Protein AF-R1EZK7-F1 (afdb_monomer)

Nearest PDB structures (foldseek):
  7u71-assembly1_AAA  TM=2.931E-01  e=3.442E-06  Mus musculus
  5dzv-assembly1_B  TM=2.366E-01  e=9.064E-06  Mus musculus
  5cyl-assembly1_A  TM=3.349E-01  e=1.690E-02  Pseudomonas aeruginosa
  4v2a-assembly1_A  TM=2.474E-01  e=7.540E-03  Homo sapiens
  2z1p-assembly1_A  TM=1.697E-01  e=1.159E-02  Enterococcus faecalis

Solvent-accessible surface area (backbone atoms only — not comparable to full-atom values): 23784 Å² total; per-residue (Å²): 88,81,44,77,75,37,52,38,74,47,56,47,47,45,40,89,56,73,63,43,76,46,62,28,34,35,33,37,46,39,82,95,50,58,59,32,77,93,42,63,40,65,33,59,69,63,31,35,76,72,44,45,74,72,41,25,32,78,79,25,47,27,39,65,46,67,51,98,86,56,32,40,37,32,33,25,73,87,71,48,64,28,34,39,38,40,79,47,80,43,80,60,92,66,26,37,44,38,36,37,43,34,39,40,61,47,52,64,41,48,68,43,34,75,55,48,80,58,59,46,34,34,33,34,32,34,72,92,62,60,71,53,73,53,68,39,48,32,34,44,28,58,48,48,35,36,41,65,43,78,55,53,51,28,76,48,53,30,63,71,46,69,82,80,57,64,49,74,38,64,25,35,35,37,36,35,12,25,18,37,43,61,52,32,47,26,64,47,60,72,89,71,40,69,80,39,34,34,82,69,35,68,50,42,73,45,80,40,87,41,43,84,72,32,46,72,25,34,26,45,35,32,28,33,70,60,95,87,40,81,42,71,30,34,37,40,39,58,47,61,49,77,83,47,59,35,54,26,60,35,39,34,40,42,37,38,59,49,40,69,39,45,92,82,69,78,51,27,74,48,57,43,37,30,34,38,29,29,46,33,70,40,89,51,86,46,40,50,31,74,38,60,48,56,33,36,33,34,60,44,54,72,53,47,78,49,72,52,86,59,73,54,64,86,58,78,69,81,67,56,68,90,95,52,78,78,46,48,36,73,36,67,28,45,36,42,38,34,23,32,40,41,21,28,53,45,72,29,48,69,78,61,56,64,39,44,36,75,87,69,46,74,33,21,43,94,84,38,55,24,32,45,41,74,44,89,90,43,78,41,28,28,36,33,30,27,32,88,89,67,48,70,35,35,38,41,34,45,84,65,74,71,80,55,40,54,47,59,33,72,49,78,30,58,34,40,41,36,35,63,47,74,71,47,70,75,94,56,83,64,64,48,73,67,62,43,36,39,39,28,31,47,84,62,53,72,43,75,51,92

pLDDT: mean 89.73, std 9.97, range [44.0, 98.44]

Sequence (450 aa):
MISAVTGTSLTEANQGDAAVVGNMSFTVNHGADALAPDSLRFDINAIQQSLDGKYSSHGSPVTFTLDANGDLMGTSADGREVLRAELDLVDNNGNWSVTAKVTLSGELDHQGSESLDLPLAITLTDKDGDRVSTQLPLTIKDGNAPGFVAGSGVSLDEGNLDGSSPLTGTGHFTVDAGSDRVSEVSFADIAEQPALTALGQSVKYELVDGDASIPGNQILKGYVEVNGVRVEVLQVEISGKLDNAASNDFDYKVTLFEGVHQTNGSSTELPFKVNVVDSDKGAGNNDTTSGTLNISVAEGDKPTLSLTGVTLNEGRFDGAGSNQTADDQQATGTLTITADSDPVVDVRLTLSGQVLDASGKAITHNGETLTWQEVPGSKGHSFQGVTASGTLVLSVTLPNVPGSIAAHSSATLDYQVRVHTNLDHGADDKLNLTLPVQVTDSDGSVITAS

Foldseek 3Di:
DKDDWAADEAEFFAFPDFWTKDKIKIKFDQPPFFWDVVFKAFPQVVQQVVQFQVKAALPFTWGWDADPVRWIFIAGPVGDTQKIWDWDWDDDPRMIMIMIMMIGGADIQCLAPQKDWRWTKIKTATDVGDIDIDTHTYMYGYWFAKDKFFWAAAEAEQQPQQLPFWDKDKGKIKIFHTSFQWQAKEFDDQVPWDWKDFQLFTWGWDWADADPQGPHFTKIWTWDQDPNDIDTAKIKGKDWHSPGRGMTMIMIMIIGNADMDDQDDQKDWGFGKMKIAGRNDHPHPRGIDMGTHGYMYGYHDFKDKDKDFWKWFQFPPPDDDPPDQVGKTKDKIKMKIFAARFKWQDKAWPAFFWFAFPVRHFKDDVNFTWTWDADPPLRRQKIFTAGPVGDTFKMKGQPDDDNIGGHSGMDMTMIMIMGRHDMDDPDDSITHGFTWMWIATSSGDIDIGD

Secondary structure (DSSP, 8-state):
-EEEEE-EEEEPPPTTSPPEEEEEEEEE--TTS-B-GGG-EE-HHHHHHHHTTT-EETTEEEEEEE-TTS-EEEEETTS-EEEEEEEEEEEETTEEEEEEEEEE-S----TT-SEEE--EEEEEEBSS--EEEEEE-EEEEP-PPPEEEE---EEEEGGG--SSS-EEEEEEEEEE-TTS-EEEEEEPPGGGSPP-EETTEEPEEEEEE--TTSTT-EEEEEEEEETTEEEEEEEEEEEE----SSEEEEEEEEEE-S--B-SS-SEEE---EEEEEESS--SSSSSEEEEE--EEEE--PPPEEEE----PPPP-----STT--TT-EEEEEEEEEE--SS-EEEEEE---SB-B-TTSPBPEETTEEPEEEEPTTSTTSEEEEE-TT--EEEEEE-----S-B-TT-EEEEEEEEEE-S--B--SSS-------EEEEESS--EEEE-

Radius of gyration: 40.8 Å; Cα contacts (8 Å, |Δi|>4): 1224; chains: 1; bounding box: 87×38×122 Å

Mean predicted aligned error: 9.21 Å

Organism: NCBI:txid1268236

Structure (mmCIF, N/CA/C/O backbone):
data_AF-R1EZK7-F1
#
_entry.id   AF-R1EZK7-F1
#
loop_
_atom_site.group_PDB
_atom_site.id
_atom_site.type_symbol
_atom_site.label_atom_id
_atom_site.label_alt_id
_atom_site.label_comp_id
_atom_site.label_asym_id
_atom_site.label_entity_id
_atom_site.label_seq_id
_atom_site.pdbx_PDB_ins_code
_atom_site.Cartn_x
_atom_site.Cartn_y
_atom_site.Cartn_z
_atom_site.occupancy
_atom_site.B_iso_or_equiv
_atom_site.auth_seq_id
_atom_site.auth_comp_id
_atom_site.auth_asym_id
_atom_site.auth_atom_id
_atom_site.pdbx_PDB_model_num
ATOM 1 N N . MET A 1 1 ? 43.194 8.677 -41.687 1.00 85.81 1 MET A N 1
ATOM 2 C CA . MET A 1 1 ? 43.296 8.677 -40.199 1.00 85.81 1 MET A CA 1
ATOM 3 C C . MET A 1 1 ? 41.981 9.162 -39.605 1.00 85.81 1 MET A C 1
ATOM 5 O O . MET A 1 1 ? 41.479 10.168 -40.089 1.00 85.81 1 MET A O 1
ATOM 9 N N . ILE A 1 2 ? 41.447 8.485 -38.581 1.00 91.44 2 ILE A N 1
ATOM 10 C CA . ILE A 1 2 ? 40.295 8.977 -37.804 1.00 91.44 2 ILE A CA 1
ATOM 11 C C . ILE A 1 2 ? 40.782 9.844 -36.634 1.00 91.44 2 ILE A C 1
ATOM 13 O O . ILE A 1 2 ? 41.738 9.479 -35.950 1.00 91.44 2 ILE A O 1
ATOM 17 N N . SER A 1 3 ? 40.121 10.975 -36.396 1.00 92.06 3 SER A N 1
ATOM 18 C CA . SER A 1 3 ? 40.405 11.886 -35.282 1.00 92.06 3 SER A CA 1
ATOM 19 C C . SER A 1 3 ? 39.145 12.593 -34.777 1.00 92.06 3 SER A C 1
ATOM 21 O O . SER A 1 3 ? 38.097 12.539 -35.418 1.00 92.06 3 SER A O 1
ATOM 23 N N . ALA A 1 4 ? 39.261 13.296 -33.645 1.00 91.00 4 ALA A N 1
ATOM 24 C CA . ALA A 1 4 ? 38.185 14.100 -33.050 1.00 91.00 4 ALA A CA 1
ATOM 25 C C . ALA A 1 4 ? 36.887 13.311 -32.792 1.00 91.00 4 ALA A C 1
ATOM 27 O O . ALA A 1 4 ? 35.794 13.812 -33.032 1.00 91.00 4 ALA A O 1
ATOM 28 N N . VAL A 1 5 ? 37.021 12.068 -32.322 1.00 94.44 5 VAL A N 1
ATOM 29 C CA . VAL A 1 5 ? 35.877 11.241 -31.929 1.00 94.44 5 VAL A CA 1
ATOM 30 C C . VAL A 1 5 ? 35.217 11.863 -30.701 1.00 94.44 5 VAL A C 1
ATOM 32 O O . VAL A 1 5 ? 35.874 12.098 -29.688 1.00 94.44 5 VAL A O 1
ATOM 35 N N . THR A 1 6 ? 33.921 12.124 -30.802 1.00 96.12 6 THR A N 1
ATOM 36 C CA . THR A 1 6 ? 33.074 12.618 -29.718 1.00 96.12 6 THR A CA 1
ATOM 37 C C . THR A 1 6 ? 32.016 11.574 -29.391 1.00 96.12 6 THR A C 1
ATOM 39 O O . THR A 1 6 ? 31.502 10.904 -30.286 1.00 96.12 6 THR A O 1
ATOM 42 N N . GLY A 1 7 ? 31.729 11.423 -28.101 1.00 95.94 7 GLY A N 1
ATOM 43 C CA . GLY A 1 7 ? 30.648 10.584 -27.599 1.00 95.94 7 GLY A CA 1
ATOM 44 C C . GLY A 1 7 ? 29.434 11.409 -27.188 1.00 95.94 7 GLY A C 1
ATOM 45 O O . GLY A 1 7 ? 29.479 12.642 -27.184 1.00 95.94 7 GLY A O 1
ATOM 46 N N . THR A 1 8 ? 28.360 10.725 -26.817 1.00 97.75 8 THR A N 1
ATOM 47 C CA . THR A 1 8 ? 27.156 11.353 -26.271 1.00 97.75 8 THR A CA 1
ATOM 48 C C . THR A 1 8 ? 26.602 10.538 -25.110 1.00 97.75 8 THR A C 1
ATOM 50 O O . THR A 1 8 ? 26.928 9.362 -24.949 1.00 97.75 8 THR A O 1
ATOM 53 N N . SER A 1 9 ? 25.777 11.176 -24.286 1.00 97.69 9 SER A N 1
ATOM 54 C CA . SER A 1 9 ? 25.041 10.506 -23.223 1.00 97.69 9 SER A CA 1
ATOM 55 C C . SER A 1 9 ? 23.578 10.907 -23.304 1.00 97.69 9 SER A C 1
ATOM 57 O O . SER A 1 9 ? 23.281 12.097 -23.427 1.00 97.69 9 SER A O 1
ATOM 59 N N . LEU A 1 10 ? 22.697 9.912 -23.266 1.00 98.00 10 LEU A N 1
ATOM 60 C CA . LEU A 1 10 ? 21.245 10.076 -23.286 1.00 98.00 10 LEU A CA 1
ATOM 61 C C . LEU A 1 10 ? 20.697 9.594 -21.954 1.00 98.00 10 LEU A C 1
ATOM 63 O O . LEU A 1 10 ? 21.231 8.642 -21.406 1.00 98.00 10 LEU A O 1
ATOM 67 N N . THR A 1 11 ? 19.675 10.261 -21.441 1.00 95.81 11 THR A N 1
ATOM 68 C CA . THR A 1 11 ? 18.878 9.778 -20.308 1.00 95.81 11 THR A CA 1
ATOM 69 C C . THR A 1 11 ? 17.568 9.269 -20.871 1.00 95.81 11 THR A C 1
ATOM 71 O O . THR A 1 11 ? 17.040 9.916 -21.778 1.00 95.81 11 THR A O 1
ATOM 74 N N . GLU A 1 12 ? 17.082 8.132 -20.385 1.00 94.31 12 GLU A N 1
ATOM 75 C CA . GLU A 1 12 ? 15.797 7.588 -20.823 1.00 94.31 12 GLU A CA 1
ATOM 76 C C . GLU A 1 12 ? 14.668 8.594 -20.547 1.00 94.31 12 GLU A C 1
ATOM 78 O O . GLU A 1 12 ? 14.706 9.363 -19.583 1.00 94.31 12 GLU A O 1
ATOM 83 N N . ALA A 1 13 ? 13.708 8.675 -21.467 1.00 94.75 13 ALA A N 1
ATOM 84 C CA . ALA A 1 13 ? 12.533 9.520 -21.284 1.00 94.75 13 ALA A CA 1
ATOM 85 C C . ALA A 1 13 ? 11.438 8.734 -20.570 1.00 94.75 13 ALA A C 1
ATOM 87 O O . ALA A 1 13 ? 11.422 7.506 -20.614 1.00 94.75 13 ALA A O 1
ATOM 88 N N . ASN A 1 14 ? 10.476 9.448 -19.983 1.00 93.81 14 ASN A N 1
ATOM 89 C CA . ASN A 1 14 ? 9.311 8.783 -19.425 1.00 93.81 14 ASN A CA 1
ATOM 90 C C . ASN A 1 14 ? 8.532 8.031 -20.510 1.00 93.81 14 ASN A C 1
ATOM 92 O O . ASN A 1 14 ? 8.449 8.459 -21.664 1.00 93.81 14 ASN A O 1
ATOM 96 N N . GLN A 1 15 ? 7.902 6.932 -20.125 1.00 92.31 15 GLN A N 1
ATOM 97 C CA . GLN A 1 15 ? 6.991 6.189 -20.972 1.00 92.31 15 GLN A CA 1
ATOM 98 C C . GLN A 1 15 ? 5.902 7.127 -21.517 1.00 92.31 15 GLN A C 1
ATOM 100 O O . GLN A 1 15 ? 5.194 7.804 -20.773 1.00 92.31 15 GLN A O 1
ATOM 105 N N . GLY A 1 16 ? 5.772 7.169 -22.845 1.00 89.81 16 GLY A N 1
ATOM 106 C CA . GLY A 1 16 ? 4.839 8.052 -23.552 1.00 89.81 16 GLY A CA 1
ATOM 107 C C . GLY A 1 16 ? 5.401 9.422 -23.953 1.00 89.81 16 GLY A C 1
ATOM 108 O O . GLY A 1 16 ? 4.762 10.104 -24.761 1.00 89.81 16 GLY A O 1
ATOM 109 N N . ASP A 1 17 ? 6.588 9.806 -23.474 1.00 94.19 17 ASP A N 1
ATOM 110 C CA . ASP A 1 17 ? 7.284 11.010 -23.932 1.00 94.19 17 ASP A CA 1
ATOM 111 C C . ASP A 1 17 ? 7.954 10.804 -25.304 1.00 94.19 17 ASP A C 1
ATOM 113 O O . ASP A 1 17 ? 8.042 9.705 -25.857 1.00 94.19 17 ASP A O 1
ATOM 117 N N . ALA A 1 18 ? 8.408 11.908 -25.902 1.00 94.56 18 ALA A N 1
ATOM 118 C CA . ALA A 1 18 ? 9.132 11.867 -27.165 1.00 94.56 18 ALA A CA 1
ATOM 119 C C . ALA A 1 18 ? 10.526 11.238 -27.001 1.00 94.56 18 ALA A C 1
ATOM 121 O O . ALA A 1 18 ? 11.210 11.465 -26.005 1.00 94.56 18 ALA A O 1
ATOM 122 N N . ALA A 1 19 ? 10.971 10.530 -28.042 1.00 96.06 19 ALA A N 1
ATOM 123 C CA . ALA A 1 19 ? 12.292 9.914 -28.098 1.00 96.06 19 ALA A CA 1
ATOM 124 C C . ALA A 1 19 ? 13.432 10.919 -27.844 1.00 96.06 19 ALA A C 1
ATOM 126 O O . ALA A 1 19 ? 13.399 12.069 -28.300 1.00 96.06 19 ALA A O 1
ATOM 127 N N . VAL A 1 20 ? 14.480 10.451 -27.171 1.00 97.75 20 VAL A N 1
ATOM 128 C CA . VAL A 1 20 ? 15.649 11.257 -26.809 1.00 97.75 20 VAL A CA 1
ATOM 129 C C . VAL A 1 20 ? 16.688 11.173 -27.916 1.00 97.75 20 VAL A C 1
ATOM 131 O O . VAL A 1 20 ? 17.020 10.090 -28.391 1.00 97.75 20 VAL A O 1
ATOM 134 N N . VAL A 1 21 ? 17.215 12.321 -28.345 1.00 98.12 21 VAL A N 1
ATOM 135 C CA . VAL A 1 21 ? 18.132 12.400 -29.489 1.00 98.12 21 VAL A CA 1
ATOM 136 C C . VAL A 1 21 ? 19.487 12.959 -29.070 1.00 98.12 21 VAL A C 1
ATOM 138 O O . VAL A 1 21 ? 19.575 14.027 -28.464 1.00 98.12 21 VAL A O 1
ATOM 141 N N . GLY A 1 22 ? 20.551 12.263 -29.460 1.00 97.81 22 GLY A N 1
ATOM 142 C CA . GLY A 1 22 ? 21.939 12.678 -29.297 1.00 97.81 22 GLY A CA 1
ATOM 143 C C . GLY A 1 22 ? 22.694 12.719 -30.610 1.00 97.81 22 GLY A C 1
ATOM 144 O O . GLY A 1 22 ? 22.298 12.111 -31.600 1.00 97.81 22 GLY A O 1
ATOM 145 N N . ASN A 1 23 ? 23.829 13.412 -30.597 1.00 97.69 23 ASN A N 1
ATOM 146 C CA . ASN A 1 23 ? 24.750 13.428 -31.724 1.00 97.69 23 ASN A CA 1
ATOM 147 C C . ASN A 1 23 ? 26.158 13.089 -31.245 1.00 97.69 23 ASN A C 1
ATOM 149 O O . ASN A 1 23 ? 26.632 13.615 -30.239 1.00 97.69 23 ASN A O 1
ATOM 153 N N . MET A 1 24 ? 26.827 12.244 -32.013 1.00 97.94 24 MET A N 1
ATOM 154 C CA . MET A 1 24 ? 28.251 11.951 -31.925 1.00 97.94 24 MET A CA 1
ATOM 155 C C . MET A 1 24 ? 28.900 12.350 -33.241 1.00 97.94 24 MET A C 1
ATOM 157 O O . MET A 1 24 ? 28.228 12.528 -34.256 1.00 97.94 24 MET A O 1
ATOM 161 N N . SER A 1 25 ? 30.212 12.512 -33.257 1.00 96.88 25 SER A N 1
ATOM 162 C CA . SER A 1 25 ? 30.913 12.867 -34.486 1.00 96.88 25 SER A CA 1
ATOM 163 C C . SER A 1 25 ? 32.360 12.427 -34.470 1.00 96.88 25 SER A C 1
ATOM 165 O O . SER A 1 25 ? 32.957 12.246 -33.409 1.00 96.88 25 SER A O 1
ATOM 167 N N . PHE A 1 26 ? 32.924 12.276 -35.659 1.00 97.31 26 PHE A N 1
ATOM 168 C CA . PHE A 1 26 ? 34.347 12.072 -35.867 1.00 97.31 26 PHE A CA 1
ATOM 169 C C . PHE A 1 26 ? 34.761 12.646 -37.221 1.00 97.31 26 PHE A C 1
ATOM 171 O O . PHE A 1 26 ? 33.940 12.932 -38.092 1.00 97.31 26 PHE A O 1
ATOM 178 N N . THR A 1 27 ? 36.066 12.812 -37.400 1.00 96.06 27 THR A N 1
ATOM 179 C CA . THR A 1 27 ? 36.661 13.311 -38.643 1.00 96.06 27 THR A CA 1
ATOM 180 C C . THR A 1 27 ? 37.563 12.259 -39.259 1.00 96.06 27 THR A C 1
ATOM 182 O O . THR A 1 27 ? 38.218 11.497 -38.543 1.00 96.06 27 THR A O 1
ATOM 185 N N . VAL A 1 28 ? 37.620 12.233 -40.588 1.00 94.75 28 VAL A N 1
ATOM 186 C CA . VAL A 1 28 ? 38.481 11.325 -41.347 1.00 94.75 28 VAL A CA 1
ATOM 187 C C . VAL A 1 28 ? 39.355 12.136 -42.287 1.00 94.75 28 VAL A C 1
ATOM 189 O O . VAL A 1 28 ? 38.861 12.859 -43.150 1.00 94.75 28 VAL A O 1
ATOM 192 N N . ASN A 1 29 ? 40.668 11.998 -42.129 1.00 92.00 29 ASN A N 1
ATOM 193 C CA . ASN A 1 29 ? 41.633 12.523 -43.081 1.00 92.00 29 ASN A CA 1
ATOM 194 C C . ASN A 1 29 ? 41.939 11.470 -44.152 1.00 92.00 29 ASN A C 1
ATOM 196 O O . ASN A 1 29 ? 42.344 10.356 -43.793 1.00 92.00 29 ASN A O 1
ATOM 200 N N . HIS A 1 30 ? 41.757 11.834 -45.424 1.00 84.69 30 HIS A N 1
ATOM 201 C CA . HIS A 1 30 ? 41.914 10.925 -46.564 1.00 84.69 30 HIS A CA 1
ATOM 202 C C . HIS A 1 30 ? 43.377 10.556 -46.855 1.00 84.69 30 HIS A C 1
ATOM 204 O O . HIS A 1 30 ? 43.654 9.497 -47.398 1.00 84.69 30 HIS A O 1
ATOM 210 N N . GLY A 1 31 ? 44.347 11.362 -46.416 1.00 85.81 31 GLY A N 1
ATOM 211 C CA . GLY A 1 31 ? 45.759 11.064 -46.639 1.00 85.81 31 GLY A CA 1
ATOM 212 C C . GLY A 1 31 ? 46.126 11.074 -48.127 1.00 85.81 31 GLY A C 1
ATOM 213 O O . GLY A 1 31 ? 45.883 12.066 -48.815 1.00 85.81 31 GLY A O 1
ATOM 214 N N . ALA A 1 32 ? 46.772 10.005 -48.598 1.00 84.25 32 ALA A N 1
ATOM 215 C CA . ALA A 1 32 ? 47.246 9.888 -49.978 1.00 84.25 32 ALA A CA 1
ATOM 216 C C . ALA A 1 32 ? 46.129 9.503 -50.961 1.00 84.25 32 ALA A C 1
ATOM 218 O O . ALA A 1 32 ? 46.118 9.998 -52.090 1.00 84.25 32 ALA A O 1
ATOM 219 N N . ASP A 1 33 ? 45.170 8.698 -50.506 1.00 88.19 33 ASP A N 1
ATOM 220 C CA . ASP A 1 33 ? 44.134 8.098 -51.336 1.00 88.19 33 ASP A CA 1
ATOM 221 C C . ASP A 1 33 ? 42.765 8.710 -51.047 1.00 88.19 33 ASP A C 1
ATOM 223 O O . ASP A 1 33 ? 42.503 9.292 -49.995 1.00 88.19 33 ASP A O 1
ATOM 227 N N . ALA A 1 34 ? 41.874 8.666 -52.035 1.00 89.69 34 ALA A N 1
ATOM 228 C CA . ALA A 1 34 ? 40.526 9.182 -51.845 1.00 89.69 34 ALA A CA 1
ATOM 229 C C . ALA A 1 34 ? 39.691 8.167 -51.059 1.00 89.69 34 ALA A C 1
ATOM 231 O O . ALA A 1 34 ? 39.689 6.980 -51.382 1.00 89.69 34 ALA A O 1
ATOM 232 N N . LEU A 1 35 ? 38.916 8.649 -50.089 1.00 92.12 35 LEU A N 1
ATOM 233 C CA . LEU A 1 35 ? 37.964 7.822 -49.351 1.00 92.12 35 LEU A CA 1
ATOM 234 C C . LEU A 1 35 ? 36.850 7.315 -50.289 1.00 92.12 35 LEU A C 1
ATOM 236 O O . LEU A 1 35 ? 36.493 7.991 -51.261 1.00 92.12 35 LEU A O 1
ATOM 240 N N . ALA A 1 36 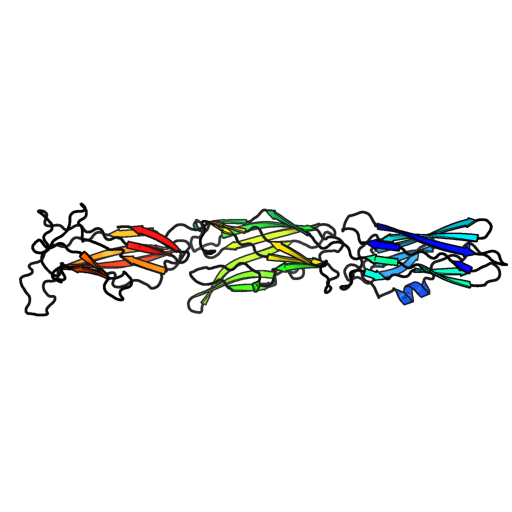? 36.307 6.124 -50.022 1.00 92.25 36 ALA A N 1
ATOM 241 C CA . ALA A 1 36 ? 35.215 5.539 -50.800 1.00 92.25 36 ALA A CA 1
ATOM 242 C C . ALA A 1 36 ? 33.869 5.774 -50.082 1.00 92.25 36 ALA A C 1
ATOM 244 O O . ALA A 1 36 ? 33.614 5.076 -49.100 1.00 92.25 36 ALA A O 1
ATOM 245 N N . PRO A 1 37 ? 33.013 6.728 -50.519 1.00 85.75 37 PRO A N 1
ATOM 246 C CA . PRO A 1 37 ? 31.805 7.146 -49.784 1.00 85.75 37 PRO A CA 1
ATOM 247 C C . PRO A 1 37 ? 30.894 5.992 -49.362 1.00 85.75 37 PRO A C 1
ATOM 249 O O . PRO A 1 37 ? 30.512 5.907 -48.200 1.00 85.75 37 PRO A O 1
ATOM 252 N N . ASP A 1 38 ? 30.670 5.036 -50.263 1.00 88.62 38 ASP A N 1
ATOM 253 C CA . ASP A 1 38 ? 29.788 3.882 -50.041 1.00 88.62 38 ASP A CA 1
ATOM 254 C C . ASP A 1 38 ? 30.352 2.852 -49.037 1.00 88.62 38 ASP A C 1
ATOM 256 O O . ASP A 1 38 ? 29.735 1.821 -48.775 1.00 88.62 38 ASP A O 1
ATOM 260 N N . SER A 1 39 ? 31.555 3.080 -48.498 1.00 93.12 39 SER A N 1
ATOM 261 C CA . SER A 1 39 ? 32.189 2.188 -47.523 1.00 93.12 39 SER A CA 1
ATOM 262 C C . SER A 1 39 ? 31.891 2.550 -46.067 1.00 93.12 39 SER A C 1
ATOM 264 O O . SER A 1 39 ? 32.066 1.679 -45.209 1.00 93.12 39 SER A O 1
ATOM 266 N N . LEU A 1 40 ? 31.470 3.791 -45.783 1.00 95.75 40 LEU A N 1
ATOM 267 C CA . LEU A 1 40 ? 31.154 4.254 -44.432 1.00 95.75 40 LEU A CA 1
ATOM 268 C C . LEU A 1 40 ? 29.90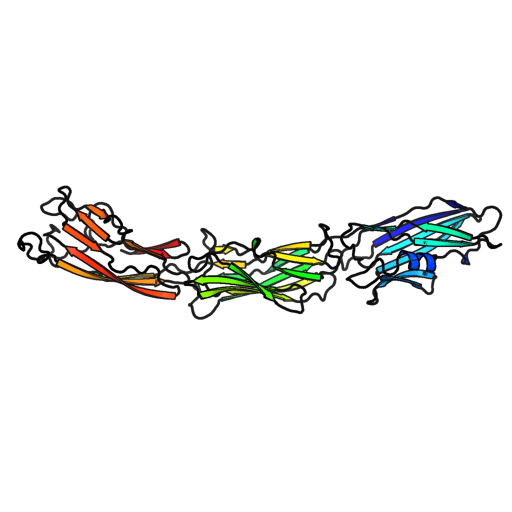6 3.534 -43.921 1.00 95.75 40 LEU A C 1
ATOM 270 O O . LEU A 1 40 ? 28.829 3.684 -44.488 1.00 95.75 40 LEU A O 1
ATOM 274 N N . ARG A 1 41 ? 30.053 2.758 -42.847 1.00 96.31 41 ARG A N 1
ATOM 275 C CA . ARG A 1 41 ? 28.943 2.004 -42.255 1.00 96.31 41 ARG A CA 1
ATOM 276 C C . ARG A 1 41 ? 29.217 1.623 -40.808 1.00 96.31 41 ARG A C 1
ATOM 278 O O . ARG A 1 41 ? 30.373 1.543 -40.382 1.00 96.31 41 ARG A O 1
ATOM 285 N N . PHE A 1 42 ? 28.155 1.291 -40.087 1.00 98.06 42 PHE A N 1
ATOM 286 C CA . PHE A 1 42 ? 28.265 0.570 -38.825 1.00 98.06 42 PHE A CA 1
ATOM 287 C C . PHE A 1 42 ? 28.885 -0.816 -39.050 1.00 98.06 42 PHE A C 1
ATOM 289 O O . PHE A 1 42 ? 28.504 -1.554 -39.964 1.00 98.06 42 PHE A O 1
ATOM 296 N N . ASP A 1 43 ? 29.856 -1.182 -38.216 1.00 97.62 43 ASP A N 1
ATOM 297 C CA . ASP A 1 43 ? 30.422 -2.529 -38.209 1.00 97.62 43 ASP A CA 1
ATOM 298 C C . ASP A 1 43 ? 29.483 -3.458 -37.435 1.00 97.62 43 ASP A C 1
ATOM 300 O O . ASP A 1 43 ? 29.650 -3.691 -36.237 1.00 97.62 43 ASP A O 1
ATOM 304 N N . ILE A 1 44 ? 28.457 -3.955 -38.130 1.00 97.38 44 ILE A N 1
ATOM 305 C CA . ILE A 1 44 ? 27.390 -4.744 -37.510 1.00 97.38 44 ILE A CA 1
ATOM 306 C C . ILE A 1 44 ? 27.918 -5.995 -36.804 1.00 97.38 44 ILE A C 1
ATOM 308 O O . ILE A 1 44 ? 27.447 -6.324 -35.724 1.00 97.38 44 ILE A O 1
ATOM 312 N N . ASN A 1 45 ? 28.951 -6.648 -37.343 1.00 97.31 45 ASN A N 1
ATOM 313 C CA . ASN A 1 45 ? 29.525 -7.835 -36.712 1.00 97.31 45 ASN A CA 1
ATOM 314 C C . ASN A 1 45 ? 30.188 -7.486 -35.376 1.00 97.31 45 ASN A C 1
ATOM 316 O O . ASN A 1 45 ? 30.031 -8.224 -34.406 1.00 97.31 45 ASN A O 1
ATOM 320 N N . ALA A 1 46 ? 30.928 -6.374 -35.321 1.00 97.00 46 ALA A N 1
ATOM 321 C CA . ALA A 1 46 ? 31.548 -5.910 -34.084 1.00 97.00 46 ALA A CA 1
ATOM 322 C C . ALA A 1 46 ? 30.499 -5.452 -33.056 1.00 97.00 46 ALA A C 1
ATOM 324 O O . ALA A 1 46 ? 30.648 -5.735 -31.868 1.00 97.00 46 ALA A O 1
ATOM 325 N N . ILE A 1 47 ? 29.431 -4.787 -33.511 1.00 97.62 47 ILE A N 1
ATOM 326 C CA . ILE A 1 47 ? 28.321 -4.347 -32.655 1.00 97.62 47 ILE A CA 1
ATOM 327 C C . ILE A 1 47 ? 27.590 -5.551 -32.062 1.00 97.62 47 ILE A C 1
ATOM 329 O O . ILE A 1 47 ? 27.484 -5.643 -30.844 1.00 97.62 47 ILE A O 1
ATOM 333 N N . GLN A 1 48 ? 27.161 -6.505 -32.890 1.00 97.06 48 GLN A N 1
ATOM 334 C CA . GLN A 1 48 ? 26.456 -7.703 -32.430 1.00 97.06 48 GLN A CA 1
ATOM 335 C C . GLN A 1 48 ? 27.310 -8.511 -31.449 1.00 97.06 48 GLN A C 1
ATOM 337 O O . GLN A 1 48 ? 26.839 -8.892 -30.386 1.00 97.06 48 GLN A O 1
ATOM 342 N N . GLN A 1 49 ? 28.605 -8.693 -31.732 1.00 96.25 49 GLN A N 1
ATOM 343 C CA . GLN A 1 49 ? 29.519 -9.373 -30.804 1.00 96.25 49 GLN A CA 1
ATOM 344 C C . GLN A 1 49 ? 29.661 -8.663 -29.452 1.00 96.25 49 GLN A C 1
ATOM 346 O O . GLN A 1 49 ? 29.941 -9.323 -28.452 1.00 96.25 49 GLN A O 1
ATOM 351 N N . SER A 1 50 ? 29.530 -7.335 -29.422 1.00 94.38 50 SER A N 1
ATOM 352 C CA . SER A 1 50 ? 29.719 -6.541 -28.208 1.00 94.38 50 SER A CA 1
ATOM 353 C C . SER A 1 50 ? 28.429 -6.291 -27.426 1.00 94.38 50 SER A C 1
ATOM 355 O O . SER A 1 50 ? 28.515 -6.100 -26.210 1.00 94.38 50 SER A O 1
ATOM 357 N N . LEU A 1 51 ? 27.278 -6.197 -28.098 1.00 94.69 51 LEU A N 1
ATOM 358 C CA . LEU A 1 51 ? 26.033 -5.691 -27.513 1.00 94.69 51 LEU A CA 1
ATOM 359 C C . LEU A 1 51 ? 24.875 -6.703 -27.536 1.00 94.69 51 LEU A C 1
ATOM 361 O O . LEU A 1 51 ? 24.035 -6.635 -26.639 1.00 94.69 51 LEU A O 1
ATOM 365 N N . ASP A 1 52 ? 24.805 -7.632 -28.501 1.00 91.50 52 ASP A N 1
ATOM 366 C CA . ASP A 1 52 ? 23.662 -8.556 -28.582 1.00 91.50 52 ASP A CA 1
ATOM 367 C C . ASP A 1 52 ? 23.606 -9.460 -27.347 1.00 91.50 52 ASP A C 1
ATOM 369 O O . ASP A 1 52 ? 24.596 -10.080 -26.948 1.00 91.50 52 ASP A O 1
ATOM 373 N N . GLY A 1 53 ? 22.422 -9.540 -26.736 1.00 82.50 53 GLY A N 1
ATOM 374 C CA . GLY A 1 53 ? 22.190 -10.339 -25.531 1.00 82.50 53 GLY A CA 1
ATOM 375 C C . GLY A 1 53 ? 22.809 -9.768 -24.251 1.00 82.50 53 GLY A C 1
ATOM 376 O O . GLY A 1 53 ? 22.721 -10.418 -23.212 1.00 82.50 53 GLY A O 1
ATOM 377 N N . LYS A 1 54 ? 23.423 -8.576 -24.305 1.00 90.06 54 LYS A N 1
ATOM 378 C CA . LYS A 1 54 ? 23.929 -7.866 -23.121 1.00 90.06 54 LYS A CA 1
ATOM 379 C C . LYS A 1 54 ? 22.866 -6.984 -22.465 1.00 90.06 54 LYS A C 1
ATOM 381 O O . LYS A 1 54 ? 22.902 -6.817 -21.251 1.00 90.06 54 LYS A O 1
ATOM 386 N N . TYR A 1 55 ? 21.959 -6.429 -23.263 1.00 91.19 55 TYR A N 1
ATOM 387 C CA . TYR A 1 55 ? 20.903 -5.526 -22.812 1.00 91.19 55 TYR A CA 1
ATOM 388 C C . TYR A 1 55 ? 19.528 -6.109 -23.129 1.00 91.19 55 TYR A C 1
ATOM 390 O O . TYR A 1 55 ? 19.365 -6.880 -24.084 1.00 91.19 55 TYR A O 1
ATOM 398 N N . SER A 1 56 ? 18.539 -5.720 -22.341 1.00 91.44 56 SER A N 1
ATOM 399 C CA . SER A 1 56 ? 17.132 -6.052 -22.535 1.00 91.44 56 SER A CA 1
ATOM 400 C C . SER A 1 56 ? 16.280 -4.794 -22.398 1.00 91.44 56 SER A C 1
ATOM 402 O O . SER A 1 56 ? 16.791 -3.741 -22.042 1.00 91.44 56 SER A O 1
ATOM 404 N N . SER A 1 57 ? 15.012 -4.889 -22.770 1.00 91.31 57 SER A N 1
ATOM 405 C CA . SER A 1 57 ? 14.000 -3.849 -22.602 1.00 91.31 57 SER A CA 1
ATOM 406 C C . SER A 1 57 ? 12.729 -4.532 -22.124 1.00 91.31 57 SER A C 1
ATOM 408 O O . SER A 1 57 ? 12.187 -5.384 -22.842 1.00 91.31 57 SER A O 1
ATOM 410 N N . HIS A 1 58 ? 12.270 -4.218 -20.914 1.00 85.75 58 HIS A N 1
ATOM 411 C CA . HIS A 1 58 ? 11.166 -4.907 -20.247 1.00 85.75 58 HIS A CA 1
ATOM 412 C C . HIS A 1 58 ? 11.376 -6.434 -20.200 1.00 85.75 58 HIS A C 1
ATOM 414 O O . HIS A 1 58 ? 10.519 -7.231 -20.598 1.00 85.75 58 HIS A O 1
ATOM 420 N N . GLY A 1 59 ? 12.588 -6.861 -19.841 1.00 87.56 59 GLY A N 1
ATOM 421 C CA . GLY A 1 59 ? 13.002 -8.266 -19.789 1.00 87.56 59 GLY A CA 1
ATOM 422 C C . GLY A 1 59 ? 13.171 -8.952 -21.152 1.00 87.56 59 GLY A C 1
ATOM 423 O O . GLY A 1 59 ? 13.596 -10.109 -21.210 1.00 87.56 59 GLY A O 1
ATOM 424 N N . SER A 1 60 ? 12.874 -8.271 -22.264 1.00 90.38 60 SER A N 1
ATOM 425 C CA . SER A 1 60 ? 13.051 -8.805 -23.619 1.00 90.38 60 SER A CA 1
ATOM 426 C C . SER A 1 60 ? 14.441 -8.460 -24.162 1.00 90.38 60 SER A C 1
ATOM 428 O O . SER A 1 60 ? 14.756 -7.277 -24.274 1.00 90.38 60 SER A O 1
ATOM 430 N N . PRO A 1 61 ? 15.282 -9.439 -24.553 1.00 93.56 61 PRO A N 1
ATOM 431 C CA . PRO A 1 61 ? 16.621 -9.163 -25.077 1.00 93.56 61 PRO A CA 1
ATOM 432 C C . PRO A 1 61 ? 16.603 -8.230 -26.291 1.00 93.56 61 PRO A C 1
ATOM 434 O O . PRO A 1 61 ? 15.771 -8.398 -27.186 1.00 93.56 61 PRO A O 1
ATOM 437 N N . VAL A 1 62 ? 17.547 -7.289 -26.341 1.00 95.38 62 VAL A N 1
ATOM 438 C CA . VAL A 1 62 ? 17.742 -6.376 -27.475 1.00 95.38 62 VAL A CA 1
ATOM 439 C C . VAL A 1 62 ? 18.804 -6.936 -28.420 1.00 95.38 62 VAL A C 1
ATOM 441 O O . VAL A 1 62 ? 19.854 -7.426 -27.995 1.00 95.38 62 VAL A O 1
ATOM 444 N N . THR A 1 63 ? 18.520 -6.863 -29.720 1.00 96.88 63 THR A N 1
ATOM 445 C CA . THR A 1 63 ? 19.434 -7.261 -30.800 1.00 96.88 63 THR A CA 1
ATOM 446 C C . THR A 1 63 ? 19.616 -6.126 -31.793 1.00 96.88 63 THR A C 1
ATOM 448 O O . THR A 1 63 ? 18.685 -5.355 -32.035 1.00 96.88 63 THR A O 1
ATOM 451 N N . PHE A 1 64 ? 20.807 -6.026 -32.377 1.00 97.69 64 PHE A N 1
ATOM 452 C CA . PHE A 1 64 ? 21.143 -4.965 -33.318 1.00 97.69 64 PHE A CA 1
ATOM 453 C C . PHE A 1 64 ? 21.177 -5.477 -34.757 1.00 97.69 64 PHE A C 1
ATOM 455 O O . PHE A 1 64 ? 21.778 -6.508 -35.067 1.00 97.69 64 PHE A O 1
ATOM 462 N N . THR A 1 65 ? 20.552 -4.735 -35.666 1.00 97.62 65 THR A N 1
ATOM 463 C CA . THR A 1 65 ? 20.517 -5.027 -37.106 1.00 97.62 65 THR A CA 1
ATOM 464 C C . THR A 1 65 ? 20.737 -3.755 -37.921 1.00 97.62 65 THR A C 1
ATOM 466 O O . THR A 1 65 ? 20.691 -2.652 -37.379 1.00 97.62 65 THR A O 1
ATOM 469 N N . LEU A 1 66 ? 21.015 -3.907 -39.219 1.00 97.81 66 LEU A N 1
ATOM 470 C CA . LEU A 1 66 ? 21.000 -2.790 -40.162 1.00 97.81 66 LEU A CA 1
ATOM 471 C C . LEU A 1 66 ? 19.714 -2.830 -40.975 1.00 97.81 66 LEU A C 1
ATOM 473 O O . LEU A 1 66 ? 19.331 -3.898 -41.464 1.00 97.81 66 LEU A O 1
ATOM 477 N N . ASP A 1 67 ? 19.080 -1.677 -41.144 1.00 96.12 67 ASP A N 1
ATOM 478 C CA . ASP A 1 67 ? 17.922 -1.554 -42.019 1.00 96.12 67 ASP A CA 1
ATOM 479 C C . ASP A 1 67 ? 18.318 -1.401 -43.500 1.00 96.12 67 ASP A C 1
ATOM 481 O O . ASP A 1 67 ? 19.487 -1.503 -43.883 1.00 96.12 67 ASP A O 1
ATOM 485 N N . ALA A 1 68 ? 17.323 -1.188 -44.366 1.00 94.12 68 ALA A N 1
ATOM 486 C CA . ALA A 1 68 ? 17.537 -1.064 -45.807 1.00 94.12 68 ALA A CA 1
ATOM 487 C C . ALA A 1 68 ? 18.395 0.153 -46.209 1.00 94.12 68 ALA A C 1
ATOM 489 O O . ALA A 1 68 ? 18.971 0.139 -47.299 1.00 94.12 68 ALA A O 1
ATOM 490 N N . ASN A 1 69 ? 18.484 1.175 -45.354 1.00 93.25 69 ASN A N 1
ATOM 491 C CA . ASN A 1 69 ? 19.305 2.365 -45.570 1.00 93.25 69 ASN A CA 1
ATOM 492 C C . ASN A 1 69 ? 20.720 2.204 -44.991 1.00 93.25 69 ASN A C 1
ATOM 494 O O . ASN A 1 69 ? 21.589 3.026 -45.270 1.00 93.25 69 ASN A O 1
ATOM 498 N N . GLY A 1 70 ? 20.971 1.128 -44.237 1.00 94.44 70 GLY A N 1
ATOM 499 C CA . GLY A 1 70 ? 22.225 0.916 -43.520 1.00 94.44 70 GLY A CA 1
ATOM 500 C C . GLY A 1 70 ? 22.262 1.587 -42.146 1.00 94.44 70 GLY A C 1
ATOM 501 O O . GLY A 1 70 ? 23.337 1.632 -41.542 1.00 94.44 70 GLY A O 1
ATOM 502 N N . ASP A 1 71 ? 21.119 2.067 -41.649 1.00 97.31 71 ASP A N 1
ATOM 503 C CA . ASP A 1 71 ? 20.994 2.617 -40.302 1.00 97.31 71 ASP A CA 1
ATOM 504 C C . ASP A 1 71 ? 20.977 1.483 -39.277 1.00 97.31 71 ASP A C 1
ATOM 506 O O . ASP A 1 71 ? 20.452 0.394 -39.530 1.00 97.31 71 ASP A O 1
ATOM 510 N N . LEU A 1 72 ? 21.556 1.732 -38.104 1.00 98.44 72 LEU A N 1
ATOM 511 C CA . LEU A 1 72 ? 21.570 0.764 -37.015 1.00 98.44 72 LEU A CA 1
ATOM 512 C C . LEU A 1 72 ? 20.238 0.806 -36.268 1.00 98.44 72 LEU A C 1
ATOM 514 O O . LEU A 1 72 ? 19.828 1.869 -35.806 1.00 98.44 72 LEU A O 1
ATOM 518 N N . MET A 1 73 ? 19.616 -0.353 -36.083 1.00 97.81 73 MET A N 1
ATOM 519 C CA . MET A 1 73 ? 18.402 -0.532 -35.289 1.00 97.81 73 MET A CA 1
ATOM 520 C C . MET A 1 73 ? 18.654 -1.518 -34.150 1.00 97.81 73 MET A C 1
ATOM 522 O O . MET A 1 73 ? 19.068 -2.649 -34.398 1.00 97.81 73 MET A O 1
ATOM 526 N N . GLY A 1 74 ? 18.380 -1.097 -32.917 1.00 97.25 74 GLY A N 1
ATOM 527 C CA . GLY A 1 74 ? 18.242 -1.956 -31.745 1.00 97.25 74 GLY A CA 1
ATOM 528 C C . GLY A 1 74 ? 16.773 -2.319 -31.543 1.00 97.25 74 GLY A C 1
ATOM 529 O O . GLY A 1 74 ? 15.940 -1.440 -31.317 1.00 97.25 74 GLY A O 1
ATOM 530 N N . THR A 1 75 ? 16.450 -3.605 -31.637 1.00 96.75 75 THR A N 1
ATOM 531 C CA . THR A 1 75 ? 15.079 -4.118 -31.536 1.00 96.75 75 THR A CA 1
ATOM 532 C C . THR A 1 75 ? 14.996 -5.167 -30.436 1.00 96.75 75 THR A C 1
ATOM 534 O O . THR A 1 75 ? 15.795 -6.110 -30.409 1.00 96.75 75 THR A O 1
ATOM 537 N N . SER A 1 76 ? 14.039 -5.001 -29.527 1.00 94.69 76 SER A N 1
ATOM 538 C CA . SER A 1 76 ? 13.722 -5.984 -28.491 1.00 94.69 76 SER A CA 1
ATOM 539 C C . SER A 1 76 ? 13.020 -7.204 -29.093 1.00 94.69 76 SER A C 1
ATOM 541 O O . SER A 1 76 ? 12.363 -7.130 -30.132 1.00 94.69 76 SER A O 1
ATOM 543 N N . ALA A 1 77 ? 13.139 -8.358 -28.436 1.00 93.69 77 ALA A N 1
ATOM 544 C CA . ALA A 1 77 ? 12.563 -9.617 -28.916 1.00 93.69 77 ALA A CA 1
ATOM 545 C C . ALA A 1 77 ? 11.025 -9.601 -29.076 1.00 93.69 77 ALA A C 1
ATOM 547 O O . ALA A 1 77 ? 10.482 -10.411 -29.828 1.00 93.69 77 ALA A O 1
ATOM 548 N N . ASP A 1 78 ? 10.326 -8.680 -28.407 1.00 90.12 78 ASP A N 1
ATOM 549 C CA . ASP A 1 78 ? 8.883 -8.441 -28.556 1.00 90.12 78 ASP A CA 1
ATOM 550 C C . ASP A 1 78 ? 8.525 -7.508 -29.737 1.00 90.12 78 ASP A C 1
ATOM 552 O O . ASP A 1 78 ? 7.348 -7.265 -30.005 1.00 90.12 78 ASP A O 1
ATOM 556 N N . GLY A 1 79 ? 9.527 -7.040 -30.490 1.00 92.06 79 GLY A N 1
ATOM 557 C CA . GLY A 1 79 ? 9.373 -6.302 -31.743 1.00 92.06 79 GLY A CA 1
ATOM 558 C C . GLY A 1 79 ? 9.376 -4.778 -31.615 1.00 92.06 79 GLY A C 1
ATOM 559 O O . GLY A 1 79 ? 9.068 -4.105 -32.602 1.00 92.06 79 GLY A O 1
ATOM 560 N N . ARG A 1 80 ? 9.709 -4.216 -30.447 1.00 91.75 80 ARG A N 1
ATOM 561 C CA . ARG A 1 80 ? 9.814 -2.760 -30.259 1.00 91.75 80 ARG A CA 1
ATOM 562 C C . ARG A 1 80 ? 11.188 -2.244 -30.687 1.00 91.75 80 ARG A C 1
ATOM 564 O O . ARG A 1 80 ? 12.219 -2.863 -30.437 1.00 91.75 80 ARG A O 1
ATOM 571 N N . GLU A 1 81 ? 11.203 -1.089 -31.342 1.00 95.38 81 GLU A N 1
ATOM 572 C CA . GLU A 1 81 ? 12.436 -0.355 -31.633 1.00 95.38 81 GLU A CA 1
ATOM 573 C C . GLU A 1 81 ? 12.832 0.453 -30.394 1.00 95.38 81 GLU A C 1
ATOM 575 O O . GLU A 1 81 ? 12.090 1.335 -29.958 1.00 95.38 81 GLU A O 1
ATOM 580 N N . VAL A 1 82 ? 13.995 0.139 -29.828 1.00 95.56 82 VAL A N 1
ATOM 581 C CA . VAL A 1 82 ? 14.513 0.780 -28.611 1.00 95.56 82 VAL A CA 1
ATOM 582 C C . VAL A 1 82 ? 15.529 1.862 -28.970 1.00 95.56 82 VAL A C 1
ATOM 584 O O . VAL A 1 82 ? 15.551 2.929 -28.363 1.00 95.56 82 VAL A O 1
ATOM 587 N N . LEU A 1 83 ? 16.348 1.619 -30.000 1.00 97.88 83 LEU A N 1
ATOM 588 C CA . LEU A 1 83 ? 17.417 2.524 -30.413 1.00 97.88 83 LEU A CA 1
ATOM 589 C C . LEU A 1 83 ? 17.563 2.563 -31.934 1.00 97.88 83 LEU A C 1
ATOM 591 O O . LEU A 1 83 ? 17.534 1.526 -32.595 1.00 97.88 83 LEU A O 1
ATOM 595 N N . ARG A 1 84 ? 17.833 3.750 -32.475 1.00 98.12 84 ARG A N 1
ATOM 596 C CA . ARG A 1 84 ? 18.232 3.968 -33.869 1.00 98.12 84 ARG A CA 1
ATOM 597 C C . ARG A 1 84 ? 19.476 4.836 -33.952 1.00 98.12 84 ARG A C 1
ATOM 599 O O . ARG A 1 84 ? 19.557 5.840 -33.250 1.00 98.12 84 ARG A O 1
ATOM 606 N N . ALA A 1 85 ? 20.415 4.500 -34.832 1.00 98.31 85 ALA A N 1
ATOM 607 C CA . ALA A 1 85 ? 21.540 5.370 -35.159 1.00 98.31 85 ALA A CA 1
ATOM 608 C C . ALA A 1 85 ? 21.698 5.547 -36.675 1.00 98.31 85 ALA A C 1
ATOM 610 O O . ALA A 1 85 ? 21.731 4.570 -37.419 1.00 98.31 85 ALA A O 1
ATOM 611 N N . GLU A 1 86 ? 21.836 6.798 -37.103 1.00 98.06 86 GLU A N 1
ATOM 612 C CA . GLU A 1 86 ? 21.918 7.237 -38.501 1.00 98.06 86 GLU A CA 1
ATOM 613 C C . GLU A 1 86 ? 23.273 7.926 -38.724 1.00 98.06 86 GLU A C 1
ATOM 615 O O . GLU A 1 86 ? 23.737 8.666 -37.849 1.00 98.06 86 GLU A O 1
ATOM 620 N N . LEU A 1 87 ? 23.923 7.693 -39.869 1.00 97.00 87 LEU A N 1
ATOM 621 C CA . LEU A 1 87 ? 25.199 8.335 -40.216 1.00 97.00 87 LEU A CA 1
ATOM 622 C C . LEU A 1 87 ? 25.009 9.396 -41.298 1.00 97.00 87 LEU A C 1
ATOM 624 O O . LEU A 1 87 ? 24.673 9.083 -42.435 1.00 97.00 87 LEU A O 1
ATOM 628 N N . ASP A 1 88 ? 25.362 10.633 -40.965 1.00 95.56 88 ASP A N 1
ATOM 629 C CA . ASP A 1 88 ? 25.420 11.752 -41.895 1.00 95.56 88 ASP A CA 1
ATOM 630 C C . ASP A 1 88 ? 26.871 12.086 -42.238 1.00 95.56 88 ASP A C 1
ATOM 632 O O . ASP A 1 88 ? 27.710 12.330 -41.365 1.00 95.56 88 ASP A O 1
ATOM 636 N N . LEU A 1 89 ? 27.169 12.128 -43.534 1.00 94.69 89 LEU A N 1
ATOM 637 C CA . LEU A 1 89 ? 28.498 12.410 -44.060 1.00 94.69 89 LEU A CA 1
ATOM 638 C C . LEU A 1 89 ? 28.545 13.780 -44.745 1.00 94.69 89 LEU A C 1
ATOM 640 O O . LEU A 1 89 ? 27.785 14.054 -45.672 1.00 94.69 89 LEU A O 1
ATOM 644 N N . VAL A 1 90 ? 29.526 14.599 -44.362 1.00 95.75 90 VAL A N 1
ATOM 645 C CA . VAL A 1 90 ? 29.885 15.841 -45.055 1.00 95.75 90 VAL A CA 1
ATOM 646 C C . VAL A 1 90 ? 31.307 15.734 -45.605 1.00 95.75 90 VAL A C 1
ATOM 648 O O . VAL A 1 90 ? 32.271 15.594 -44.849 1.00 95.75 90 VAL A O 1
ATOM 651 N N . ASP A 1 91 ? 31.442 15.840 -46.929 1.00 93.38 91 ASP A N 1
ATOM 652 C CA . ASP A 1 91 ? 32.736 15.939 -47.610 1.00 93.38 91 ASP A CA 1
ATOM 653 C C . ASP A 1 91 ? 33.243 17.390 -47.589 1.00 93.38 91 ASP A C 1
ATOM 655 O O . ASP A 1 91 ? 32.560 18.322 -48.019 1.00 93.38 91 ASP A O 1
ATOM 659 N N . ASN A 1 92 ? 34.459 17.575 -47.085 1.00 91.88 92 ASN A N 1
ATOM 660 C CA . ASN A 1 92 ? 35.187 18.830 -47.067 1.00 91.88 92 ASN A CA 1
ATOM 661 C C . ASN A 1 92 ? 36.529 18.665 -47.794 1.00 91.88 92 ASN A C 1
ATOM 663 O O . ASN A 1 92 ? 37.582 18.453 -47.179 1.00 91.88 92 ASN A O 1
ATOM 667 N N . ASN A 1 93 ? 36.475 18.783 -49.120 1.00 89.06 93 ASN A N 1
ATOM 668 C CA . ASN A 1 93 ? 37.620 18.671 -50.024 1.00 89.06 93 ASN A CA 1
ATOM 669 C C . ASN A 1 93 ? 38.391 17.349 -49.850 1.00 89.06 93 ASN A C 1
ATOM 671 O O . ASN A 1 93 ? 39.619 17.347 -49.785 1.00 89.06 93 ASN A O 1
ATOM 675 N N . GLY A 1 94 ? 37.668 16.233 -49.752 1.00 88.69 94 GLY A N 1
ATOM 676 C CA . GLY A 1 94 ? 38.207 14.884 -49.596 1.00 88.69 94 GLY A CA 1
ATOM 677 C C . GLY A 1 94 ? 38.339 14.430 -48.144 1.00 88.69 94 GLY A C 1
ATOM 678 O O . GLY A 1 94 ? 38.356 13.230 -47.896 1.00 88.69 94 GLY A O 1
ATOM 679 N N . ASN A 1 95 ? 38.399 15.346 -47.170 1.00 92.38 95 ASN A N 1
ATOM 680 C CA . ASN A 1 95 ? 38.300 14.983 -45.754 1.00 92.38 95 ASN A CA 1
ATOM 681 C C . ASN A 1 95 ? 36.834 14.879 -45.355 1.00 92.38 95 ASN A C 1
ATOM 683 O O . ASN A 1 95 ? 36.010 15.656 -45.826 1.00 92.38 95 ASN A O 1
ATOM 687 N N . TRP A 1 96 ? 36.508 13.970 -44.448 1.00 94.88 96 TRP A N 1
ATOM 688 C CA . TRP A 1 96 ? 35.129 13.759 -44.029 1.00 94.88 96 TRP A CA 1
ATOM 689 C C . TRP A 1 96 ? 34.883 14.255 -42.615 1.00 94.88 96 TRP A C 1
ATOM 691 O O . TRP A 1 96 ? 35.698 14.039 -41.715 1.00 94.88 96 TRP A O 1
ATOM 701 N N . SER A 1 97 ? 33.727 14.882 -42.427 1.00 95.75 97 SER A N 1
ATOM 702 C CA . SER A 1 97 ? 33.104 15.080 -41.124 1.00 95.75 97 SER A CA 1
ATOM 703 C C . SER A 1 97 ? 31.875 14.189 -41.071 1.00 95.75 97 SER A C 1
ATOM 705 O O . SER A 1 97 ? 30.977 14.342 -41.896 1.00 95.75 97 SER A O 1
ATOM 707 N N . VAL A 1 98 ? 31.852 13.252 -40.128 1.00 97.12 98 VAL A N 1
ATOM 708 C CA . VAL A 1 98 ? 30.741 12.316 -39.955 1.00 97.12 98 VAL A CA 1
ATOM 709 C C . VAL A 1 98 ? 30.033 12.640 -38.652 1.00 97.12 98 VAL A C 1
ATOM 711 O O . VAL A 1 98 ? 30.681 12.773 -37.611 1.00 97.12 98 VAL A O 1
ATOM 714 N N . THR A 1 99 ? 28.712 12.743 -38.711 1.00 97.69 99 THR A N 1
ATOM 715 C CA . THR A 1 99 ? 27.837 12.865 -37.548 1.00 97.69 99 THR A CA 1
ATOM 716 C C . THR A 1 99 ? 27.007 11.597 -37.439 1.00 97.69 99 THR A C 1
ATOM 718 O O . THR A 1 99 ? 26.425 11.153 -38.419 1.00 97.69 99 THR A O 1
ATOM 721 N N . ALA A 1 100 ? 26.968 11.004 -36.251 1.00 97.88 100 ALA A N 1
ATOM 722 C CA . ALA A 1 100 ? 26.048 9.926 -35.937 1.00 97.88 100 ALA A CA 1
ATOM 723 C C . ALA A 1 100 ? 24.923 10.489 -35.070 1.00 97.88 100 ALA A C 1
ATOM 725 O O . ALA A 1 100 ? 25.176 10.901 -33.933 1.00 97.88 100 ALA A O 1
ATOM 726 N N . LYS A 1 101 ? 23.704 10.520 -35.605 1.00 98.38 101 LYS A N 1
ATOM 727 C CA . LYS A 1 101 ? 22.501 10.874 -34.851 1.00 98.38 101 LYS A CA 1
ATOM 728 C C . LYS A 1 101 ? 21.950 9.607 -34.215 1.00 98.38 101 LYS A C 1
ATOM 730 O O . LYS A 1 101 ? 21.670 8.647 -34.921 1.00 98.38 101 LYS A O 1
ATOM 735 N N . VAL A 1 102 ? 21.799 9.600 -32.896 1.00 98.31 102 VAL A N 1
ATOM 736 C CA . VAL A 1 102 ? 21.219 8.478 -32.150 1.00 98.31 102 VAL A CA 1
ATOM 737 C C . VAL A 1 102 ? 19.883 8.910 -31.578 1.00 98.31 102 VAL A C 1
ATOM 739 O O . VAL A 1 102 ? 19.794 9.975 -30.976 1.00 98.31 102 VAL A O 1
ATOM 742 N N . THR A 1 103 ? 18.862 8.085 -31.767 1.00 98.38 103 THR A N 1
ATOM 743 C CA . THR A 1 103 ? 17.520 8.256 -31.217 1.00 98.38 103 THR A CA 1
ATOM 744 C C . THR A 1 103 ? 17.229 7.073 -30.299 1.00 98.38 103 THR A C 1
ATOM 746 O O . THR A 1 103 ? 17.251 5.933 -30.756 1.00 98.38 103 THR A O 1
ATOM 749 N N . LEU A 1 104 ? 16.986 7.339 -29.017 1.00 97.88 104 LEU A N 1
ATOM 750 C CA . LEU A 1 104 ? 16.520 6.367 -28.030 1.00 97.88 104 LEU A CA 1
ATOM 751 C C . LEU A 1 104 ? 14.999 6.514 -27.903 1.00 97.88 104 LEU A C 1
ATOM 753 O O . LEU A 1 104 ? 14.515 7.570 -27.494 1.00 97.88 104 LEU A O 1
ATOM 757 N N . SER A 1 105 ? 14.260 5.495 -28.332 1.00 94.38 105 SER A N 1
ATOM 758 C CA . SER A 1 105 ? 12.793 5.503 -28.433 1.00 94.38 105 SER A CA 1
ATOM 759 C C . SER A 1 105 ? 12.091 4.588 -27.436 1.00 94.38 105 SER A C 1
ATOM 761 O O . SER A 1 105 ? 10.871 4.670 -27.318 1.00 94.38 105 SER A O 1
ATOM 763 N N . GLY A 1 106 ? 12.834 3.727 -26.747 1.00 91.62 106 GLY A N 1
ATOM 764 C CA . GLY A 1 106 ? 12.321 2.880 -25.679 1.00 91.62 106 GLY A CA 1
ATOM 765 C C . GLY A 1 106 ? 13.331 2.755 -24.550 1.00 91.62 106 GLY A C 1
ATOM 766 O O . GLY A 1 106 ? 14.471 3.198 -24.690 1.00 91.62 106 GLY A O 1
ATOM 767 N N . GLU A 1 107 ? 12.873 2.132 -23.478 1.00 90.62 107 GLU A N 1
ATOM 768 C CA . GLU A 1 107 ? 13.624 1.845 -22.263 1.00 90.62 107 GLU A CA 1
ATOM 769 C C . GLU A 1 107 ? 14.616 0.688 -22.447 1.00 90.62 107 GLU A C 1
ATOM 771 O O . GLU A 1 107 ? 14.378 -0.230 -23.248 1.00 90.62 107 GLU A O 1
ATOM 776 N N . LEU A 1 108 ? 15.713 0.707 -21.700 1.00 92.44 108 LEU A N 1
ATOM 777 C CA . LEU A 1 108 ? 16.679 -0.378 -21.582 1.00 92.44 108 LEU A CA 1
ATOM 778 C C . LEU A 1 108 ? 16.788 -0.784 -20.123 1.00 92.44 108 LEU A C 1
ATOM 780 O O . LEU A 1 108 ? 17.091 0.038 -19.282 1.00 92.44 108 LEU A O 1
ATOM 784 N N . ASP A 1 109 ? 16.688 -2.076 -19.831 1.00 90.19 109 ASP A N 1
ATOM 785 C CA . ASP A 1 109 ? 16.787 -2.528 -18.452 1.00 90.19 109 ASP A CA 1
ATOM 786 C C . ASP A 1 109 ? 18.210 -2.282 -17.918 1.00 90.19 109 ASP A C 1
ATOM 788 O O . ASP A 1 109 ? 19.183 -2.893 -18.388 1.00 90.19 109 ASP A O 1
ATOM 792 N N . HIS A 1 110 ? 18.332 -1.426 -16.905 1.00 87.94 110 HIS A N 1
ATOM 793 C CA . HIS A 1 110 ? 19.609 -0.991 -16.357 1.00 87.94 110 HIS A CA 1
ATOM 794 C C . HIS A 1 110 ? 20.268 -2.008 -15.406 1.00 87.94 110 HIS A C 1
ATOM 796 O O . HIS A 1 110 ? 21.457 -1.883 -15.086 1.00 87.94 110 HIS A O 1
ATOM 802 N N . GLN A 1 111 ? 19.550 -3.069 -15.008 1.00 77.38 111 GLN A N 1
ATOM 803 C CA . GLN A 1 111 ? 20.057 -4.197 -14.202 1.00 77.38 111 GLN A CA 1
ATOM 804 C C . GLN A 1 111 ? 20.766 -3.738 -12.908 1.00 77.38 111 GLN A C 1
ATOM 806 O O . GLN A 1 111 ? 21.745 -4.351 -12.463 1.00 77.38 111 GLN A O 1
ATOM 811 N N . GLY A 1 112 ? 20.307 -2.629 -12.316 1.00 74.31 112 GLY A N 1
ATOM 812 C CA . GLY A 1 112 ? 20.886 -2.013 -11.116 1.00 74.31 112 GLY A CA 1
ATOM 813 C C . GLY A 1 112 ? 22.100 -1.119 -11.334 1.00 74.31 112 GLY A C 1
ATOM 814 O O . GLY A 1 112 ? 22.861 -0.895 -10.390 1.00 74.31 112 GLY A O 1
ATOM 815 N N . SER A 1 113 ? 22.317 -0.642 -12.559 1.00 83.56 113 SER A N 1
ATOM 816 C CA . SER A 1 113 ? 23.332 0.356 -12.891 1.00 83.56 113 SER A CA 1
ATOM 817 C C . SER A 1 113 ? 22.686 1.631 -13.416 1.00 83.56 113 SER A C 1
ATOM 819 O O . SER A 1 113 ? 22.088 1.608 -14.475 1.00 83.56 113 SER A O 1
ATOM 821 N N . GLU A 1 114 ? 22.977 2.786 -12.825 1.00 86.50 114 GLU A N 1
ATOM 822 C CA . GLU A 1 114 ? 22.488 4.102 -13.296 1.00 86.50 114 GLU A CA 1
ATOM 823 C C . GLU A 1 114 ? 22.919 4.476 -14.738 1.00 86.50 114 GLU A C 1
ATOM 825 O O . GLU A 1 114 ? 22.591 5.545 -15.258 1.00 86.50 114 GLU A O 1
ATOM 830 N N . SER A 1 115 ? 23.750 3.649 -15.385 1.00 91.38 115 SER A N 1
ATOM 831 C CA . SER A 1 115 ? 24.152 3.836 -16.780 1.00 91.38 115 SER A CA 1
ATOM 832 C C . SER A 1 115 ? 24.603 2.550 -17.482 1.00 91.38 115 SER A C 1
ATOM 834 O O . SER A 1 115 ? 25.148 1.638 -16.855 1.00 91.38 115 SER A O 1
ATOM 836 N N . LEU A 1 116 ? 24.434 2.518 -18.805 1.00 93.00 116 LEU A N 1
ATOM 837 C CA . LEU A 1 116 ? 24.817 1.449 -19.724 1.00 93.00 116 LEU A CA 1
ATOM 838 C C . LEU A 1 116 ? 25.710 2.002 -20.847 1.00 93.00 116 LEU A C 1
ATOM 840 O O . LEU A 1 116 ? 25.369 2.988 -21.500 1.00 93.00 116 LEU A O 1
ATOM 844 N N . ASP A 1 117 ? 26.837 1.342 -21.122 1.00 95.19 117 ASP A N 1
ATOM 845 C CA . ASP A 1 117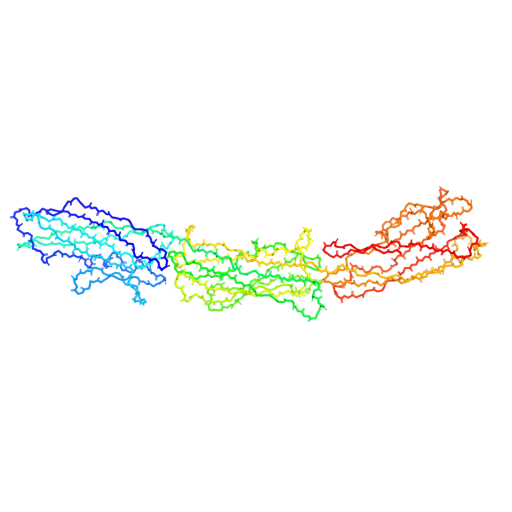 ? 27.769 1.743 -22.188 1.00 95.19 117 ASP A CA 1
ATOM 846 C C . ASP A 1 117 ? 27.548 0.952 -23.488 1.00 95.19 117 ASP A C 1
ATOM 848 O O . ASP A 1 117 ? 27.827 -0.249 -23.569 1.00 95.19 117 ASP A O 1
ATOM 852 N N . LEU A 1 118 ? 27.092 1.632 -24.540 1.00 96.38 118 LEU A N 1
ATOM 853 C CA . LEU A 1 118 ? 26.733 1.059 -25.842 1.00 96.38 118 LEU A CA 1
ATOM 854 C C . LEU A 1 118 ? 27.661 1.579 -26.961 1.00 96.38 118 LEU A C 1
ATOM 856 O O . LEU A 1 118 ? 27.214 2.306 -27.848 1.00 96.38 118 LEU A O 1
ATOM 860 N N . PRO A 1 119 ? 28.967 1.248 -26.964 1.00 95.94 119 PRO A N 1
ATOM 861 C CA . PRO A 1 119 ? 29.886 1.752 -27.981 1.00 95.94 119 PRO A CA 1
ATOM 862 C C . PRO A 1 119 ? 29.483 1.293 -29.390 1.00 95.94 119 PRO A C 1
ATOM 864 O O . PRO A 1 119 ? 29.386 0.095 -29.664 1.00 95.94 119 PRO A O 1
ATOM 867 N N . LEU A 1 120 ? 29.308 2.245 -30.311 1.00 97.50 120 LEU A N 1
ATOM 868 C CA . LEU A 1 120 ? 28.908 1.960 -31.691 1.00 97.50 120 LEU A CA 1
ATOM 869 C C . LEU A 1 120 ? 30.142 1.860 -32.591 1.00 97.50 120 LEU A C 1
ATOM 871 O O . LEU A 1 120 ? 30.823 2.857 -32.846 1.00 97.50 120 LEU A O 1
ATOM 875 N N . ALA A 1 121 ? 30.450 0.652 -33.066 1.00 97.94 121 ALA A N 1
ATOM 876 C CA . ALA A 1 121 ? 31.583 0.422 -33.955 1.00 97.94 121 ALA A CA 1
ATOM 877 C C . ALA A 1 121 ? 31.272 0.877 -35.389 1.00 97.94 121 ALA A C 1
ATOM 879 O O . ALA A 1 121 ? 30.235 0.539 -35.959 1.00 97.94 121 ALA A O 1
ATOM 880 N N . ILE A 1 122 ? 32.199 1.619 -35.991 1.00 97.31 122 ILE A N 1
ATOM 881 C CA . ILE A 1 122 ? 32.102 2.133 -37.361 1.00 97.31 122 ILE A CA 1
ATOM 882 C C . ILE A 1 122 ? 33.349 1.724 -38.129 1.00 97.31 122 ILE A C 1
ATOM 884 O O . ILE A 1 122 ? 34.459 1.743 -37.591 1.00 97.31 122 ILE A O 1
ATOM 888 N N . THR A 1 123 ? 33.173 1.398 -39.406 1.00 96.06 123 THR A N 1
ATOM 889 C CA . THR A 1 123 ? 34.263 1.069 -40.321 1.00 96.06 123 THR A CA 1
ATOM 890 C C . THR A 1 123 ? 34.099 1.790 -41.656 1.00 96.06 123 THR A C 1
ATOM 892 O O . THR A 1 123 ? 32.984 2.066 -42.101 1.00 96.06 123 THR A O 1
ATOM 895 N N . LEU A 1 124 ? 35.224 2.100 -42.300 1.00 95.12 124 LEU A N 1
ATOM 896 C CA . LEU A 1 124 ? 35.280 2.666 -43.646 1.00 95.12 124 LEU A CA 1
ATOM 897 C C . LEU A 1 124 ? 36.541 2.202 -44.382 1.00 95.12 124 LEU A C 1
ATOM 899 O O . LEU A 1 124 ? 37.461 1.629 -43.791 1.00 95.12 124 LEU A O 1
ATOM 903 N N . THR A 1 125 ? 36.565 2.405 -45.694 1.00 93.75 125 THR A N 1
ATOM 904 C CA . THR A 1 125 ? 37.652 2.001 -46.594 1.00 93.75 125 THR A CA 1
ATOM 905 C C . THR A 1 125 ? 37.949 3.128 -47.588 1.00 93.75 125 THR A C 1
ATOM 907 O O . THR A 1 125 ? 37.051 3.879 -47.975 1.00 93.75 125 THR A O 1
ATOM 910 N N . ASP A 1 126 ? 39.199 3.281 -48.005 1.00 93.00 126 ASP A N 1
ATOM 911 C CA . ASP A 1 126 ? 39.540 4.120 -49.159 1.00 93.00 126 ASP A CA 1
ATOM 912 C C . ASP A 1 126 ? 39.422 3.351 -50.489 1.00 93.00 126 ASP A C 1
ATOM 914 O O . ASP A 1 126 ? 38.850 2.259 -50.560 1.00 93.00 126 ASP A O 1
ATOM 918 N N . LYS A 1 127 ? 39.848 3.977 -51.591 1.00 90.19 127 LYS A N 1
ATOM 919 C CA . LYS A 1 127 ? 39.658 3.436 -52.944 1.00 90.19 127 LYS A CA 1
ATOM 920 C C . LYS A 1 127 ? 40.618 2.313 -53.328 1.00 90.19 127 LYS A C 1
ATOM 922 O O . LYS A 1 127 ? 40.285 1.577 -54.258 1.00 90.19 127 LYS A O 1
ATOM 927 N N . ASP A 1 128 ? 41.770 2.183 -52.683 1.00 89.31 128 ASP A N 1
ATOM 928 C CA . ASP A 1 128 ? 42.721 1.093 -52.928 1.00 89.31 128 ASP A CA 1
ATOM 929 C C . ASP A 1 128 ? 42.639 -0.025 -51.876 1.00 89.31 128 ASP A C 1
ATOM 931 O O . ASP A 1 128 ? 43.126 -1.130 -52.132 1.00 89.31 128 ASP A O 1
ATOM 935 N N . GLY A 1 129 ? 41.876 0.182 -50.798 1.00 87.88 129 GLY A N 1
ATOM 936 C CA . GLY A 1 129 ? 41.317 -0.892 -49.976 1.00 87.88 129 GLY A CA 1
ATOM 937 C C . GLY A 1 129 ? 41.767 -0.893 -48.518 1.00 87.88 129 GLY A C 1
ATOM 938 O O . GLY A 1 129 ? 41.440 -1.846 -47.798 1.00 87.88 129 GLY A O 1
ATOM 939 N N . ASP A 1 130 ? 42.473 0.141 -48.066 1.00 91.50 130 ASP A N 1
ATOM 940 C CA . ASP A 1 130 ? 42.896 0.278 -46.682 1.00 91.50 130 ASP A CA 1
ATOM 941 C C . ASP A 1 130 ? 41.695 0.584 -45.782 1.00 91.50 130 ASP A C 1
ATOM 943 O O . ASP A 1 130 ? 40.851 1.447 -46.040 1.00 91.50 130 ASP A O 1
ATOM 947 N N . ARG A 1 131 ? 41.596 -0.174 -44.686 1.00 92.25 131 ARG A N 1
ATOM 948 C CA . ARG A 1 131 ? 40.480 -0.103 -43.739 1.00 92.25 131 ARG A CA 1
ATOM 949 C C . ARG A 1 131 ? 40.876 0.606 -42.461 1.00 92.25 131 ARG A C 1
ATOM 951 O O . ARG A 1 131 ? 41.928 0.337 -41.885 1.00 92.25 131 ARG A O 1
ATOM 958 N N . VAL A 1 132 ? 39.965 1.430 -41.957 1.00 93.56 132 VAL A N 1
ATOM 959 C CA . VAL A 1 132 ? 40.064 2.034 -40.628 1.00 93.56 132 VAL A CA 1
ATOM 960 C C . VAL A 1 132 ? 38.725 1.917 -39.907 1.00 93.56 132 VAL A C 1
ATOM 962 O O . VAL A 1 132 ? 37.663 1.965 -40.530 1.00 93.56 132 VAL A O 1
ATOM 965 N N . SER A 1 133 ? 38.785 1.759 -38.587 1.00 94.69 133 SER A N 1
ATOM 966 C CA . SER A 1 133 ? 37.606 1.647 -37.732 1.00 94.69 133 SER A CA 1
ATOM 967 C C . SER A 1 133 ? 37.732 2.548 -36.507 1.00 94.69 133 SER A C 1
ATOM 969 O O . SER A 1 133 ? 38.834 2.910 -36.089 1.00 94.69 133 SER A O 1
ATOM 971 N N . THR A 1 134 ? 36.592 2.911 -35.931 1.00 96.31 134 THR A N 1
ATOM 972 C CA . THR A 1 134 ? 36.494 3.646 -34.668 1.00 96.31 134 THR A CA 1
ATOM 973 C C . THR A 1 134 ? 35.280 3.170 -33.874 1.00 96.31 134 THR A C 1
ATOM 975 O O . THR A 1 134 ? 34.444 2.435 -34.397 1.00 96.31 134 THR A O 1
ATOM 978 N N . GLN A 1 135 ? 35.193 3.573 -32.612 1.00 96.19 135 GLN A N 1
ATOM 979 C CA . GLN A 1 135 ? 34.031 3.344 -31.762 1.00 96.19 135 GLN A CA 1
ATOM 980 C C . GLN A 1 135 ? 33.517 4.693 -31.285 1.00 96.19 135 GLN A C 1
ATOM 982 O O . GLN A 1 135 ? 34.293 5.494 -30.763 1.00 96.19 135 GLN A O 1
ATOM 987 N N . LEU A 1 136 ? 32.223 4.936 -31.464 1.00 97.56 136 LEU A N 1
ATOM 988 C CA . LEU A 1 136 ? 31.560 6.107 -30.913 1.00 97.56 136 LEU A CA 1
ATOM 989 C C . LEU A 1 136 ? 31.072 5.779 -29.496 1.00 97.56 136 LEU A C 1
ATOM 991 O O . LEU A 1 136 ? 30.260 4.861 -29.352 1.00 97.56 136 LEU A O 1
ATOM 995 N N . PRO A 1 137 ? 31.568 6.469 -28.452 1.00 97.38 137 PRO A N 1
ATOM 996 C CA . PRO A 1 137 ? 31.119 6.230 -27.087 1.00 97.38 137 PRO A CA 1
ATOM 997 C C . PRO A 1 137 ? 29.688 6.740 -26.894 1.00 97.38 137 PRO A C 1
ATOM 999 O O . PRO A 1 137 ? 29.440 7.940 -27.013 1.00 97.38 137 PRO A O 1
ATOM 1002 N N . LEU A 1 138 ? 28.769 5.842 -26.560 1.00 98.12 138 LEU A N 1
ATOM 1003 C CA . LEU A 1 138 ? 27.397 6.167 -26.188 1.00 98.12 138 LEU A CA 1
ATOM 1004 C C . LEU A 1 138 ? 27.130 5.606 -24.795 1.00 98.12 138 LEU A C 1
ATOM 1006 O O . LEU A 1 138 ? 27.348 4.418 -24.565 1.00 98.12 138 LEU A O 1
ATOM 1010 N N . THR A 1 139 ? 26.639 6.454 -23.899 1.00 97.44 139 THR A N 1
ATOM 1011 C CA . THR A 1 139 ? 26.205 6.049 -22.557 1.00 97.44 139 THR A CA 1
ATOM 1012 C C . THR A 1 139 ? 24.723 6.363 -22.397 1.00 97.44 139 THR A C 1
ATOM 1014 O O . THR A 1 139 ? 24.329 7.529 -22.483 1.00 97.44 139 THR A O 1
ATOM 1017 N N . ILE A 1 140 ? 23.908 5.343 -22.151 1.00 96.19 140 ILE A N 1
ATOM 1018 C CA . ILE A 1 140 ? 22.502 5.503 -21.774 1.00 96.19 140 ILE A CA 1
ATOM 1019 C C . ILE A 1 140 ? 22.446 5.590 -20.253 1.00 96.19 140 ILE A C 1
ATOM 1021 O O . ILE A 1 140 ? 23.077 4.790 -19.574 1.00 96.19 140 ILE A O 1
ATOM 1025 N N . LYS A 1 141 ? 21.800 6.615 -19.718 1.00 93.94 141 LYS A N 1
ATOM 1026 C CA . LYS A 1 141 ? 21.578 6.820 -18.291 1.00 93.94 141 LYS A CA 1
ATOM 1027 C C . LYS A 1 141 ? 20.157 6.436 -17.960 1.00 93.94 141 LYS A C 1
ATOM 1029 O O . LYS A 1 141 ? 19.264 6.776 -18.736 1.00 93.94 141 LYS A O 1
ATOM 1034 N N . ASP A 1 142 ? 20.021 5.858 -16.782 1.00 91.00 142 ASP A N 1
ATOM 1035 C CA . ASP A 1 142 ? 18.735 5.483 -16.233 1.00 91.00 142 ASP A CA 1
ATOM 1036 C C . ASP A 1 142 ? 17.834 6.717 -16.093 1.00 91.00 142 ASP A C 1
ATOM 1038 O O . ASP A 1 142 ? 18.312 7.856 -15.939 1.00 91.00 142 ASP A O 1
ATOM 1042 N N . GLY A 1 143 ? 16.541 6.484 -16.257 1.00 90.69 143 GLY A N 1
ATOM 1043 C CA . GLY A 1 143 ? 15.508 7.494 -16.272 1.00 90.69 143 GLY A CA 1
ATOM 1044 C C . GLY A 1 143 ? 14.912 7.758 -14.892 1.00 90.69 143 GLY A C 1
ATOM 1045 O O . GLY A 1 143 ? 15.604 7.794 -13.876 1.00 90.69 143 GLY A O 1
ATOM 1046 N N . ASN A 1 144 ? 13.619 8.067 -14.870 1.00 90.94 144 ASN A N 1
ATOM 1047 C CA . ASN A 1 144 ? 12.874 8.351 -13.648 1.00 90.94 144 ASN A CA 1
ATOM 1048 C C . ASN A 1 144 ? 12.153 7.106 -13.133 1.00 90.94 144 ASN A C 1
ATOM 1050 O O . ASN A 1 144 ? 11.519 6.401 -13.915 1.00 90.94 144 ASN A O 1
ATOM 1054 N N . ALA A 1 145 ? 12.115 6.981 -11.808 1.00 89.06 145 ALA A N 1
ATOM 1055 C CA . ALA A 1 145 ? 11.303 6.006 -11.095 1.00 89.06 145 ALA A CA 1
ATOM 1056 C C . ALA A 1 145 ? 9.803 6.100 -11.406 1.00 89.06 145 ALA A C 1
ATOM 1058 O O . ALA A 1 145 ? 9.307 7.191 -11.738 1.00 89.06 145 ALA A O 1
ATOM 1059 N N . PRO A 1 146 ? 9.046 5.012 -11.178 1.00 92.69 146 PRO A N 1
ATOM 1060 C CA . PRO A 1 146 ? 7.598 5.067 -11.193 1.00 92.69 146 PRO A CA 1
ATOM 1061 C C . PRO A 1 146 ? 7.067 6.047 -10.142 1.00 92.69 146 PRO A C 1
ATOM 1063 O O . PRO A 1 146 ? 7.665 6.280 -9.087 1.00 92.69 146 PRO A O 1
ATOM 1066 N N . GLY A 1 147 ? 5.901 6.621 -10.422 1.00 93.38 147 GLY A N 1
ATOM 1067 C CA . GLY A 1 147 ? 5.186 7.546 -9.553 1.00 93.38 147 GLY A CA 1
ATOM 1068 C C . GLY A 1 147 ? 3.900 6.931 -9.012 1.00 93.38 147 GLY A C 1
ATOM 1069 O O . GLY A 1 147 ? 3.104 6.373 -9.759 1.00 93.38 147 GLY A O 1
ATOM 1070 N N . PHE A 1 148 ? 3.655 7.078 -7.710 1.00 95.88 148 PHE A N 1
ATOM 1071 C CA . PHE A 1 148 ? 2.369 6.745 -7.105 1.00 95.88 148 PHE A CA 1
ATOM 1072 C C . PHE A 1 148 ? 1.507 8.000 -7.014 1.00 95.88 148 PHE A C 1
ATOM 1074 O O . PHE A 1 148 ? 1.894 8.991 -6.387 1.00 95.88 148 PHE A O 1
ATOM 1081 N N . VAL A 1 149 ? 0.311 7.943 -7.591 1.00 95.88 149 VAL A N 1
ATOM 1082 C CA . VAL A 1 149 ? -0.631 9.059 -7.603 1.00 95.88 149 VAL A CA 1
ATOM 1083 C C . VAL A 1 149 ? -1.914 8.627 -6.901 1.00 95.88 149 VAL A C 1
ATOM 1085 O O . VAL A 1 149 ? -2.727 7.862 -7.424 1.00 95.88 149 VAL A O 1
ATOM 1088 N N . ALA A 1 150 ? -2.093 9.135 -5.680 1.00 94.25 150 ALA A N 1
ATOM 1089 C CA . ALA A 1 150 ? -3.272 8.856 -4.872 1.00 94.25 150 ALA A CA 1
ATOM 1090 C C . ALA A 1 150 ? -4.551 9.360 -5.564 1.00 94.25 150 ALA A C 1
ATOM 1092 O O . ALA A 1 150 ? -4.626 10.516 -5.985 1.00 94.25 150 ALA A O 1
ATOM 1093 N N . GLY A 1 151 ? -5.566 8.497 -5.644 1.00 94.50 151 GLY A N 1
ATOM 1094 C CA . GLY A 1 151 ? -6.892 8.827 -6.161 1.00 94.50 151 GLY A CA 1
ATOM 1095 C C . GLY A 1 151 ? -7.927 8.961 -5.042 1.00 94.50 151 GLY A C 1
ATOM 1096 O O . GLY A 1 151 ? -7.671 9.567 -3.996 1.00 94.50 151 GLY A O 1
ATOM 1097 N N . SER A 1 152 ? -9.127 8.415 -5.263 1.00 96.31 152 SER A N 1
ATOM 1098 C CA . SER A 1 152 ? -10.191 8.434 -4.257 1.00 96.31 152 SER A CA 1
ATOM 1099 C C . SER A 1 152 ? -9.876 7.520 -3.071 1.00 96.31 152 SER A C 1
ATOM 1101 O O . SER A 1 152 ? -9.397 6.395 -3.235 1.00 96.31 152 SER A O 1
ATOM 1103 N N . GLY A 1 153 ? -10.182 8.014 -1.871 1.00 95.62 153 GLY A N 1
ATOM 1104 C CA . GLY A 1 153 ? -10.062 7.266 -0.624 1.00 95.62 153 GLY A CA 1
ATOM 1105 C C . GLY A 1 153 ? -11.260 6.367 -0.320 1.00 95.62 153 GLY A C 1
ATOM 1106 O O . GLY A 1 153 ? -12.303 6.461 -0.969 1.00 95.62 153 GLY A O 1
ATOM 1107 N N . VAL A 1 154 ? -11.120 5.552 0.721 1.00 96.75 154 VAL A N 1
ATOM 1108 C CA . VAL A 1 154 ? -12.214 4.828 1.377 1.00 96.75 154 VAL A CA 1
ATOM 1109 C C . VAL A 1 154 ? -12.490 5.465 2.734 1.00 96.75 154 VAL A C 1
ATOM 1111 O O . VAL A 1 154 ? -11.559 5.725 3.486 1.00 96.75 154 VAL A O 1
ATOM 1114 N N . SER A 1 155 ? -13.764 5.684 3.055 1.00 95.12 155 SER A N 1
ATOM 1115 C CA . SER A 1 155 ? -14.204 6.093 4.389 1.00 95.12 155 SER A CA 1
ATOM 1116 C C . SER A 1 155 ? -15.295 5.138 4.859 1.00 95.12 155 SER A C 1
ATOM 1118 O O . SER A 1 155 ? -16.313 4.989 4.178 1.00 95.12 155 SER A O 1
ATOM 1120 N N . LEU A 1 156 ? -15.043 4.447 5.967 1.00 95.06 156 LEU A N 1
ATOM 1121 C CA . LEU A 1 156 ? -15.985 3.547 6.637 1.00 95.06 156 LEU A CA 1
ATOM 1122 C C . LEU A 1 156 ? -16.368 4.134 7.998 1.00 95.06 156 LEU A C 1
ATOM 1124 O O . LEU A 1 156 ? -15.694 5.030 8.495 1.00 95.06 156 LEU A O 1
ATOM 1128 N N . ASP A 1 157 ? -17.453 3.644 8.582 1.00 92.75 157 ASP A N 1
ATOM 1129 C CA . ASP A 1 157 ? -17.973 4.110 9.869 1.00 92.75 157 ASP A CA 1
ATOM 1130 C C . ASP A 1 157 ? -18.443 2.902 10.675 1.00 92.75 157 ASP A C 1
ATOM 1132 O O . ASP A 1 157 ? -19.413 2.241 10.288 1.00 92.75 157 ASP A O 1
ATOM 1136 N N . GLU A 1 158 ? -17.722 2.618 11.757 1.00 91.25 158 GLU A N 1
ATOM 1137 C CA . GLU A 1 158 ? -17.918 1.460 12.629 1.00 91.25 158 GLU A CA 1
ATOM 1138 C C . GLU A 1 158 ? -19.268 1.441 13.324 1.00 91.25 158 GLU A C 1
ATOM 1140 O O . GLU A 1 158 ? -19.751 0.353 13.615 1.00 91.25 158 GLU A O 1
ATOM 1145 N N . GLY A 1 159 ? -19.945 2.584 13.476 1.00 88.88 159 GLY A N 1
ATOM 1146 C CA . GLY A 1 159 ? -21.317 2.615 13.990 1.00 88.88 159 GLY A CA 1
ATOM 1147 C C . GLY A 1 159 ? -22.315 1.882 13.081 1.00 88.88 159 GLY A C 1
ATOM 1148 O O . GLY A 1 159 ? -23.462 1.647 13.457 1.00 88.88 159 GLY A O 1
ATOM 1149 N N . ASN A 1 160 ? -21.898 1.504 11.866 1.00 92.25 160 ASN A N 1
ATOM 1150 C CA . ASN A 1 160 ? -22.673 0.654 10.965 1.00 92.25 160 ASN A CA 1
ATOM 1151 C C . ASN A 1 160 ? -22.278 -0.833 11.022 1.00 92.25 160 ASN A C 1
ATOM 1153 O O . ASN A 1 160 ? -22.889 -1.634 10.309 1.00 92.25 160 ASN A O 1
ATOM 1157 N N . LEU A 1 161 ? -21.278 -1.221 11.821 1.00 91.81 161 LEU A N 1
ATOM 1158 C CA . LEU A 1 161 ? -21.028 -2.625 12.136 1.00 91.81 161 LEU A CA 1
ATOM 1159 C C . LEU A 1 161 ? -22.150 -3.111 13.057 1.00 91.81 161 LEU A C 1
ATOM 1161 O O . LEU A 1 161 ? -22.424 -2.525 14.097 1.00 91.81 161 LEU A O 1
ATOM 1165 N N . ASP A 1 162 ? -22.819 -4.192 12.668 1.00 84.94 162 ASP A N 1
ATOM 1166 C CA . ASP A 1 162 ? -23.916 -4.788 13.443 1.00 84.94 162 ASP A CA 1
ATOM 1167 C C . ASP A 1 162 ? -23.587 -6.205 13.946 1.00 84.94 162 ASP A C 1
ATOM 1169 O O . ASP A 1 162 ? -24.464 -6.935 14.415 1.00 84.94 162 ASP A O 1
ATOM 1173 N N . GLY A 1 163 ? -22.326 -6.620 13.795 1.00 82.94 163 GLY A N 1
ATOM 1174 C CA . GLY A 1 163 ? -21.839 -7.966 14.098 1.00 82.94 163 GLY A CA 1
ATOM 1175 C C . GLY A 1 163 ? -22.301 -9.056 13.124 1.00 82.94 163 GLY A C 1
ATOM 1176 O O . GLY A 1 163 ? -21.991 -10.230 13.334 1.00 82.94 163 GLY A O 1
ATOM 1177 N N . SER A 1 164 ? -23.052 -8.716 12.070 1.00 85.69 164 SER A N 1
ATOM 1178 C CA . SER A 1 164 ? -23.581 -9.676 11.094 1.00 85.69 164 SER A CA 1
ATOM 1179 C C . SER A 1 164 ? -22.991 -9.511 9.696 1.00 85.69 164 SER A C 1
ATOM 1181 O O . SER A 1 164 ? -22.808 -10.506 8.989 1.00 85.69 164 SER A O 1
ATOM 1183 N N . SER A 1 165 ? -22.699 -8.271 9.294 1.00 91.06 165 SER A N 1
ATOM 1184 C CA . SER A 1 165 ? -22.222 -7.940 7.952 1.00 91.06 165 SER A CA 1
ATOM 1185 C C . SER A 1 165 ? -20.995 -7.033 8.010 1.00 91.06 165 SER A C 1
ATOM 1187 O O . SER A 1 165 ? -21.007 -6.052 8.750 1.00 91.06 165 SER A O 1
ATOM 1189 N N . PRO A 1 166 ? -19.951 -7.311 7.209 1.00 96.00 166 PRO A N 1
ATOM 1190 C CA . PRO A 1 166 ? -18.808 -6.419 7.129 1.00 96.00 166 PRO A CA 1
ATOM 1191 C C . PRO A 1 166 ? -19.153 -5.139 6.364 1.00 96.00 166 PRO A C 1
ATOM 1193 O O . PRO A 1 166 ? -20.006 -5.136 5.470 1.00 96.00 166 PRO A O 1
ATOM 1196 N N . LEU A 1 167 ? -18.420 -4.069 6.652 1.00 96.50 167 LEU A N 1
ATOM 1197 C CA . LEU A 1 167 ? -18.459 -2.836 5.872 1.00 96.50 167 LEU A CA 1
ATOM 1198 C C . LEU A 1 167 ? -17.472 -2.924 4.715 1.00 96.50 167 LEU A C 1
ATOM 1200 O O . LEU A 1 167 ? -16.369 -3.443 4.864 1.00 96.50 167 LEU A O 1
ATOM 1204 N N . THR A 1 168 ? -17.849 -2.398 3.553 1.00 97.56 168 THR A N 1
ATOM 1205 C CA . THR A 1 168 ? -16.984 -2.411 2.369 1.00 97.56 168 THR A CA 1
ATOM 1206 C C . THR A 1 168 ? -16.913 -1.048 1.716 1.00 97.56 168 THR A C 1
ATOM 1208 O O . THR A 1 168 ? -17.941 -0.396 1.538 1.00 97.56 168 THR A O 1
ATOM 1211 N N . GLY A 1 169 ? -15.721 -0.666 1.272 1.00 97.69 169 GLY A N 1
ATOM 1212 C CA . GLY A 1 169 ? -15.501 0.537 0.480 1.00 97.69 169 GLY A CA 1
ATOM 1213 C C . GLY A 1 169 ? -14.470 0.294 -0.610 1.00 97.69 169 GLY A C 1
ATOM 1214 O O . GLY A 1 169 ? -13.603 -0.569 -0.477 1.00 97.69 169 GLY A O 1
ATOM 1215 N N . THR A 1 170 ? -14.578 1.047 -1.699 1.00 97.75 170 THR A N 1
ATOM 1216 C CA . THR A 1 170 ? -13.641 0.985 -2.823 1.00 97.75 170 THR A CA 1
ATOM 1217 C C . THR A 1 170 ? -12.991 2.338 -3.030 1.00 97.75 170 THR A C 1
ATOM 1219 O O . THR A 1 170 ? -13.687 3.353 -3.076 1.00 97.75 170 THR A O 1
ATOM 1222 N N . GLY A 1 171 ? -11.674 2.344 -3.167 1.00 97.38 171 GLY A N 1
ATOM 1223 C CA . GLY A 1 171 ? -10.899 3.512 -3.541 1.00 97.38 171 GLY A CA 1
ATOM 1224 C C . GLY A 1 171 ? -10.132 3.261 -4.830 1.00 97.38 171 GLY A C 1
ATOM 1225 O O . GLY A 1 171 ? -10.221 2.188 -5.424 1.00 97.38 171 GLY A O 1
ATOM 1226 N N . HIS A 1 172 ? -9.385 4.274 -5.248 1.00 97.19 172 HIS A N 1
ATOM 1227 C CA . HIS A 1 172 ? -8.682 4.289 -6.520 1.00 97.19 172 HIS A CA 1
ATOM 1228 C C . HIS A 1 172 ? -7.306 4.935 -6.363 1.00 97.19 172 HIS A C 1
ATOM 1230 O O . HIS A 1 172 ? -7.131 5.852 -5.554 1.00 97.19 172 HIS A O 1
ATOM 1236 N N . PHE A 1 173 ? -6.338 4.485 -7.149 1.00 97.12 173 PHE A N 1
ATOM 1237 C CA . PHE A 1 173 ? -5.058 5.155 -7.346 1.00 97.12 173 PHE A CA 1
ATOM 1238 C C . PHE A 1 173 ? -4.534 4.870 -8.751 1.00 97.12 173 PHE A C 1
ATOM 1240 O O . PHE A 1 173 ? -4.959 3.933 -9.422 1.00 97.12 173 PHE A O 1
ATOM 1247 N N . THR A 1 174 ? -3.579 5.684 -9.176 1.00 96.62 174 THR A N 1
ATOM 1248 C CA . THR A 1 174 ? -2.887 5.500 -10.450 1.00 96.62 174 THR A CA 1
ATOM 1249 C C . THR A 1 174 ? -1.398 5.360 -10.205 1.00 96.62 174 THR A C 1
ATOM 1251 O O . THR A 1 174 ? -0.862 5.842 -9.200 1.00 96.62 174 THR A O 1
ATOM 1254 N N . VAL A 1 175 ? -0.744 4.648 -11.111 1.00 96.31 175 VAL A N 1
ATOM 1255 C CA . VAL A 1 175 ? 0.699 4.466 -11.108 1.00 96.31 175 VAL A CA 1
ATOM 1256 C C . VAL A 1 175 ? 1.243 4.958 -12.434 1.00 96.31 175 VAL A C 1
ATOM 1258 O O . VAL A 1 175 ? 0.977 4.358 -13.475 1.00 96.31 175 VAL A O 1
ATOM 1261 N N . ASP A 1 176 ? 2.028 6.025 -12.381 1.00 94.94 176 ASP A N 1
ATOM 1262 C CA . ASP A 1 176 ? 2.806 6.495 -13.518 1.00 94.94 176 ASP A CA 1
ATOM 1263 C C . ASP A 1 176 ? 4.073 5.654 -13.621 1.00 94.94 176 ASP A C 1
ATOM 1265 O O . ASP A 1 176 ? 4.730 5.381 -12.619 1.00 94.94 176 ASP A O 1
ATOM 1269 N N . ALA A 1 177 ? 4.415 5.220 -14.826 1.00 92.06 177 ALA A N 1
ATOM 1270 C CA . ALA A 1 177 ? 5.478 4.242 -15.003 1.00 92.06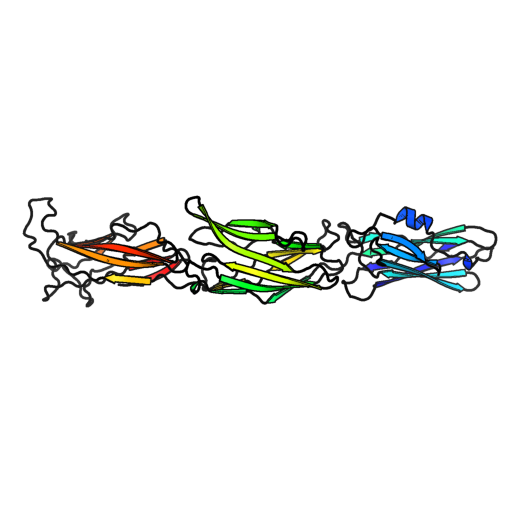 177 ALA A CA 1
ATOM 1271 C C . ALA A 1 177 ? 6.883 4.838 -14.818 1.00 92.06 177 ALA A C 1
ATOM 1273 O O . ALA A 1 177 ? 7.800 4.130 -14.431 1.00 92.06 177 ALA A O 1
ATOM 1274 N N . GLY A 1 178 ? 7.041 6.153 -14.998 1.00 92.88 178 GLY A N 1
ATOM 1275 C CA . GLY A 1 178 ? 8.372 6.752 -15.064 1.00 92.88 178 GLY A CA 1
ATOM 1276 C C . GLY A 1 178 ? 8.997 6.451 -16.421 1.00 92.88 178 GLY A C 1
ATOM 1277 O O . GLY A 1 178 ? 8.301 6.551 -17.431 1.00 92.88 178 GLY A O 1
ATOM 1278 N N . SER A 1 179 ? 10.290 6.140 -16.469 1.00 91.69 179 SER A N 1
ATOM 1279 C CA . SER A 1 179 ? 11.008 5.790 -17.708 1.00 91.69 179 SER A CA 1
ATOM 1280 C C . SER A 1 179 ? 10.890 4.326 -18.094 1.00 91.69 179 SER A C 1
ATOM 1282 O O . SER A 1 179 ? 10.858 4.028 -19.286 1.00 91.69 179 SER A O 1
ATOM 1284 N N . ASP A 1 180 ? 10.640 3.455 -17.125 1.00 89.75 180 ASP A N 1
ATOM 1285 C CA . ASP A 1 180 ? 10.468 2.026 -17.330 1.00 89.75 180 ASP A CA 1
ATOM 1286 C C . ASP A 1 180 ? 9.021 1.605 -17.130 1.00 89.75 180 ASP A C 1
ATOM 1288 O O . ASP A 1 180 ? 8.205 2.292 -16.524 1.00 89.75 180 ASP A O 1
ATOM 1292 N N . ARG A 1 181 ? 8.649 0.447 -17.671 1.00 90.25 181 ARG A N 1
ATOM 1293 C CA . ARG A 1 181 ? 7.311 -0.100 -17.422 1.00 90.25 181 ARG A CA 1
ATOM 1294 C C . ARG A 1 181 ? 7.220 -0.602 -15.991 1.00 90.25 181 ARG A C 1
ATOM 1296 O O . ARG A 1 181 ? 8.117 -1.294 -15.520 1.00 90.25 181 ARG A O 1
ATOM 1303 N N . VAL A 1 182 ? 6.077 -0.384 -15.350 1.00 91.88 182 VAL A N 1
ATOM 1304 C CA . VAL A 1 182 ? 5.769 -1.015 -14.061 1.00 91.88 182 VAL A CA 1
ATOM 1305 C C . VAL A 1 182 ? 5.720 -2.534 -14.236 1.00 91.88 182 VAL A C 1
ATOM 1307 O O . VAL A 1 182 ? 5.037 -3.035 -15.132 1.00 91.88 182 VAL A O 1
ATOM 1310 N N . SER A 1 183 ? 6.431 -3.266 -13.384 1.00 89.62 183 SER A N 1
ATOM 1311 C CA . SER A 1 183 ? 6.471 -4.730 -13.393 1.00 89.62 183 SER A CA 1
ATOM 1312 C C . SER A 1 183 ? 5.694 -5.352 -12.239 1.00 89.62 183 SER A C 1
ATOM 1314 O O . SER A 1 183 ? 5.122 -6.426 -12.407 1.00 89.62 183 SER A O 1
ATOM 1316 N N . GLU A 1 184 ? 5.640 -4.686 -11.086 1.00 91.88 184 GLU A N 1
ATOM 1317 C CA . GLU A 1 184 ? 5.047 -5.220 -9.863 1.00 91.88 184 GLU A CA 1
ATOM 1318 C C . GLU A 1 184 ? 4.363 -4.106 -9.056 1.00 91.88 184 GLU A C 1
ATOM 1320 O O . GLU A 1 184 ? 4.882 -2.998 -8.909 1.00 91.88 184 GLU A O 1
ATOM 1325 N N . VAL A 1 185 ? 3.186 -4.427 -8.510 1.00 94.62 185 VAL A N 1
ATOM 1326 C CA . VAL A 1 185 ? 2.489 -3.607 -7.511 1.00 94.62 185 VAL A CA 1
ATOM 1327 C C . VAL A 1 185 ? 2.080 -4.524 -6.367 1.00 94.62 185 VAL A C 1
ATOM 1329 O O . VAL A 1 185 ? 1.281 -5.445 -6.550 1.00 94.62 185 VAL A O 1
ATOM 1332 N N . SER A 1 186 ? 2.630 -4.275 -5.184 1.00 93.88 186 SER A N 1
ATOM 1333 C CA . SER A 1 186 ? 2.475 -5.139 -4.013 1.00 93.88 186 SER A CA 1
A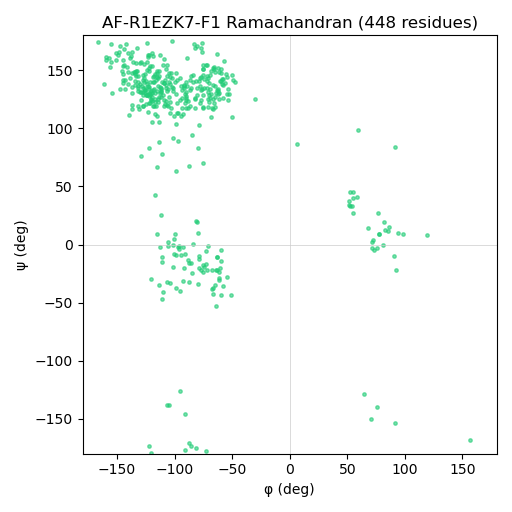TOM 1334 C C . SER A 1 186 ? 2.301 -4.323 -2.735 1.00 93.88 186 SER A C 1
ATOM 1336 O O . SER A 1 186 ? 2.539 -3.116 -2.703 1.00 93.88 186 SER A O 1
ATOM 1338 N N . PHE A 1 187 ? 1.839 -4.953 -1.656 1.00 95.69 187 PHE A N 1
ATOM 1339 C CA . PHE A 1 187 ? 1.861 -4.299 -0.349 1.00 95.69 187 PHE A CA 1
ATOM 1340 C C . PHE A 1 187 ? 3.302 -4.209 0.162 1.00 95.69 187 PHE A C 1
ATOM 1342 O O . PHE A 1 187 ? 4.104 -5.119 -0.047 1.00 95.69 187 PHE A O 1
ATOM 1349 N N . ALA A 1 188 ? 3.629 -3.122 0.864 1.00 94.00 188 ALA A N 1
ATOM 1350 C CA . ALA A 1 188 ? 4.897 -3.041 1.583 1.00 94.00 188 ALA A CA 1
ATOM 1351 C C . ALA A 1 188 ? 4.977 -4.108 2.687 1.00 94.00 188 ALA A C 1
ATOM 1353 O O . ALA A 1 188 ? 3.951 -4.666 3.096 1.00 94.00 188 ALA A O 1
ATOM 1354 N N . ASP A 1 189 ? 6.192 -4.361 3.190 1.00 92.50 189 ASP A N 1
ATOM 1355 C CA . ASP A 1 189 ? 6.434 -5.339 4.254 1.00 92.50 189 ASP A CA 1
ATOM 1356 C C . ASP A 1 189 ? 5.460 -5.133 5.427 1.00 92.50 189 ASP A C 1
ATOM 1358 O O . ASP A 1 189 ? 5.133 -4.004 5.801 1.00 92.50 189 ASP A O 1
ATOM 1362 N N . ILE A 1 190 ? 4.992 -6.230 6.023 1.00 93.75 190 ILE A N 1
ATOM 1363 C CA . ILE A 1 190 ? 4.039 -6.206 7.140 1.00 93.75 190 ILE A CA 1
ATOM 1364 C C . ILE A 1 190 ? 4.512 -5.343 8.320 1.00 93.75 190 ILE A C 1
ATOM 1366 O O . ILE A 1 190 ? 3.678 -4.798 9.039 1.00 93.75 190 ILE A O 1
ATOM 1370 N N . ALA A 1 191 ? 5.826 -5.193 8.520 1.00 93.19 191 ALA A N 1
ATOM 1371 C CA . ALA A 1 191 ? 6.408 -4.343 9.556 1.00 93.19 191 ALA A CA 1
ATOM 1372 C C . ALA A 1 191 ? 6.277 -2.839 9.257 1.00 93.19 191 ALA A C 1
ATOM 1374 O O . ALA A 1 191 ? 6.446 -2.017 10.158 1.00 93.19 191 ALA A O 1
ATOM 1375 N N . GLU A 1 192 ? 5.990 -2.472 8.010 1.00 93.00 192 GLU A N 1
ATOM 1376 C CA . GLU A 1 192 ? 5.778 -1.092 7.580 1.00 93.00 192 GLU A CA 1
ATOM 1377 C C . GLU A 1 192 ? 4.307 -0.665 7.563 1.00 93.00 192 GLU A C 1
ATOM 1379 O O . GLU A 1 192 ? 4.025 0.522 7.375 1.00 93.00 192 GLU A O 1
ATOM 1384 N N . GLN A 1 193 ? 3.387 -1.612 7.754 1.00 94.31 193 GLN A N 1
ATOM 1385 C CA . GLN A 1 193 ? 1.949 -1.361 7.797 1.00 94.31 193 GLN A CA 1
ATOM 1386 C C . GLN A 1 193 ? 1.532 -0.711 9.132 1.00 94.31 193 GLN A C 1
ATOM 1388 O O . GLN A 1 193 ? 2.223 -0.876 10.144 1.00 94.31 193 GLN A O 1
ATOM 1393 N N . PRO A 1 194 ? 0.420 0.054 9.170 1.00 91.56 194 PRO A N 1
ATOM 1394 C CA . PRO A 1 194 ? 0.016 0.792 10.367 1.00 91.56 194 PRO A CA 1
ATOM 1395 C C . PRO A 1 194 ? -0.242 -0.136 11.562 1.00 91.56 194 PRO A C 1
ATOM 1397 O O . PRO A 1 194 ? -0.827 -1.205 11.417 1.00 91.56 194 PRO A O 1
ATOM 1400 N N . ALA A 1 195 ? 0.156 0.277 12.766 1.00 91.38 195 ALA A N 1
ATOM 1401 C CA . ALA A 1 195 ? -0.160 -0.464 13.985 1.00 91.38 195 ALA A CA 1
ATOM 1402 C C . ALA A 1 195 ? -1.612 -0.196 14.401 1.00 91.38 195 ALA A C 1
ATOM 1404 O O . ALA A 1 195 ? -1.969 0.954 14.652 1.00 91.38 195 ALA A O 1
ATOM 1405 N N . LEU A 1 196 ? -2.424 -1.250 14.496 1.00 91.56 196 LEU A N 1
ATOM 1406 C CA . LEU A 1 196 ? -3.845 -1.163 14.843 1.00 91.56 196 LEU A CA 1
ATOM 1407 C C . LEU A 1 196 ? -4.172 -2.025 16.058 1.00 91.56 196 LEU A C 1
ATOM 1409 O O . LEU A 1 196 ? -3.491 -3.020 16.341 1.00 91.56 196 LEU A O 1
ATOM 1413 N N . THR A 1 197 ? -5.256 -1.672 16.737 1.00 90.19 197 THR A N 1
ATOM 1414 C CA . THR A 1 197 ? -5.888 -2.500 17.765 1.00 90.19 197 THR A CA 1
ATOM 1415 C C . THR A 1 197 ? -7.331 -2.808 17.396 1.00 90.19 197 THR A C 1
ATOM 1417 O O . THR A 1 197 ? -8.034 -1.932 16.913 1.00 90.19 197 THR A O 1
ATOM 1420 N N . ALA A 1 198 ? -7.764 -4.041 17.640 1.00 92.31 198 ALA A N 1
ATOM 1421 C CA . ALA A 1 198 ? -9.138 -4.494 17.451 1.00 92.31 198 ALA A CA 1
ATOM 1422 C C . ALA A 1 198 ? -9.480 -5.506 18.545 1.00 92.31 198 ALA A C 1
ATOM 1424 O O . ALA A 1 198 ? -8.623 -6.309 18.932 1.00 92.31 198 ALA A O 1
ATOM 1425 N N . LEU A 1 199 ? -10.708 -5.470 19.064 1.00 90.38 199 LEU A N 1
ATOM 1426 C CA . LEU A 1 199 ? -11.154 -6.351 20.153 1.00 90.38 199 LEU A CA 1
ATOM 1427 C C . LEU A 1 199 ? -10.202 -6.343 21.376 1.00 90.38 199 LEU A C 1
ATOM 1429 O O . LEU A 1 199 ? -9.961 -7.375 22.010 1.00 90.38 199 LEU A O 1
ATOM 1433 N N . GLY A 1 200 ? -9.590 -5.192 21.672 1.00 87.00 200 GLY A N 1
ATOM 1434 C CA . GLY A 1 200 ? -8.586 -5.033 22.733 1.00 87.00 200 GLY A CA 1
ATOM 1435 C C . GLY A 1 200 ? -7.241 -5.743 22.500 1.00 87.00 200 GLY A C 1
ATOM 1436 O O . GLY A 1 200 ? -6.461 -5.892 23.442 1.00 87.00 200 GLY A O 1
ATOM 1437 N N . GLN A 1 201 ? -6.954 -6.206 21.280 1.00 90.50 201 GLN A N 1
ATOM 1438 C CA . GLN A 1 201 ? -5.709 -6.886 20.902 1.00 90.50 201 GLN A CA 1
ATOM 1439 C C . GLN A 1 201 ? -4.993 -6.145 19.768 1.00 90.50 201 GLN A C 1
ATOM 1441 O O . GLN A 1 201 ? -5.623 -5.483 18.949 1.00 90.50 201 GLN A O 1
ATOM 1446 N N . SER A 1 202 ? -3.668 -6.285 19.677 1.00 92.31 202 SER A N 1
ATOM 1447 C CA . SER A 1 202 ? -2.912 -5.769 18.529 1.00 92.31 202 SER A CA 1
ATOM 1448 C C . SER A 1 202 ? -3.204 -6.587 17.271 1.00 92.31 202 SER A C 1
ATOM 1450 O O . SER A 1 202 ? -3.069 -7.815 17.282 1.00 92.31 202 SER A O 1
ATOM 1452 N N . VAL A 1 203 ? -3.553 -5.902 16.183 1.00 95.31 203 VAL A N 1
ATOM 1453 C CA . VAL A 1 203 ? -3.791 -6.516 14.874 1.00 95.31 203 VAL A CA 1
ATOM 1454 C C . VAL A 1 203 ? -2.470 -7.018 14.293 1.00 95.31 203 VAL A C 1
ATOM 1456 O O . VAL A 1 203 ? -1.456 -6.319 14.295 1.00 95.31 203 VAL A O 1
ATOM 1459 N N . LYS A 1 204 ? -2.489 -8.250 13.787 1.00 96.94 204 LYS A N 1
ATOM 1460 C CA . LYS A 1 204 ? -1.412 -8.871 13.013 1.00 96.94 204 LYS A CA 1
ATOM 1461 C C . LYS A 1 204 ? -1.789 -8.862 11.537 1.00 96.94 204 LYS A C 1
ATOM 1463 O O . LYS A 1 204 ? -2.959 -9.033 11.203 1.00 96.94 204 LYS A O 1
ATOM 1468 N N . TYR A 1 205 ? -0.793 -8.734 10.668 1.00 97.50 205 TYR A N 1
ATOM 1469 C CA . TYR A 1 205 ? -0.989 -8.779 9.222 1.00 97.50 205 TYR A CA 1
ATOM 1470 C C . TYR A 1 205 ? -0.524 -10.097 8.614 1.00 97.50 205 TYR A C 1
ATOM 1472 O O . TYR A 1 205 ? 0.445 -10.710 9.065 1.00 97.50 205 TYR A O 1
ATOM 1480 N N . GLU A 1 206 ? -1.217 -10.512 7.563 1.00 97.19 206 GLU A N 1
ATOM 1481 C CA . GLU A 1 206 ? -0.846 -11.609 6.680 1.00 97.19 206 GLU A CA 1
ATOM 1482 C C . GLU A 1 206 ? -1.031 -11.166 5.230 1.00 97.19 206 GLU A C 1
ATOM 1484 O O . GLU A 1 206 ? -2.033 -10.538 4.888 1.00 97.19 206 GLU A O 1
ATOM 1489 N N . LEU A 1 207 ? -0.064 -11.517 4.388 1.00 96.31 207 LEU A N 1
ATOM 1490 C CA . LEU A 1 207 ? -0.138 -11.345 2.945 1.00 96.31 207 LEU A CA 1
ATOM 1491 C C . LEU A 1 207 ? -0.537 -12.681 2.319 1.00 96.31 207 LEU A C 1
ATOM 1493 O O . LEU A 1 207 ? 0.056 -13.717 2.624 1.00 96.31 207 LEU A O 1
ATOM 1497 N N . VAL A 1 208 ? -1.546 -12.651 1.456 1.00 95.88 208 VAL A N 1
ATOM 1498 C CA . VAL A 1 208 ? -2.049 -13.813 0.711 1.00 95.88 208 VAL A CA 1
ATOM 1499 C C . VAL A 1 208 ? -2.003 -13.488 -0.777 1.00 95.88 208 VAL A C 1
ATOM 1501 O O . VAL A 1 208 ? -2.141 -12.324 -1.133 1.00 95.88 208 VAL A O 1
ATOM 1504 N N . ASP A 1 209 ? -1.822 -14.481 -1.647 1.00 93.12 209 ASP A N 1
ATOM 1505 C CA . ASP A 1 209 ? -1.849 -14.272 -3.100 1.00 93.12 209 ASP A CA 1
ATOM 1506 C C . ASP A 1 209 ? -3.136 -13.550 -3.532 1.00 93.12 209 ASP A C 1
ATOM 1508 O O . ASP A 1 209 ? -4.242 -13.939 -3.136 1.00 93.12 209 ASP A O 1
ATOM 1512 N N . GLY A 1 210 ? -2.973 -12.483 -4.317 1.00 92.06 210 GLY A N 1
ATOM 1513 C CA . GLY A 1 210 ? -4.068 -11.651 -4.800 1.00 92.06 210 GLY A CA 1
ATOM 1514 C C . GLY A 1 210 ? -4.376 -11.857 -6.279 1.00 92.06 210 GLY A C 1
ATOM 1515 O O . GLY A 1 210 ? -4.430 -12.984 -6.778 1.00 92.06 210 GLY A O 1
ATOM 1516 N N . ASP A 1 211 ? -4.628 -10.757 -6.982 1.00 91.06 211 ASP A N 1
ATOM 1517 C CA . ASP A 1 211 ? -4.946 -10.768 -8.406 1.00 91.06 211 ASP A CA 1
ATOM 1518 C C . ASP A 1 211 ? -3.720 -11.187 -9.231 1.00 91.06 211 ASP A C 1
ATOM 1520 O O . ASP A 1 211 ? -2.762 -10.437 -9.395 1.00 91.06 211 ASP A O 1
ATOM 1524 N N . ALA A 1 212 ? -3.778 -12.389 -9.806 1.00 89.88 212 ALA A N 1
ATOM 1525 C CA . ALA A 1 212 ? -2.698 -12.955 -10.612 1.00 89.88 212 ALA A CA 1
ATOM 1526 C C . ALA A 1 212 ? -2.381 -12.165 -11.899 1.00 89.88 212 ALA A C 1
ATOM 1528 O O . ALA A 1 212 ? -1.384 -12.462 -12.557 1.00 89.88 212 ALA A O 1
ATOM 1529 N N . SER A 1 213 ? -3.220 -11.201 -12.295 1.00 89.31 213 SER A N 1
ATOM 1530 C CA . SER A 1 213 ? -2.935 -10.305 -13.422 1.00 89.31 213 SER A CA 1
ATOM 1531 C C . SER A 1 213 ? -1.960 -9.176 -13.077 1.00 89.31 213 SER A C 1
ATOM 1533 O O . SER A 1 213 ? -1.435 -8.534 -13.987 1.00 89.31 213 SER A O 1
ATOM 1535 N N . ILE A 1 214 ? -1.679 -8.968 -11.790 1.00 91.44 214 ILE A N 1
ATOM 1536 C CA . ILE A 1 214 ? -0.719 -7.990 -11.292 1.00 91.44 214 ILE A CA 1
ATOM 1537 C C . ILE A 1 214 ? 0.417 -8.766 -10.608 1.00 91.44 214 ILE A C 1
ATOM 1539 O O . ILE A 1 214 ? 0.208 -9.371 -9.554 1.00 91.44 214 ILE A O 1
ATOM 1543 N N . PRO A 1 215 ? 1.633 -8.796 -11.173 1.00 90.25 215 PRO A N 1
ATOM 1544 C CA . PRO A 1 215 ? 2.755 -9.477 -10.541 1.00 90.25 215 PRO A CA 1
ATOM 1545 C C . PRO A 1 215 ? 3.041 -8.909 -9.144 1.00 90.25 215 PRO A C 1
ATOM 1547 O O . PRO A 1 215 ? 2.990 -7.700 -8.930 1.00 90.25 215 PRO A O 1
ATOM 1550 N N . GLY A 1 216 ? 3.301 -9.803 -8.188 1.00 86.00 216 GLY A N 1
ATOM 1551 C CA . GLY A 1 216 ? 3.530 -9.461 -6.778 1.00 86.00 216 GLY A CA 1
ATOM 1552 C C . GLY A 1 216 ? 2.282 -9.032 -5.998 1.00 86.00 216 GLY A C 1
ATOM 1553 O O . GLY A 1 216 ? 2.368 -8.859 -4.784 1.00 86.00 216 GLY A O 1
ATOM 1554 N N . ASN A 1 217 ? 1.118 -8.905 -6.645 1.00 92.00 217 ASN A N 1
ATOM 1555 C CA . ASN A 1 217 ? -0.107 -8.501 -5.969 1.00 92.00 217 ASN A CA 1
ATOM 1556 C C . ASN A 1 217 ? -0.514 -9.502 -4.890 1.00 92.00 217 ASN A C 1
ATOM 1558 O O . ASN A 1 217 ? -0.557 -10.721 -5.085 1.00 92.00 217 ASN A O 1
ATOM 1562 N N . GLN A 1 218 ? -0.827 -8.938 -3.735 1.00 93.25 218 GLN A N 1
ATOM 1563 C CA . GLN A 1 218 ? -1.239 -9.657 -2.550 1.00 93.25 218 GLN A CA 1
ATOM 1564 C C . GLN A 1 218 ? -2.509 -9.023 -1.999 1.00 93.25 218 GLN A C 1
ATOM 1566 O O . GLN A 1 218 ? -2.782 -7.845 -2.209 1.00 93.25 218 GLN A O 1
ATOM 1571 N N . ILE A 1 219 ? -3.263 -9.809 -1.246 1.00 96.75 219 ILE A N 1
ATOM 1572 C CA . ILE A 1 219 ? -4.319 -9.351 -0.356 1.00 96.75 219 ILE A CA 1
ATOM 1573 C C . ILE A 1 219 ? -3.701 -9.189 1.030 1.00 96.75 219 ILE A C 1
ATOM 1575 O O . ILE A 1 219 ? -3.124 -10.138 1.569 1.00 96.75 219 ILE A O 1
ATOM 1579 N N . LEU A 1 220 ? -3.855 -8.008 1.626 1.00 97.81 220 LEU A N 1
ATOM 1580 C CA . LEU A 1 220 ? -3.450 -7.748 3.002 1.00 97.81 220 LEU A CA 1
ATOM 1581 C C . LEU A 1 220 ? -4.617 -8.058 3.942 1.00 97.81 220 LEU A C 1
ATOM 1583 O O . LEU A 1 220 ? -5.664 -7.413 3.883 1.00 97.81 220 LEU A O 1
ATOM 1587 N N . LYS A 1 221 ? -4.437 -9.036 4.830 1.00 98.06 221 LYS A N 1
ATOM 1588 C CA . LYS A 1 221 ? -5.414 -9.413 5.858 1.00 98.06 221 LYS A CA 1
ATOM 1589 C C . LYS A 1 221 ? -4.928 -9.004 7.241 1.00 98.06 221 LYS A C 1
ATOM 1591 O O . LYS A 1 221 ? -3.859 -9.432 7.668 1.00 98.06 221 LYS A O 1
ATOM 1596 N N . GLY A 1 222 ? -5.733 -8.228 7.959 1.00 97.81 222 GLY A N 1
ATOM 1597 C CA . GLY A 1 222 ? -5.566 -7.950 9.383 1.00 97.81 222 GLY A CA 1
ATOM 1598 C C . GLY A 1 222 ? -6.378 -8.933 10.227 1.00 97.81 222 GLY A C 1
ATOM 1599 O O . GLY A 1 222 ? -7.548 -9.184 9.938 1.00 97.81 222 GLY A O 1
ATOM 1600 N N . TYR A 1 223 ? -5.774 -9.502 11.267 1.00 97.88 223 TYR A N 1
ATOM 1601 C CA . TYR A 1 223 ? -6.440 -10.428 12.183 1.00 97.88 223 TYR A CA 1
ATOM 1602 C C . TYR A 1 223 ? -5.941 -10.284 13.621 1.00 97.88 223 TYR A C 1
ATOM 1604 O O . TYR A 1 223 ? -4.822 -9.835 13.872 1.00 97.88 223 TYR A O 1
ATOM 1612 N N . VAL A 1 224 ? -6.757 -10.736 14.570 1.00 96.50 224 VAL A N 1
ATOM 1613 C CA . VAL A 1 224 ? -6.392 -10.886 15.985 1.00 96.50 224 VAL A CA 1
ATOM 1614 C C . VAL A 1 224 ? -6.603 -12.331 16.437 1.00 96.50 224 VAL A C 1
ATOM 1616 O O . VAL A 1 224 ? -7.300 -13.112 15.790 1.00 96.50 224 VAL A O 1
ATOM 1619 N N . GLU A 1 225 ? -5.972 -12.716 17.546 1.00 95.25 225 GLU A N 1
ATOM 1620 C CA . GLU A 1 225 ? -6.160 -14.030 18.169 1.00 95.25 225 GLU A CA 1
ATOM 1621 C C . GLU A 1 225 ? -6.839 -13.858 19.527 1.00 95.25 225 GLU A C 1
ATOM 1623 O O . GLU A 1 225 ? -6.210 -13.457 20.506 1.00 95.25 225 GLU A O 1
ATOM 1628 N N . VAL A 1 226 ? -8.127 -14.188 19.597 1.00 90.00 226 VAL A N 1
ATOM 1629 C CA . VAL A 1 226 ? -8.930 -14.100 20.821 1.00 90.00 226 VAL A CA 1
ATOM 1630 C C . VAL A 1 226 ? -9.150 -15.512 21.351 1.00 90.00 226 VAL A C 1
ATOM 1632 O O . VAL A 1 226 ? -9.707 -16.368 20.669 1.00 90.00 226 VAL A O 1
ATOM 1635 N N . ASN A 1 227 ? -8.679 -15.791 22.570 1.00 88.38 227 ASN A N 1
ATOM 1636 C CA . ASN A 1 227 ? -8.769 -17.118 23.201 1.00 88.38 227 ASN A CA 1
ATOM 1637 C C . ASN A 1 227 ? -8.190 -18.268 22.347 1.00 88.38 227 ASN A C 1
ATOM 1639 O O . ASN A 1 227 ? -8.682 -19.395 22.386 1.00 88.38 227 ASN A O 1
ATOM 1643 N N . GLY A 1 228 ? -7.138 -17.989 21.568 1.00 89.62 228 GLY A N 1
ATOM 1644 C CA . GLY A 1 228 ? -6.509 -18.964 20.670 1.00 89.62 228 GLY A CA 1
ATOM 1645 C C . GLY A 1 228 ? -7.277 -19.223 19.370 1.00 89.62 228 GLY A C 1
ATOM 1646 O O . GLY A 1 228 ? -6.913 -20.133 18.628 1.00 89.62 228 GLY A O 1
ATOM 1647 N N . VAL A 1 229 ? -8.320 -18.439 19.085 1.00 94.50 229 VAL A N 1
ATOM 1648 C CA . VAL A 1 229 ? -9.072 -18.466 17.827 1.00 94.50 229 VAL A CA 1
ATOM 1649 C C . VAL A 1 229 ? -8.722 -17.226 17.014 1.00 94.50 229 VAL A C 1
ATOM 1651 O O . VAL A 1 229 ? -8.724 -16.112 17.535 1.00 94.50 229 VAL A O 1
ATOM 1654 N N . ARG A 1 230 ? -8.419 -17.422 15.731 1.00 96.12 230 ARG A N 1
ATOM 1655 C CA . ARG A 1 230 ? -8.170 -16.329 14.791 1.00 96.12 230 ARG A CA 1
ATOM 1656 C C . ARG A 1 230 ? -9.489 -15.667 14.387 1.00 96.12 230 ARG A C 1
ATOM 1658 O O . ARG A 1 230 ? -10.399 -16.363 13.943 1.00 96.12 230 ARG A O 1
ATOM 1665 N N . VAL A 1 231 ? -9.545 -14.344 14.501 1.00 95.31 231 VAL A N 1
ATOM 1666 C CA . VAL A 1 231 ? -10.662 -13.491 14.073 1.00 95.31 231 VAL A CA 1
ATOM 1667 C C . VAL A 1 231 ? -10.135 -12.520 13.019 1.00 95.31 231 VAL A C 1
ATOM 1669 O O . VAL A 1 231 ? -9.140 -11.835 13.260 1.00 95.31 231 VAL A O 1
ATOM 1672 N N . GLU A 1 232 ? -10.739 -12.515 11.830 1.00 96.88 232 GLU A N 1
ATOM 1673 C CA . GLU A 1 232 ? -10.406 -11.542 10.782 1.00 96.88 232 GLU A CA 1
ATOM 1674 C C . GLU A 1 232 ? -10.997 -10.180 11.152 1.00 96.88 232 GLU A C 1
ATOM 1676 O O . GLU A 1 232 ? -12.138 -10.104 11.586 1.00 96.88 232 GLU A O 1
ATOM 1681 N N . VAL A 1 233 ? -10.203 -9.123 10.997 1.00 95.94 233 VAL A N 1
ATOM 1682 C CA . VAL A 1 233 ? -10.557 -7.757 11.408 1.00 95.94 233 VAL A CA 1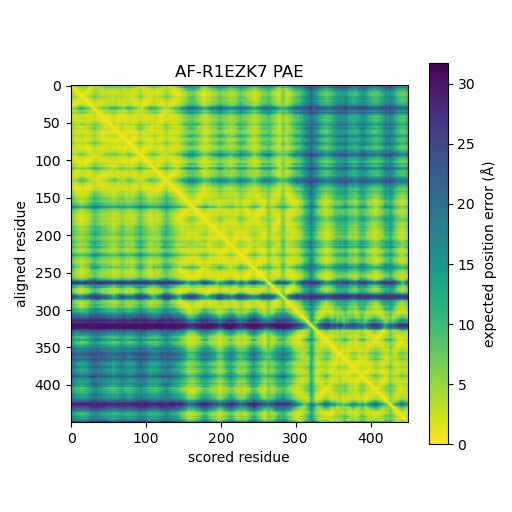
ATOM 1683 C C . VAL A 1 233 ? -10.772 -6.879 10.188 1.00 95.94 233 VAL A C 1
ATOM 1685 O O . VAL A 1 233 ? -11.768 -6.174 10.089 1.00 95.94 233 VAL A O 1
ATOM 1688 N N . LEU A 1 234 ? -9.851 -6.941 9.227 1.00 97.19 234 LEU A N 1
ATOM 1689 C CA . LEU A 1 234 ? -9.954 -6.187 7.984 1.00 97.19 234 LEU A CA 1
ATOM 1690 C C . LEU A 1 234 ? -9.250 -6.911 6.838 1.00 97.19 234 LEU A C 1
ATOM 1692 O O . LEU A 1 234 ? -8.342 -7.716 7.050 1.00 97.19 234 LEU A O 1
ATOM 1696 N N . GLN A 1 235 ? -9.636 -6.580 5.613 1.00 97.81 235 GLN A N 1
ATOM 1697 C CA . GLN A 1 235 ? -8.988 -7.034 4.391 1.00 97.81 235 GLN A CA 1
ATOM 1698 C C . GLN A 1 235 ? -8.851 -5.870 3.408 1.00 97.81 235 GLN A C 1
ATOM 1700 O O . GLN A 1 235 ? -9.817 -5.144 3.180 1.00 97.81 235 GLN A O 1
ATOM 1705 N N . VAL A 1 236 ? -7.678 -5.734 2.788 1.00 97.94 236 VAL A N 1
ATOM 1706 C CA . VAL A 1 236 ? -7.428 -4.803 1.681 1.00 97.94 236 VAL A CA 1
ATOM 1707 C C . VAL A 1 236 ? -6.967 -5.593 0.459 1.00 97.94 236 VAL A C 1
ATOM 1709 O O . VAL A 1 236 ? -6.009 -6.361 0.521 1.00 97.94 236 VAL A O 1
ATOM 1712 N N . GLU A 1 237 ? -7.672 -5.422 -0.653 1.00 97.31 237 GLU A N 1
ATOM 1713 C CA . GLU A 1 237 ? -7.423 -6.101 -1.928 1.00 97.31 237 GLU A CA 1
ATOM 1714 C C . GLU A 1 237 ? -7.189 -5.053 -3.015 1.00 97.31 237 GLU A C 1
ATOM 1716 O O . GLU A 1 237 ? -7.995 -4.135 -3.147 1.00 97.31 237 GLU A O 1
ATOM 1721 N N . ILE A 1 238 ? -6.106 -5.184 -3.782 1.00 96.94 238 ILE A N 1
ATOM 1722 C CA . ILE A 1 238 ? -5.791 -4.315 -4.924 1.00 96.94 238 ILE A CA 1
ATOM 1723 C C . ILE A 1 238 ? -6.167 -5.055 -6.207 1.00 96.94 238 ILE A C 1
ATOM 1725 O O . ILE A 1 238 ? -5.810 -6.219 -6.374 1.00 96.94 238 ILE A O 1
ATOM 1729 N N . SER A 1 239 ? -6.836 -4.372 -7.128 1.00 94.88 239 SER A N 1
ATOM 1730 C CA . SER A 1 239 ? -7.249 -4.890 -8.434 1.00 94.88 239 SER A CA 1
ATOM 1731 C C . SER A 1 239 ? -6.950 -3.876 -9.533 1.00 94.88 239 SER A C 1
ATOM 1733 O O . SER A 1 239 ? -7.000 -2.673 -9.298 1.00 94.88 239 SER A O 1
ATOM 1735 N N . GLY A 1 240 ? -6.652 -4.339 -10.740 1.00 92.62 240 GLY A N 1
ATOM 1736 C CA . GLY A 1 240 ? -6.187 -3.476 -11.825 1.00 92.62 240 GLY A CA 1
ATOM 1737 C C . GLY A 1 240 ? -5.399 -4.271 -12.853 1.00 92.62 240 GLY A C 1
ATOM 1738 O O . GLY A 1 240 ? -5.436 -5.501 -12.847 1.00 92.62 240 GLY A O 1
ATOM 1739 N N . LYS A 1 241 ? -4.708 -3.580 -13.758 1.00 90.12 241 LYS A N 1
ATOM 1740 C CA . LYS A 1 241 ? -3.876 -4.214 -14.789 1.00 90.12 241 LYS A CA 1
ATOM 1741 C C . LYS A 1 241 ? -2.650 -3.372 -15.094 1.00 90.12 241 LYS A C 1
ATOM 1743 O O . LYS A 1 241 ? -2.705 -2.151 -15.047 1.00 90.12 241 LYS A O 1
ATOM 1748 N N . LEU A 1 242 ? -1.577 -4.056 -15.474 1.00 90.62 242 LEU A N 1
ATOM 1749 C CA . LEU A 1 242 ? -0.364 -3.461 -16.027 1.00 90.62 242 LEU A CA 1
ATOM 1750 C C . LEU A 1 242 ? -0.373 -3.575 -17.558 1.00 90.62 242 LEU A C 1
ATOM 1752 O O . LEU A 1 242 ? 0.425 -4.307 -18.140 1.00 90.62 242 LEU A O 1
ATOM 1756 N N . ASP A 1 243 ? -1.344 -2.937 -18.218 1.00 86.19 243 ASP A N 1
ATOM 1757 C CA . ASP A 1 243 ? -1.532 -3.014 -19.677 1.00 86.19 243 ASP A CA 1
ATOM 1758 C C . ASP A 1 243 ? -1.263 -1.697 -20.422 1.00 86.19 243 ASP A C 1
ATOM 1760 O O . ASP A 1 243 ? -1.272 -1.672 -21.658 1.00 86.19 243 ASP A O 1
ATOM 1764 N N . ASN A 1 244 ? -0.937 -0.625 -19.699 1.00 84.69 244 ASN A N 1
ATOM 1765 C CA . ASN A 1 244 ? -0.533 0.652 -20.265 1.00 84.69 244 ASN A CA 1
ATOM 1766 C C . ASN A 1 244 ? 0.920 0.970 -19.886 1.00 84.69 244 ASN A C 1
ATOM 1768 O O . ASN A 1 244 ? 1.343 0.864 -18.739 1.00 84.69 244 ASN A O 1
ATOM 1772 N N . ALA A 1 245 ? 1.706 1.363 -20.886 1.00 83.00 245 ALA A N 1
ATOM 1773 C CA . ALA A 1 245 ? 3.123 1.641 -20.709 1.00 83.00 245 ALA A CA 1
ATOM 1774 C C . ALA A 1 245 ? 3.382 2.869 -19.830 1.00 83.00 245 ALA A C 1
ATOM 1776 O O . ALA A 1 245 ? 4.338 2.858 -19.074 1.00 83.00 245 ALA A O 1
ATOM 1777 N N . ALA A 1 246 ? 2.550 3.911 -19.945 1.00 92.50 246 ALA A N 1
ATOM 1778 C CA . ALA A 1 246 ? 2.811 5.215 -19.335 1.00 92.50 246 ALA A CA 1
ATOM 1779 C C . ALA A 1 246 ? 2.141 5.398 -17.969 1.00 92.50 246 ALA A C 1
ATOM 1781 O O . ALA A 1 246 ? 2.735 5.977 -17.065 1.00 92.50 246 ALA A O 1
ATOM 1782 N N . SER A 1 247 ? 0.902 4.928 -17.823 1.00 94.81 247 SER A N 1
ATOM 1783 C CA . SER A 1 247 ? 0.116 5.116 -16.602 1.00 94.81 247 SER A CA 1
ATOM 1784 C C . SER A 1 247 ? -0.917 4.004 -16.461 1.00 94.81 247 SER A C 1
ATOM 1786 O O . SER A 1 247 ? -1.628 3.713 -17.424 1.00 94.81 247 SER A O 1
ATOM 1788 N N . ASN A 1 248 ? -0.979 3.373 -15.291 1.00 95.19 248 ASN A N 1
ATOM 1789 C CA . ASN A 1 248 ? -1.833 2.221 -15.003 1.00 95.19 248 ASN A CA 1
ATOM 1790 C C . ASN A 1 248 ? -2.830 2.549 -13.887 1.00 95.19 248 ASN A C 1
ATOM 1792 O O . ASN A 1 248 ? -2.456 3.077 -12.837 1.00 95.19 248 ASN A O 1
ATOM 1796 N N . ASP A 1 249 ? -4.093 2.201 -14.119 1.00 95.50 249 ASP A N 1
ATOM 1797 C CA . ASP A 1 249 ? -5.206 2.437 -13.203 1.00 95.50 249 ASP A CA 1
ATOM 1798 C C . ASP A 1 249 ? -5.429 1.238 -12.271 1.00 95.50 249 ASP A C 1
ATOM 1800 O O . ASP A 1 249 ? -5.497 0.085 -12.715 1.00 95.50 249 ASP A O 1
ATOM 1804 N N . PHE A 1 250 ? -5.610 1.521 -10.980 1.00 96.88 250 PHE A N 1
ATOM 1805 C CA . PHE A 1 250 ? -5.881 0.516 -9.958 1.00 96.88 250 PHE A CA 1
ATOM 1806 C C . PHE A 1 250 ? -7.023 0.936 -9.042 1.00 96.88 250 PHE A C 1
ATOM 1808 O O . PHE A 1 250 ? -7.111 2.073 -8.582 1.00 96.88 250 PHE A O 1
ATOM 1815 N N . ASP A 1 251 ? -7.850 -0.037 -8.689 1.00 97.00 251 ASP A N 1
ATOM 1816 C CA . ASP A 1 251 ? -8.819 0.079 -7.612 1.00 97.00 251 ASP A CA 1
ATOM 1817 C C . ASP A 1 251 ? -8.349 -0.745 -6.415 1.00 97.00 251 ASP A C 1
ATOM 1819 O O . ASP A 1 251 ? -7.639 -1.743 -6.551 1.00 97.00 251 ASP A O 1
ATOM 1823 N N . TYR A 1 252 ? -8.782 -0.362 -5.222 1.00 97.12 252 TYR A N 1
ATOM 1824 C CA . TYR A 1 252 ? -8.623 -1.194 -4.037 1.00 97.12 252 TYR A CA 1
ATOM 1825 C C . TYR A 1 252 ? -9.930 -1.283 -3.268 1.00 97.12 252 TYR A C 1
ATOM 1827 O O . TYR A 1 252 ? -10.700 -0.326 -3.194 1.00 97.12 252 TYR A O 1
ATOM 1835 N N . LYS A 1 253 ? -10.180 -2.448 -2.680 1.00 97.62 253 LYS A N 1
ATOM 1836 C CA . LYS A 1 253 ? -11.358 -2.734 -1.868 1.00 97.62 253 LYS A CA 1
ATOM 1837 C C . LYS A 1 253 ? -10.929 -2.993 -0.435 1.00 97.62 253 LYS A C 1
ATOM 1839 O O . LYS A 1 253 ? -10.126 -3.886 -0.178 1.00 97.62 253 LYS A O 1
ATOM 1844 N N . VAL A 1 254 ? -11.517 -2.245 0.490 1.00 98.19 254 VAL A N 1
ATOM 1845 C CA . VAL A 1 254 ? -11.385 -2.452 1.933 1.00 98.19 254 VAL A CA 1
ATOM 1846 C C . VAL A 1 254 ? -12.641 -3.150 2.429 1.00 98.19 254 VAL A C 1
ATOM 1848 O O . VAL A 1 254 ? -13.750 -2.746 2.085 1.00 98.19 254 VAL A O 1
ATOM 1851 N N . THR A 1 255 ? -12.468 -4.202 3.220 1.00 97.88 255 THR A N 1
ATOM 1852 C CA . THR A 1 255 ? -13.537 -4.890 3.950 1.00 97.88 255 THR A CA 1
ATOM 1853 C C . THR A 1 255 ? -13.199 -4.849 5.433 1.00 97.88 255 THR A C 1
ATOM 1855 O O . THR A 1 255 ? -12.131 -5.321 5.811 1.00 97.88 255 THR A O 1
ATOM 1858 N N . LEU A 1 256 ? -14.074 -4.277 6.252 1.00 96.94 256 LEU A N 1
ATOM 1859 C CA . LEU A 1 256 ? -13.935 -4.176 7.703 1.00 96.94 256 LEU A CA 1
ATOM 1860 C C . LEU A 1 256 ? -14.927 -5.137 8.365 1.00 96.94 256 LEU A C 1
ATOM 1862 O O . LEU A 1 256 ? -16.122 -5.068 8.082 1.00 96.94 256 LEU A O 1
ATOM 1866 N N . PHE A 1 257 ? -14.424 -6.042 9.198 1.00 95.56 257 PHE A N 1
ATOM 1867 C CA . PHE A 1 257 ? -15.206 -7.074 9.886 1.00 95.56 257 PHE A CA 1
ATOM 1868 C C . PHE A 1 257 ? -15.436 -6.748 11.364 1.00 95.56 257 PHE A C 1
ATOM 1870 O O . PHE A 1 257 ? -16.479 -7.105 11.894 1.00 95.56 257 PHE A O 1
ATOM 1877 N N . GLU A 1 258 ? -14.476 -6.080 12.002 1.00 93.94 258 GLU A N 1
ATOM 1878 C CA . GLU A 1 258 ? -14.481 -5.716 13.423 1.00 93.94 258 GLU A CA 1
ATOM 1879 C C . GLU A 1 258 ? -13.997 -4.266 13.569 1.00 93.94 258 GLU A C 1
ATOM 1881 O O . GLU A 1 258 ? -13.268 -3.789 12.695 1.00 93.94 258 GLU A O 1
ATOM 1886 N N . GLY A 1 259 ? -14.352 -3.591 14.668 1.00 90.81 259 GLY A N 1
ATOM 1887 C CA . GLY A 1 259 ? -13.864 -2.238 14.967 1.00 90.81 259 GLY A CA 1
ATOM 1888 C C . GLY A 1 259 ? -12.334 -2.170 15.080 1.00 90.81 259 GLY A C 1
ATOM 1889 O O . GLY A 1 259 ? -11.684 -3.092 15.596 1.00 90.81 259 GLY A O 1
ATOM 1890 N N . VAL A 1 260 ? -11.738 -1.094 14.565 1.00 90.62 260 VAL A N 1
ATOM 1891 C CA . VAL A 1 260 ? -10.296 -0.853 14.469 1.00 90.62 260 VAL A CA 1
ATOM 1892 C C . VAL A 1 260 ? -9.914 0.531 14.961 1.00 90.62 260 VAL A C 1
ATOM 1894 O O . VAL A 1 260 ? -10.398 1.560 14.513 1.00 90.62 260 VAL A O 1
ATOM 1897 N N . HIS A 1 261 ? -8.886 0.547 15.798 1.00 82.88 261 HIS A N 1
ATOM 1898 C CA . HIS A 1 261 ? -8.500 1.742 16.521 1.00 82.88 261 HIS A CA 1
ATOM 1899 C C . HIS A 1 261 ? -7.025 2.056 16.339 1.00 82.88 261 HIS A C 1
ATOM 1901 O O . HIS A 1 261 ? -6.157 1.171 16.366 1.00 82.88 261 HIS A O 1
ATOM 1907 N N . GLN A 1 262 ? -6.742 3.349 16.218 1.00 67.75 262 GLN A N 1
ATOM 1908 C CA . GLN A 1 262 ? -5.439 3.930 16.499 1.00 67.75 262 GLN A CA 1
ATOM 1909 C C . GLN A 1 262 ? -5.504 4.710 17.804 1.00 67.75 262 GLN A C 1
ATOM 1911 O O . GLN A 1 262 ? -6.516 5.305 18.147 1.00 67.75 262 GLN A O 1
ATOM 1916 N N . THR A 1 263 ? -4.416 4.690 18.570 1.00 59.28 263 THR A N 1
ATOM 1917 C CA . THR A 1 263 ? -4.376 5.267 19.918 1.00 59.28 263 THR A CA 1
ATOM 1918 C C . THR A 1 263 ? -4.918 6.705 19.955 1.00 59.28 263 THR A C 1
ATOM 1920 O O . THR A 1 263 ? -4.230 7.617 19.501 1.00 59.28 263 THR A O 1
ATOM 1923 N N . ASN A 1 264 ? -6.092 6.895 20.573 1.00 52.16 264 ASN A N 1
ATOM 1924 C CA . ASN A 1 264 ? -6.793 8.163 20.817 1.00 52.16 264 ASN A CA 1
ATOM 1925 C C . ASN A 1 264 ? -7.149 8.980 19.554 1.00 52.16 264 ASN A C 1
ATOM 1927 O O . ASN A 1 264 ? -6.358 9.807 19.096 1.00 52.16 264 ASN A O 1
ATOM 1931 N N . GLY A 1 265 ? -8.392 8.867 19.082 1.00 54.97 265 GLY A N 1
ATOM 1932 C CA . GLY A 1 265 ? -8.944 9.709 18.019 1.00 54.97 265 GLY A CA 1
ATOM 1933 C C . GLY A 1 265 ? -10.464 9.587 17.905 1.00 54.97 265 GLY A C 1
ATOM 1934 O O . GLY A 1 265 ? -11.079 8.827 18.631 1.00 54.97 265 GLY A O 1
ATOM 1935 N N . SER A 1 266 ? -11.071 10.405 17.041 1.00 62.25 266 SER A N 1
ATOM 1936 C CA . SER A 1 266 ? -12.492 10.298 16.640 1.00 62.25 266 SER A CA 1
ATOM 1937 C C . SER A 1 266 ? -12.650 9.629 15.266 1.00 62.25 266 SER A C 1
ATOM 1939 O O . SER A 1 266 ? -13.753 9.535 14.735 1.00 62.25 266 SER A O 1
ATOM 1941 N N . SER A 1 267 ? -11.520 9.269 14.662 1.00 67.69 267 SER A N 1
ATOM 1942 C CA . SER A 1 267 ? -11.390 8.581 13.387 1.00 67.69 267 SER A CA 1
ATOM 1943 C C . SER A 1 267 ? -9.992 7.977 13.313 1.00 67.69 267 SER A C 1
ATOM 1945 O O . SER A 1 267 ? -9.004 8.647 13.640 1.00 67.69 267 SER A O 1
ATOM 1947 N N . THR A 1 268 ? -9.915 6.756 12.816 1.00 78.44 268 THR A N 1
ATOM 1948 C CA . THR A 1 268 ? -8.693 5.998 12.615 1.00 78.44 268 THR A CA 1
ATOM 1949 C C . THR A 1 268 ? -8.276 6.077 11.139 1.00 78.44 268 THR A C 1
ATOM 1951 O O . THR A 1 268 ? -8.940 5.544 10.251 1.00 78.44 268 THR A O 1
ATOM 1954 N N . GLU A 1 269 ? -7.174 6.776 10.852 1.00 85.81 269 GLU A N 1
ATOM 1955 C CA . GLU A 1 269 ? -6.576 6.842 9.508 1.00 85.81 269 GLU A CA 1
ATOM 1956 C C . GLU A 1 269 ? -5.701 5.610 9.277 1.00 85.81 269 GLU A C 1
ATOM 1958 O O . GLU A 1 269 ? -4.788 5.350 10.049 1.00 85.81 269 GLU A O 1
ATOM 1963 N N . LEU A 1 270 ? -5.923 4.857 8.207 1.00 88.25 270 LEU A N 1
ATOM 1964 C CA . LEU A 1 270 ? -5.252 3.593 7.907 1.00 88.25 270 LEU A CA 1
ATOM 1965 C C . LEU A 1 270 ? -4.315 3.742 6.693 1.00 88.25 270 LEU A C 1
ATOM 1967 O O . LEU A 1 270 ? -4.669 3.307 5.595 1.00 88.25 270 LEU A O 1
ATOM 1971 N N . PRO A 1 271 ? -3.115 4.340 6.849 1.00 86.81 271 PRO A N 1
ATOM 1972 C CA . PRO A 1 271 ? -2.190 4.581 5.746 1.00 86.81 271 PRO A CA 1
ATOM 1973 C C . PRO A 1 271 ? -1.483 3.285 5.318 1.00 86.81 271 PRO A C 1
ATOM 1975 O O . PRO A 1 271 ? -0.289 3.105 5.561 1.00 86.81 271 PRO A O 1
ATOM 1978 N N . PHE A 1 272 ? -2.217 2.362 4.698 1.00 94.00 272 PHE A N 1
ATOM 1979 C CA . PHE A 1 272 ? -1.643 1.130 4.165 1.00 94.00 272 PHE A CA 1
ATOM 1980 C C . PHE A 1 272 ? -0.670 1.452 3.041 1.00 94.00 272 PHE A C 1
ATOM 1982 O O . PHE A 1 272 ? -1.004 2.162 2.089 1.00 94.00 272 PHE A O 1
ATOM 1989 N N . LYS A 1 273 ? 0.543 0.922 3.165 1.00 95.12 273 LYS A N 1
ATOM 1990 C CA . LYS A 1 273 ? 1.623 1.188 2.226 1.00 95.12 273 LYS A CA 1
ATOM 1991 C C . LYS A 1 273 ? 1.656 0.155 1.118 1.00 95.12 273 LYS A C 1
ATOM 1993 O O . LYS A 1 273 ? 1.573 -1.050 1.375 1.00 95.12 273 LYS A O 1
ATOM 1998 N N . VAL A 1 274 ? 1.868 0.641 -0.092 1.00 95.56 274 VAL A N 1
ATOM 1999 C CA . VAL A 1 274 ? 2.068 -0.161 -1.296 1.00 95.56 274 VAL A CA 1
ATOM 2000 C C . VAL A 1 274 ? 3.409 0.184 -1.919 1.00 95.56 274 VAL A C 1
ATOM 2002 O O . VAL A 1 274 ? 3.874 1.316 -1.805 1.00 95.56 274 VAL A O 1
ATOM 2005 N N . ASN A 1 275 ? 4.017 -0.788 -2.577 1.00 93.69 275 ASN A N 1
ATOM 2006 C CA . ASN A 1 275 ? 5.230 -0.635 -3.353 1.00 93.69 275 ASN A CA 1
ATOM 2007 C C . ASN A 1 275 ? 4.903 -0.812 -4.831 1.00 93.69 275 ASN A C 1
ATOM 2009 O O . ASN A 1 275 ? 4.117 -1.678 -5.215 1.00 93.69 275 ASN A O 1
ATOM 2013 N N . VAL A 1 276 ? 5.538 0.020 -5.640 1.00 93.69 276 VAL A N 1
ATOM 2014 C CA . VAL A 1 276 ? 5.540 -0.051 -7.092 1.00 93.69 276 VAL A CA 1
ATOM 2015 C C . VAL A 1 276 ? 6.976 -0.290 -7.519 1.00 93.69 276 VAL A C 1
ATOM 2017 O O . VAL A 1 276 ? 7.873 0.416 -7.058 1.00 93.69 276 VAL A O 1
ATOM 2020 N N . VAL A 1 277 ? 7.173 -1.276 -8.384 1.00 89.75 277 VAL A N 1
ATOM 2021 C CA . VAL A 1 277 ? 8.475 -1.644 -8.941 1.00 89.75 277 VAL A CA 1
ATOM 2022 C C . VAL A 1 277 ? 8.359 -1.623 -10.459 1.00 89.75 277 VAL A C 1
ATOM 2024 O O . VAL A 1 277 ? 7.385 -2.145 -11.009 1.00 89.75 277 VAL A O 1
ATOM 2027 N N . ASP A 1 278 ? 9.325 -1.028 -11.139 1.00 88.88 278 ASP A N 1
ATOM 2028 C CA . ASP A 1 278 ? 9.450 -1.079 -12.595 1.00 88.88 278 ASP A CA 1
ATOM 2029 C C . ASP A 1 278 ? 10.250 -2.312 -13.061 1.00 88.88 278 ASP A C 1
ATOM 2031 O O . ASP A 1 278 ? 10.408 -3.294 -12.330 1.00 88.88 278 ASP A O 1
ATOM 2035 N N . SER A 1 279 ? 10.596 -2.374 -14.343 1.00 81.31 279 SER A N 1
ATOM 2036 C CA . SER A 1 279 ? 10.967 -3.626 -15.017 1.00 81.31 279 SER A CA 1
ATOM 2037 C C . SER A 1 279 ? 12.432 -4.005 -14.938 1.00 81.31 279 SER A C 1
ATOM 2039 O O . SER A 1 279 ? 12.769 -5.154 -15.237 1.00 81.31 279 SER A O 1
ATOM 2041 N N . ASP A 1 280 ? 13.294 -3.093 -14.526 1.00 76.00 280 ASP A N 1
ATOM 2042 C CA . ASP A 1 280 ? 14.734 -3.281 -14.580 1.00 76.00 280 ASP A CA 1
ATOM 2043 C C . ASP A 1 280 ? 15.381 -3.555 -13.212 1.00 76.00 280 ASP A C 1
ATOM 2045 O O . ASP A 1 280 ? 16.592 -3.805 -13.155 1.00 76.00 280 ASP A O 1
ATOM 2049 N N . LYS A 1 281 ? 14.540 -3.623 -12.163 1.00 66.56 281 LYS A N 1
ATOM 2050 C CA . LYS A 1 281 ? 14.759 -4.140 -10.800 1.00 66.56 281 LYS A CA 1
ATOM 2051 C C . LYS A 1 281 ? 16.208 -4.527 -10.522 1.00 66.56 281 LYS A C 1
ATOM 2053 O O . LYS A 1 281 ? 16.607 -5.696 -10.600 1.00 66.56 281 LYS A O 1
ATOM 2058 N N . GLY A 1 282 ? 16.976 -3.541 -10.102 1.00 57.88 282 GLY A N 1
ATOM 2059 C CA . GLY A 1 282 ? 18.303 -3.684 -9.554 1.00 57.88 282 GLY A CA 1
ATOM 2060 C C . GLY A 1 282 ? 18.424 -3.104 -8.149 1.00 57.88 282 GLY A C 1
ATOM 2061 O O . GLY A 1 282 ? 17.456 -2.752 -7.486 1.00 57.88 282 GLY A O 1
ATOM 2062 N N . ALA A 1 283 ? 19.649 -3.069 -7.627 1.00 51.19 283 ALA A N 1
ATOM 2063 C CA . ALA A 1 283 ? 19.936 -2.518 -6.299 1.00 51.19 283 ALA A CA 1
ATOM 2064 C C . ALA A 1 283 ? 20.034 -0.972 -6.295 1.00 51.19 283 ALA A C 1
ATOM 2066 O O . ALA A 1 283 ? 20.667 -0.410 -5.394 1.00 51.19 283 ALA A O 1
ATOM 2067 N N . GLY A 1 284 ? 19.473 -0.318 -7.320 1.00 53.47 284 GLY A N 1
ATOM 2068 C CA . GLY A 1 284 ? 19.424 1.132 -7.502 1.00 53.47 284 GLY A CA 1
ATOM 2069 C C . GLY A 1 284 ? 18.287 1.778 -6.710 1.00 53.47 284 GLY A C 1
ATOM 2070 O O . GLY A 1 284 ? 17.456 1.101 -6.106 1.00 53.47 284 GLY A O 1
ATOM 2071 N N . ASN A 1 285 ? 18.291 3.109 -6.638 1.00 54.94 285 ASN A N 1
ATOM 2072 C CA . ASN A 1 285 ? 17.283 3.884 -5.905 1.00 54.94 285 ASN A CA 1
ATOM 2073 C C . ASN A 1 285 ? 16.201 4.489 -6.812 1.00 54.94 285 ASN A C 1
ATOM 2075 O O . ASN A 1 285 ? 15.395 5.270 -6.302 1.00 54.94 285 ASN A O 1
ATOM 2079 N N . ASN A 1 286 ? 16.220 4.186 -8.111 1.00 57.31 286 ASN A N 1
ATOM 2080 C CA . ASN A 1 286 ? 15.265 4.695 -9.088 1.00 57.31 286 ASN A CA 1
ATOM 2081 C C . ASN A 1 286 ? 14.239 3.648 -9.543 1.00 57.31 286 ASN A C 1
ATOM 2083 O O . ASN A 1 286 ? 13.308 4.009 -10.232 1.00 57.31 286 ASN A O 1
ATOM 2087 N N . ASP A 1 287 ? 14.311 2.416 -9.055 1.00 77.38 287 ASP A N 1
ATOM 2088 C CA . ASP A 1 287 ? 13.517 1.309 -9.613 1.00 77.38 287 ASP A CA 1
ATOM 2089 C C . ASP A 1 287 ? 12.206 1.082 -8.822 1.00 77.38 287 ASP A C 1
ATOM 2091 O O . ASP A 1 287 ? 11.421 0.157 -9.056 1.00 77.38 287 ASP A O 1
ATOM 2095 N N . THR A 1 288 ? 11.993 1.872 -7.758 1.00 85.56 288 THR A N 1
ATOM 2096 C CA . THR A 1 288 ? 10.872 1.684 -6.831 1.00 85.56 288 THR A CA 1
ATOM 2097 C C . THR A 1 288 ? 10.310 2.991 -6.297 1.00 85.56 288 THR A C 1
ATOM 2099 O O . THR A 1 288 ? 11.029 3.950 -6.021 1.00 85.56 288 THR A O 1
ATOM 2102 N N . THR A 1 289 ? 9.002 2.983 -6.059 1.00 92.00 289 THR A N 1
ATOM 2103 C CA . THR A 1 289 ? 8.286 4.025 -5.322 1.00 92.00 289 THR A CA 1
ATOM 2104 C C . THR A 1 289 ? 7.349 3.374 -4.317 1.00 92.00 289 THR A C 1
ATOM 2106 O O . THR A 1 289 ? 6.793 2.304 -4.566 1.00 92.00 289 THR A O 1
ATOM 2109 N N . SER A 1 290 ? 7.120 4.046 -3.190 1.00 93.12 290 SER A N 1
ATOM 2110 C CA . SER A 1 290 ? 6.073 3.662 -2.246 1.00 93.12 290 SER A CA 1
ATOM 2111 C C . SER A 1 290 ? 4.914 4.652 -2.281 1.00 93.12 290 SER A C 1
ATOM 2113 O O . SER A 1 290 ? 5.102 5.866 -2.368 1.00 93.12 290 SER A O 1
ATOM 2115 N N . GLY A 1 291 ? 3.707 4.114 -2.172 1.00 94.62 291 GLY A N 1
ATOM 2116 C CA . GLY A 1 291 ? 2.458 4.849 -2.064 1.00 94.62 291 GLY A CA 1
ATOM 2117 C C . GLY A 1 291 ? 1.730 4.545 -0.766 1.00 94.62 291 GLY A C 1
ATOM 2118 O O . GLY A 1 291 ? 2.002 3.546 -0.101 1.00 94.62 291 GLY A O 1
ATOM 2119 N N . THR A 1 292 ? 0.760 5.391 -0.438 1.00 95.50 292 THR A N 1
ATOM 2120 C CA . THR A 1 292 ? -0.136 5.190 0.701 1.00 95.50 292 THR A CA 1
ATOM 2121 C C . THR A 1 292 ? -1.575 5.215 0.210 1.00 95.50 292 THR A C 1
ATOM 2123 O O . THR A 1 292 ? -1.982 6.155 -0.475 1.00 95.50 292 THR A O 1
ATOM 2126 N N . LEU A 1 293 ? -2.349 4.195 0.572 1.00 96.19 293 LEU A N 1
ATOM 2127 C CA . LEU A 1 293 ? -3.786 4.156 0.323 1.00 96.19 293 LEU A CA 1
ATOM 2128 C C . LEU A 1 293 ? -4.507 5.073 1.320 1.00 96.19 293 LEU A C 1
ATOM 2130 O O . LEU A 1 293 ? -4.242 5.032 2.521 1.00 96.19 293 LEU A O 1
ATOM 2134 N N . ASN A 1 294 ? -5.432 5.893 0.821 1.00 90.56 294 ASN A N 1
ATOM 2135 C CA . ASN A 1 294 ? -6.207 6.825 1.639 1.00 90.56 294 ASN A CA 1
ATOM 2136 C C . ASN A 1 294 ? -7.422 6.103 2.229 1.00 90.56 294 ASN A C 1
ATOM 2138 O O . ASN A 1 294 ? -8.452 5.995 1.567 1.00 90.56 294 ASN A O 1
ATOM 2142 N N . ILE A 1 295 ? -7.312 5.590 3.450 1.00 94.56 295 ILE A N 1
ATOM 2143 C CA . ILE A 1 295 ? -8.391 4.848 4.109 1.00 94.56 295 ILE A CA 1
ATOM 2144 C C . ILE A 1 295 ? -8.643 5.467 5.480 1.00 94.56 295 ILE A C 1
ATOM 2146 O O . ILE A 1 295 ? -7.706 5.613 6.255 1.00 94.56 295 ILE A O 1
ATOM 2150 N N . SER A 1 296 ? -9.895 5.787 5.792 1.00 93.06 296 SER A N 1
ATOM 2151 C CA . SER A 1 296 ? -10.311 6.257 7.111 1.00 93.06 296 SER A CA 1
ATOM 2152 C C . SER A 1 296 ? -11.480 5.440 7.644 1.00 93.06 296 SER A C 1
ATOM 2154 O O . SER A 1 296 ? -12.339 4.973 6.891 1.00 93.06 296 SER A O 1
ATOM 2156 N N . VAL A 1 297 ? -11.502 5.260 8.958 1.00 92.25 297 VAL A N 1
ATOM 2157 C CA . VAL A 1 297 ? -12.572 4.576 9.676 1.00 92.25 297 VAL A CA 1
ATOM 2158 C C . VAL A 1 297 ? -13.046 5.490 10.798 1.00 92.25 297 VAL A C 1
ATOM 2160 O O . VAL A 1 297 ? -12.247 5.921 11.625 1.00 92.25 297 VAL A O 1
ATOM 2163 N N . ALA A 1 298 ? -14.317 5.878 10.775 1.00 90.00 298 ALA A N 1
ATOM 2164 C CA . ALA A 1 298 ? -14.940 6.609 11.867 1.00 90.00 298 ALA A CA 1
ATOM 2165 C C . ALA A 1 298 ? -15.295 5.644 13.002 1.00 90.00 298 ALA A C 1
ATOM 2167 O O . ALA A 1 298 ? -15.681 4.505 12.745 1.00 90.00 298 ALA A O 1
ATOM 2168 N N . GLU A 1 299 ? -15.146 6.136 14.227 1.00 85.56 299 GLU A N 1
ATOM 2169 C CA . GLU A 1 299 ? -15.363 5.378 15.461 1.00 85.56 299 GLU A CA 1
ATOM 2170 C C . GLU A 1 299 ? -16.846 5.043 15.656 1.00 85.56 299 GLU A C 1
ATOM 2172 O O . GLU A 1 299 ? -17.719 5.824 15.256 1.00 85.56 299 GLU A O 1
ATOM 2177 N N . GLY A 1 300 ? -17.111 3.907 16.302 1.00 83.88 300 GLY A N 1
ATOM 2178 C CA . GLY A 1 300 ? -18.459 3.436 16.604 1.00 83.88 300 GLY A CA 1
ATOM 2179 C C . GLY A 1 300 ? -19.177 4.207 17.712 1.00 83.88 300 GLY A C 1
ATOM 2180 O O . GLY A 1 300 ? -18.688 5.199 18.270 1.00 83.88 300 GLY A O 1
ATOM 2181 N N . ASP A 1 301 ? -20.386 3.748 18.034 1.00 86.44 301 ASP A N 1
ATOM 2182 C CA . ASP A 1 301 ? -21.148 4.316 19.136 1.00 86.44 301 ASP A CA 1
ATOM 2183 C C . ASP A 1 301 ? -20.575 3.850 20.481 1.00 86.44 301 ASP A C 1
ATOM 2185 O O . ASP A 1 301 ? -20.058 2.750 20.654 1.00 86.44 301 ASP A O 1
ATOM 2189 N N . LYS A 1 302 ? -20.728 4.689 21.507 1.00 88.25 302 LYS A N 1
ATOM 2190 C CA . LYS A 1 302 ? -20.365 4.296 22.874 1.00 88.25 302 LYS A CA 1
ATOM 2191 C C . LYS A 1 302 ? -21.276 3.168 23.368 1.00 88.25 302 LYS A C 1
ATOM 2193 O O . LYS A 1 302 ? -22.474 3.184 23.064 1.00 88.25 302 LYS A O 1
ATOM 2198 N N . PRO A 1 303 ? -20.792 2.288 24.265 1.00 90.31 303 PRO A N 1
ATOM 2199 C CA . PRO A 1 303 ? -21.630 1.288 24.904 1.00 90.31 303 PRO A CA 1
ATOM 2200 C C . PRO A 1 303 ? -22.823 1.946 25.595 1.00 90.31 303 PRO A C 1
ATOM 2202 O O . PRO A 1 303 ? -22.732 3.044 26.150 1.00 90.31 303 PRO A O 1
ATOM 2205 N N . THR A 1 304 ? -23.957 1.252 25.604 1.00 92.00 304 THR A N 1
ATOM 2206 C CA . THR A 1 304 ? -25.171 1.733 26.271 1.00 92.00 304 THR A CA 1
ATOM 2207 C C . THR A 1 304 ? -25.334 1.091 27.640 1.00 92.00 304 THR A C 1
ATOM 2209 O O . THR A 1 304 ? -24.947 -0.057 27.874 1.00 92.00 304 THR A O 1
ATOM 2212 N N . LEU A 1 305 ? -25.919 1.850 28.566 1.00 91.75 305 LEU A N 1
ATOM 2213 C CA . LEU A 1 305 ? -26.016 1.483 29.972 1.00 91.75 305 LEU A CA 1
ATOM 2214 C C . LEU A 1 305 ? -27.405 1.797 30.525 1.00 91.75 305 LEU A C 1
ATOM 2216 O O . LEU A 1 305 ? -27.899 2.915 30.383 1.00 91.75 305 LEU A O 1
ATOM 2220 N N . SER A 1 306 ? -28.022 0.829 31.201 1.00 90.12 306 SER A N 1
ATOM 2221 C CA . SER A 1 306 ? -29.286 1.026 31.917 1.00 90.12 306 SER A CA 1
ATOM 2222 C C . SER A 1 306 ? -29.285 0.322 33.272 1.00 90.12 306 SER A C 1
ATOM 2224 O O . SER A 1 306 ? -28.732 -0.769 33.421 1.00 90.12 306 SER A O 1
ATOM 2226 N N . LEU A 1 307 ? -29.904 0.957 34.270 1.00 87.12 307 LEU A N 1
ATOM 2227 C CA . LEU A 1 307 ? -29.988 0.452 35.638 1.00 87.12 307 LEU A CA 1
ATOM 2228 C C . LEU A 1 307 ? -31.435 0.402 36.111 1.00 87.12 307 LEU A C 1
ATOM 2230 O O . LEU A 1 307 ? -32.211 1.333 35.889 1.00 87.12 307 LEU A O 1
ATOM 2234 N N . THR A 1 308 ? -31.786 -0.655 36.836 1.00 86.12 308 THR A N 1
ATOM 2235 C CA . THR A 1 308 ? -33.026 -0.690 37.618 1.00 86.12 308 THR A CA 1
ATOM 2236 C C . THR A 1 308 ? -32.745 -0.182 39.023 1.00 86.12 308 THR A C 1
ATOM 2238 O O . THR A 1 308 ? -31.836 -0.702 39.667 1.00 86.12 308 THR A O 1
ATOM 2241 N N . GLY A 1 309 ? -33.531 0.767 39.530 1.00 80.94 309 GLY A N 1
ATOM 2242 C CA . GLY A 1 309 ? -33.434 1.201 40.926 1.00 80.94 309 GLY A CA 1
ATOM 2243 C C . GLY A 1 309 ? -33.827 0.098 41.915 1.00 80.94 309 GLY A C 1
ATOM 2244 O O . GLY A 1 309 ? -34.640 -0.772 41.600 1.00 80.94 309 GLY A O 1
ATOM 2245 N N . VAL A 1 310 ? -33.268 0.159 43.123 1.00 76.75 310 VAL A N 1
ATOM 2246 C CA . VAL A 1 310 ? -33.635 -0.710 44.249 1.00 76.75 310 VAL A CA 1
ATOM 2247 C C . VAL A 1 310 ? -34.246 0.101 45.378 1.00 76.75 310 VAL A C 1
ATOM 2249 O O . VAL A 1 310 ? -33.890 1.256 45.596 1.00 76.75 310 VAL A O 1
ATOM 2252 N N . THR A 1 311 ? -35.152 -0.519 46.127 1.00 73.19 311 THR A N 1
ATOM 2253 C CA . THR A 1 311 ? -35.675 0.036 47.377 1.00 73.19 311 THR A CA 1
ATOM 2254 C C . THR A 1 311 ? -35.335 -0.928 48.500 1.00 73.19 311 THR A C 1
ATOM 2256 O O . THR A 1 311 ? -35.653 -2.114 48.412 1.00 73.19 311 THR A O 1
ATOM 2259 N N . LEU A 1 312 ? -34.692 -0.416 49.547 1.00 72.94 312 LEU A N 1
ATOM 2260 C CA . LEU A 1 312 ? -34.535 -1.125 50.810 1.00 72.94 312 LEU A CA 1
ATOM 2261 C C . LEU A 1 312 ? -35.500 -0.544 51.833 1.00 72.94 312 LEU A C 1
ATOM 2263 O O . LEU A 1 312 ? -35.720 0.664 51.861 1.00 72.94 312 LEU A O 1
ATOM 2267 N N . ASN A 1 313 ? -36.020 -1.419 52.686 1.00 65.38 313 ASN A N 1
ATOM 2268 C CA . ASN A 1 313 ? -36.718 -1.017 53.897 1.00 65.38 313 ASN A CA 1
ATOM 2269 C C . ASN A 1 313 ? -35.746 -1.156 55.067 1.00 65.38 313 ASN A C 1
ATOM 2271 O O . ASN A 1 313 ? -35.002 -2.140 55.130 1.00 65.38 313 ASN A O 1
ATOM 2275 N N . GLU A 1 314 ? -35.769 -0.212 56.003 1.00 63.47 314 GLU A N 1
ATOM 2276 C CA . GLU A 1 314 ? -35.013 -0.367 57.241 1.00 63.47 314 GLU A CA 1
ATOM 2277 C C . GLU A 1 314 ? -35.580 -1.521 58.068 1.00 63.47 314 GLU A C 1
ATOM 2279 O O . GLU A 1 314 ? -36.765 -1.573 58.407 1.00 63.47 314 GLU A O 1
ATOM 2284 N N . GLY A 1 315 ? -34.714 -2.489 58.353 1.00 63.47 315 GLY A N 1
ATOM 2285 C CA . GLY A 1 315 ? -35.032 -3.624 59.198 1.00 63.47 315 GLY A CA 1
ATOM 2286 C C . GLY A 1 315 ? -34.936 -3.266 60.676 1.00 63.47 315 GLY A C 1
ATOM 2287 O O . GLY A 1 315 ? -34.427 -2.220 61.077 1.00 63.47 315 GLY A O 1
ATOM 2288 N N . ARG A 1 316 ? -35.393 -4.188 61.520 1.00 65.88 316 ARG A N 1
ATOM 2289 C CA . ARG A 1 316 ? -35.129 -4.129 62.955 1.00 65.88 316 ARG A CA 1
ATOM 2290 C C . ARG A 1 316 ? -33.701 -4.627 63.201 1.00 65.88 316 ARG A C 1
ATOM 2292 O O . ARG A 1 316 ? -33.470 -5.826 63.169 1.00 65.88 316 ARG A O 1
ATOM 2299 N N . PHE A 1 317 ? -32.772 -3.705 63.442 1.00 70.94 317 PHE A N 1
ATOM 2300 C CA . PHE A 1 317 ? -31.389 -3.999 63.837 1.00 70.94 317 PHE A CA 1
ATOM 2301 C C . PHE A 1 317 ? -31.299 -4.129 65.368 1.00 70.94 317 PHE A C 1
ATOM 2303 O O . PHE A 1 317 ? -30.768 -3.248 66.042 1.00 70.94 317 PHE A O 1
ATOM 2310 N N . ASP A 1 318 ? -31.914 -5.166 65.951 1.00 62.66 318 ASP A N 1
ATOM 2311 C CA . ASP A 1 318 ? -31.966 -5.358 67.412 1.00 62.66 318 ASP A CA 1
ATOM 2312 C C . ASP A 1 318 ? -30.949 -6.365 67.964 1.00 62.66 318 ASP A C 1
ATOM 2314 O O . ASP A 1 318 ? -30.949 -6.643 69.167 1.00 62.66 318 ASP A O 1
ATOM 2318 N N . GLY A 1 319 ? -30.023 -6.821 67.122 1.00 55.00 319 GLY A N 1
ATOM 2319 C CA . GLY A 1 319 ? -28.832 -7.536 67.539 1.00 55.00 319 GLY A CA 1
ATOM 2320 C C . GLY A 1 319 ? -29.048 -9.039 67.556 1.00 55.00 319 GLY A C 1
ATOM 2321 O O . GLY A 1 319 ? -29.232 -9.652 68.611 1.00 55.00 319 GLY A O 1
ATOM 2322 N N . ALA A 1 320 ? -28.887 -9.666 66.396 1.00 48.16 320 ALA A N 1
ATOM 2323 C CA . ALA A 1 320 ? -28.454 -11.054 66.353 1.00 48.16 320 ALA A CA 1
ATOM 2324 C C . ALA A 1 320 ? -27.150 -11.218 67.168 1.00 48.16 320 ALA A C 1
ATOM 2326 O O . ALA A 1 320 ? -26.229 -10.404 67.071 1.00 48.16 320 ALA A O 1
ATOM 2327 N N . GLY A 1 321 ? -27.078 -12.252 68.018 1.00 47.22 321 GLY A N 1
ATOM 2328 C CA . GLY A 1 321 ? -25.932 -12.502 68.901 1.00 47.22 321 GLY A CA 1
ATOM 2329 C C . GLY A 1 321 ? -24.590 -12.397 68.162 1.00 47.22 321 GLY A C 1
ATOM 2330 O O . GLY A 1 321 ? -24.485 -12.827 67.016 1.00 4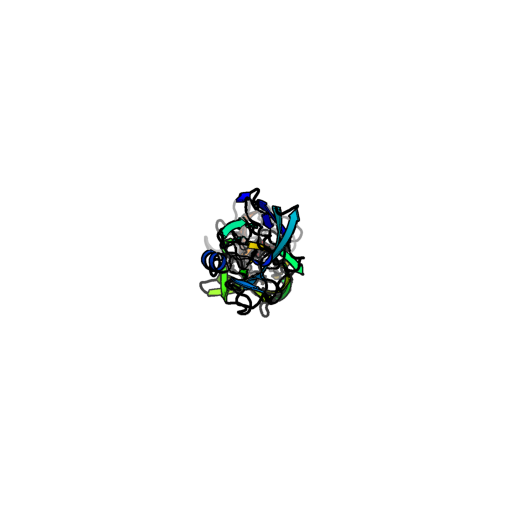7.22 321 GLY A O 1
ATOM 2331 N N . SER A 1 322 ? -23.589 -11.799 68.822 1.00 44.00 322 SER A N 1
ATOM 2332 C CA . SER A 1 322 ? -22.291 -11.390 68.257 1.00 44.00 322 SER A CA 1
ATOM 2333 C C . SER A 1 322 ? -21.795 -12.262 67.090 1.00 44.00 322 SER A C 1
ATOM 2335 O O . SER A 1 322 ? -21.611 -13.469 67.266 1.00 44.00 322 SER A O 1
ATOM 2337 N N . ASN A 1 323 ? -21.497 -11.620 65.954 1.00 46.41 323 ASN A N 1
ATOM 2338 C CA . ASN A 1 323 ? -21.005 -12.196 64.690 1.00 46.41 323 ASN A CA 1
ATOM 2339 C C . ASN A 1 323 ? -22.033 -12.911 63.790 1.00 46.41 323 ASN A C 1
ATOM 2341 O O . ASN A 1 323 ? -21.639 -13.775 63.005 1.00 46.41 323 ASN A O 1
ATOM 2345 N N . GLN A 1 324 ? -23.320 -12.552 63.832 1.00 49.97 324 GLN A N 1
ATOM 2346 C CA . GLN A 1 324 ? -24.291 -13.020 62.832 1.00 49.97 324 GLN A CA 1
ATOM 2347 C C . GLN A 1 324 ? -24.849 -11.884 61.967 1.00 49.97 324 GLN A C 1
ATOM 2349 O O . GLN A 1 324 ? -25.228 -10.833 62.465 1.00 49.97 324 GLN A O 1
ATOM 2354 N N . THR A 1 325 ? -24.931 -12.144 60.660 1.00 53.75 325 THR A N 1
ATOM 2355 C CA . THR A 1 325 ? -25.454 -11.278 59.585 1.00 53.75 325 THR A CA 1
ATOM 2356 C C . THR A 1 325 ? -26.986 -11.311 59.468 1.00 53.75 325 THR A C 1
ATOM 2358 O O . THR A 1 325 ? -27.528 -11.024 58.401 1.00 53.75 325 THR A O 1
ATOM 2361 N N . ALA A 1 326 ? -27.697 -11.734 60.521 1.00 59.25 326 ALA A N 1
ATOM 2362 C CA . ALA A 1 326 ? -29.123 -12.062 60.441 1.00 59.25 326 ALA A CA 1
ATOM 2363 C C . ALA A 1 326 ? -30.048 -10.832 60.337 1.00 59.25 326 ALA A C 1
ATOM 2365 O O . ALA A 1 326 ? -31.167 -10.983 59.851 1.00 59.25 326 ALA A O 1
ATOM 2366 N N . ASP A 1 327 ? -29.567 -9.640 60.712 1.00 71.56 327 ASP A N 1
ATOM 2367 C CA . ASP A 1 327 ? -30.348 -8.392 60.660 1.00 71.56 327 ASP A CA 1
ATOM 2368 C C . ASP A 1 327 ? -30.035 -7.538 59.412 1.00 71.56 327 ASP A C 1
ATOM 2370 O O . ASP A 1 327 ? -30.751 -6.573 59.133 1.00 71.56 327 ASP A O 1
ATOM 2374 N N . ASP A 1 328 ? -28.999 -7.902 58.636 1.00 81.88 328 ASP A N 1
ATOM 2375 C CA . ASP A 1 328 ? -28.604 -7.189 57.415 1.00 81.88 328 ASP A CA 1
ATOM 2376 C C . ASP A 1 328 ? -29.774 -7.151 56.419 1.00 81.88 328 ASP A C 1
ATOM 2378 O O . ASP A 1 328 ? -30.298 -8.193 56.012 1.00 81.88 328 ASP A O 1
ATOM 2382 N N . GLN A 1 329 ? -30.138 -5.956 55.957 1.00 83.00 329 GLN A N 1
ATOM 2383 C CA . GLN A 1 329 ? -31.115 -5.796 54.881 1.00 83.00 329 GLN A CA 1
ATOM 2384 C C . GLN A 1 329 ? -30.396 -5.746 53.543 1.00 83.00 329 GLN A C 1
ATOM 2386 O O . GLN A 1 329 ? -29.380 -5.069 53.401 1.00 83.00 329 GLN A O 1
ATOM 2391 N N . GLN A 1 330 ? -30.919 -6.453 52.547 1.00 86.88 330 GLN A N 1
ATOM 2392 C CA . GLN A 1 330 ? -30.323 -6.527 51.221 1.00 86.88 330 GLN A CA 1
ATOM 2393 C C . GLN A 1 330 ? -31.381 -6.281 50.151 1.00 86.88 330 GLN A C 1
ATOM 2395 O O . GLN A 1 330 ? -32.461 -6.865 50.201 1.00 86.88 330 GLN A O 1
ATOM 2400 N N . ALA A 1 331 ? -31.033 -5.480 49.147 1.00 87.56 331 ALA A N 1
ATOM 2401 C CA . ALA A 1 331 ? -31.743 -5.447 47.876 1.00 87.56 331 ALA A CA 1
ATOM 2402 C C . ALA A 1 331 ? -30.770 -5.642 46.716 1.00 87.56 331 ALA A C 1
ATOM 2404 O O . ALA A 1 331 ? -29.569 -5.377 46.818 1.00 87.56 331 ALA A O 1
ATOM 2405 N N . THR A 1 332 ? -31.314 -6.124 45.608 1.00 89.38 332 THR A N 1
ATOM 2406 C CA . THR A 1 332 ? -30.570 -6.398 44.384 1.00 89.38 332 THR A CA 1
ATOM 2407 C C . THR A 1 332 ? -31.239 -5.703 43.217 1.00 89.38 332 THR A C 1
ATOM 2409 O O . THR A 1 332 ? -32.462 -5.765 43.084 1.00 89.38 332 THR A O 1
ATOM 2412 N N . GLY A 1 333 ? -30.441 -5.051 42.384 1.00 90.25 333 GLY A N 1
ATOM 2413 C CA . GLY A 1 333 ? -30.885 -4.462 41.131 1.00 90.25 333 GLY A CA 1
ATOM 2414 C C . GLY A 1 333 ? -30.054 -5.001 39.984 1.00 90.25 333 GLY A C 1
ATOM 2415 O O . GLY A 1 333 ? -29.082 -5.722 40.191 1.00 90.25 333 GLY A O 1
ATOM 2416 N N . THR A 1 334 ? -30.445 -4.640 38.773 1.00 92.19 334 THR A N 1
ATOM 2417 C CA . THR A 1 334 ? -29.784 -5.070 37.546 1.00 92.19 334 THR A CA 1
ATOM 2418 C C . THR A 1 334 ? -29.171 -3.884 36.816 1.00 92.19 334 THR A C 1
ATOM 2420 O O . THR A 1 334 ? -29.720 -2.778 36.811 1.00 92.19 334 THR A O 1
ATOM 2423 N N . LEU A 1 335 ? -28.023 -4.146 36.208 1.00 92.62 335 LEU A N 1
ATOM 2424 C CA . LEU A 1 335 ? -27.263 -3.289 35.316 1.00 92.62 335 LEU A CA 1
ATOM 2425 C C . LEU A 1 335 ? -27.232 -3.992 33.959 1.00 92.62 335 LEU A C 1
ATOM 2427 O O . LEU A 1 335 ? -26.638 -5.060 33.849 1.00 92.62 335 LEU A O 1
ATOM 2431 N N . THR A 1 336 ? -27.886 -3.434 32.945 1.00 94.31 336 THR A N 1
ATOM 2432 C CA . THR A 1 336 ? -27.812 -3.963 31.576 1.00 94.31 336 THR A CA 1
ATOM 2433 C C . THR A 1 336 ? -26.900 -3.078 30.748 1.00 94.31 336 THR A C 1
ATOM 2435 O O . THR A 1 336 ? -27.133 -1.872 30.639 1.00 94.31 336 THR A O 1
ATOM 2438 N N . ILE A 1 337 ? -25.870 -3.699 30.185 1.00 95.50 337 ILE A N 1
ATOM 2439 C CA . ILE A 1 337 ? -24.831 -3.073 29.372 1.00 95.50 337 ILE A CA 1
ATOM 2440 C C . ILE A 1 337 ? -24.915 -3.684 27.980 1.00 95.50 337 ILE A C 1
ATOM 2442 O O . ILE A 1 337 ? -25.003 -4.908 27.878 1.00 95.50 337 ILE A O 1
ATOM 2446 N N . THR A 1 338 ? -24.869 -2.864 26.936 1.00 93.69 338 THR A N 1
ATOM 2447 C CA . THR A 1 338 ? -24.733 -3.338 25.551 1.00 93.69 338 THR A CA 1
ATOM 2448 C C . THR A 1 338 ? -23.490 -2.720 24.940 1.00 93.69 338 THR A C 1
ATOM 2450 O O . THR A 1 338 ? -23.366 -1.496 24.931 1.00 93.69 338 THR A O 1
ATOM 2453 N N . ALA A 1 339 ? -22.583 -3.577 24.484 1.00 92.69 339 ALA A N 1
ATOM 2454 C CA . ALA A 1 339 ? -21.413 -3.205 23.703 1.00 92.69 339 ALA A CA 1
ATOM 2455 C C . ALA A 1 339 ? -21.823 -2.924 22.249 1.00 92.69 339 ALA A C 1
ATOM 2457 O O . ALA A 1 339 ? -22.719 -3.603 21.737 1.00 92.69 339 ALA A O 1
ATOM 2458 N N . ASP A 1 340 ? -21.178 -1.946 21.615 1.00 90.06 340 ASP A N 1
ATOM 2459 C CA . ASP A 1 340 ? -21.395 -1.602 20.205 1.00 90.06 340 ASP A CA 1
ATOM 2460 C C . ASP A 1 340 ? -20.349 -2.297 19.312 1.00 90.06 340 ASP A C 1
ATOM 2462 O O . ASP A 1 340 ? -20.213 -3.516 19.429 1.00 90.06 340 ASP A O 1
ATOM 2466 N N . SER A 1 341 ? -19.598 -1.579 18.469 1.00 88.88 341 SER A N 1
ATOM 2467 C CA . SER A 1 341 ? -18.485 -2.117 17.662 1.00 88.88 341 SER A CA 1
ATOM 2468 C C . SER A 1 341 ? -17.343 -2.705 18.490 1.00 88.88 341 SER A C 1
ATOM 2470 O O . SER A 1 341 ? -16.631 -3.594 18.017 1.00 88.88 341 SER A O 1
ATOM 2472 N N . ASP A 1 342 ? -17.206 -2.266 19.744 1.00 90.56 342 ASP A N 1
ATOM 2473 C CA . ASP A 1 342 ? -16.084 -2.617 20.607 1.00 90.56 342 ASP A CA 1
ATOM 2474 C C . ASP A 1 342 ? -16.502 -3.373 21.862 1.00 90.56 342 ASP A C 1
ATOM 2476 O O . ASP A 1 342 ? -17.501 -3.042 22.511 1.00 90.56 342 ASP A O 1
ATOM 2480 N N . PRO A 1 343 ? -15.728 -4.396 22.269 1.00 92.56 343 PRO A N 1
ATOM 2481 C CA . PRO A 1 343 ? -16.014 -5.108 23.493 1.00 92.56 343 PRO A CA 1
ATOM 2482 C C . PRO A 1 343 ? -15.815 -4.207 24.712 1.00 92.56 343 PRO A C 1
ATOM 2484 O O . PRO A 1 343 ? -14.799 -3.529 24.856 1.00 92.56 343 PRO A O 1
ATOM 2487 N N . VAL A 1 344 ? -16.744 -4.289 25.663 1.00 94.31 344 VAL A N 1
ATOM 2488 C CA . VAL A 1 344 ? -16.576 -3.681 26.986 1.00 94.31 344 VAL A CA 1
ATOM 2489 C C . VAL A 1 344 ? -15.497 -4.442 27.743 1.00 94.31 344 VAL A C 1
ATOM 2491 O O . VAL A 1 344 ? -15.609 -5.658 27.915 1.00 94.31 344 VAL A O 1
ATOM 2494 N N . VAL A 1 345 ? -14.482 -3.736 28.239 1.00 93.50 345 VAL A N 1
ATOM 2495 C CA . VAL A 1 345 ? -13.344 -4.326 28.971 1.00 93.50 345 VAL A CA 1
ATOM 2496 C C . VAL A 1 345 ? -13.329 -3.958 30.451 1.00 93.50 345 VAL A C 1
ATOM 2498 O O . VAL A 1 345 ? -12.622 -4.594 31.233 1.00 93.50 345 VAL A O 1
ATOM 2501 N N . ASP A 1 346 ? -14.104 -2.951 30.860 1.00 94.25 346 ASP A N 1
ATOM 2502 C CA . ASP A 1 346 ? -14.145 -2.497 32.244 1.00 94.25 346 ASP A CA 1
ATOM 2503 C C . ASP A 1 346 ? -15.528 -1.974 32.647 1.00 94.25 346 ASP A C 1
ATOM 2505 O O . ASP A 1 346 ? -16.159 -1.190 31.938 1.00 94.25 346 ASP A O 1
ATOM 2509 N N . VAL A 1 347 ? -15.991 -2.405 33.821 1.00 95.06 347 VAL A N 1
ATOM 2510 C CA . VAL A 1 347 ? -17.246 -1.967 34.441 1.00 95.06 347 VAL A CA 1
ATOM 2511 C C . VAL A 1 347 ? -16.971 -1.730 35.917 1.00 95.06 347 VAL A C 1
ATOM 2513 O O . VAL A 1 347 ? -16.605 -2.661 36.634 1.00 95.06 347 VAL A O 1
ATOM 2516 N N . ARG A 1 348 ? -17.173 -0.506 36.404 1.00 94.44 348 ARG A N 1
ATOM 2517 C CA . ARG A 1 348 ? -16.879 -0.159 37.801 1.00 94.44 348 ARG A CA 1
ATOM 2518 C C . ARG A 1 348 ? -17.861 0.840 38.390 1.00 94.44 348 ARG A C 1
ATOM 2520 O O . ARG A 1 348 ? -18.434 1.668 37.689 1.00 94.44 348 ARG A O 1
ATOM 2527 N N . LEU A 1 349 ? -18.008 0.795 39.709 1.00 94.06 349 LEU A N 1
ATOM 2528 C CA . LEU A 1 349 ? -18.639 1.859 40.482 1.00 94.06 349 LEU A CA 1
ATOM 2529 C C . LEU A 1 349 ? -17.632 2.998 40.674 1.00 94.06 349 LEU A C 1
ATOM 2531 O O . LEU A 1 349 ? -16.455 2.759 40.950 1.00 94.06 349 LEU A O 1
ATOM 2535 N N . THR A 1 350 ? -18.099 4.242 40.591 1.00 92.31 350 THR A N 1
ATOM 2536 C CA . THR A 1 350 ? -17.263 5.440 40.796 1.00 92.31 350 THR A CA 1
ATOM 2537 C C . THR A 1 350 ? -17.731 6.250 42.003 1.00 92.31 350 THR A C 1
ATOM 2539 O O . THR A 1 350 ? -17.844 7.477 41.962 1.00 92.31 350 THR A O 1
ATOM 2542 N N . LEU A 1 351 ? -18.057 5.547 43.089 1.00 92.12 351 LEU A N 1
ATOM 2543 C CA . LEU A 1 351 ? -18.495 6.143 44.348 1.00 92.12 351 LEU A CA 1
ATOM 2544 C C . LEU A 1 351 ? -17.314 6.820 45.055 1.00 92.12 351 LEU A C 1
ATOM 2546 O O . LEU A 1 351 ? -16.227 6.260 45.163 1.00 92.12 351 LEU A O 1
ATOM 2550 N N . SER A 1 352 ? -17.513 8.038 45.556 1.00 92.25 352 SER A N 1
ATOM 2551 C CA . SER A 1 352 ? -16.486 8.758 46.314 1.00 92.25 352 SER A CA 1
ATOM 2552 C C . SER A 1 352 ? -17.100 9.816 47.227 1.00 92.25 352 SER A C 1
ATOM 2554 O O . SER A 1 352 ? -18.238 10.241 47.032 1.00 92.25 352 SER A O 1
ATOM 2556 N N . GLY A 1 353 ? -16.342 10.246 48.236 1.00 93.00 353 GLY A N 1
ATOM 2557 C CA . GLY A 1 353 ? -16.769 11.304 49.148 1.00 93.00 353 GLY A CA 1
ATOM 2558 C C . GLY A 1 353 ? -17.895 10.874 50.089 1.00 93.00 353 GLY A C 1
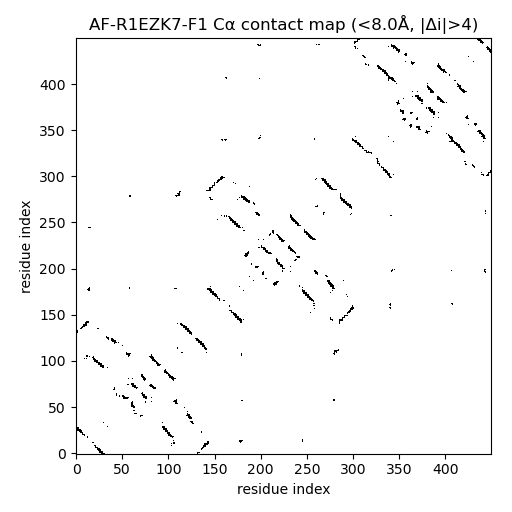ATOM 2559 O O . GLY A 1 353 ? -17.978 9.720 50.498 1.00 93.00 353 GLY A O 1
ATOM 2560 N N . GLN A 1 354 ? -18.729 11.830 50.489 1.00 93.69 354 GLN A N 1
ATOM 2561 C CA . GLN A 1 354 ? -19.827 11.597 51.426 1.00 93.69 354 GLN A CA 1
ATOM 2562 C C . GLN A 1 354 ? -20.944 10.769 50.773 1.00 93.69 354 GLN A C 1
ATOM 2564 O O . GLN A 1 354 ? -21.249 10.960 49.598 1.00 93.69 354 GLN A O 1
ATOM 2569 N N . VAL A 1 355 ? -21.584 9.876 51.532 1.00 91.00 355 VAL A N 1
ATOM 2570 C CA . VAL A 1 355 ? -22.779 9.169 51.051 1.00 91.00 355 VAL A CA 1
ATOM 2571 C C . VAL A 1 355 ? -23.963 10.135 51.092 1.00 91.00 355 VAL A C 1
ATOM 2573 O O . VAL A 1 355 ? -24.340 10.623 52.161 1.00 91.00 355 VAL A O 1
ATOM 2576 N N . LEU A 1 356 ? -24.532 10.417 49.922 1.00 89.00 356 LEU A N 1
ATOM 2577 C CA . LEU A 1 356 ? -25.662 11.324 49.744 1.00 89.00 356 LEU A CA 1
ATOM 2578 C C . LEU A 1 356 ? -26.897 10.553 49.271 1.00 89.00 356 LEU A C 1
ATOM 2580 O O . LEU A 1 356 ? -26.779 9.557 48.555 1.00 89.00 356 LEU A O 1
ATOM 2584 N N . ASP A 1 357 ? -28.076 11.035 49.647 1.00 83.44 357 ASP A N 1
ATOM 2585 C CA . ASP A 1 357 ? -29.334 10.620 49.032 1.00 83.44 357 ASP A CA 1
ATOM 2586 C C . ASP A 1 357 ? -29.533 11.278 47.651 1.00 83.44 357 ASP A C 1
ATOM 2588 O O . ASP A 1 357 ? -28.787 12.173 47.244 1.00 83.44 357 ASP A O 1
ATOM 2592 N N . ALA A 1 358 ? -30.580 10.865 46.932 1.00 80.00 358 ALA A N 1
ATOM 2593 C CA . ALA A 1 358 ? -30.932 11.412 45.618 1.00 80.00 358 ALA A CA 1
ATOM 2594 C C . ALA A 1 358 ? -31.236 12.930 45.606 1.00 80.00 358 ALA A C 1
ATOM 2596 O O . ALA A 1 358 ? -31.297 13.531 44.536 1.00 80.00 358 ALA A O 1
ATOM 2597 N N . SER A 1 359 ? -31.436 13.567 46.768 1.00 81.94 359 SER A N 1
ATOM 2598 C CA . SER A 1 359 ? -31.609 15.023 46.897 1.00 81.94 359 SER A CA 1
ATOM 2599 C C . SER A 1 359 ? -30.297 15.770 47.176 1.00 81.94 359 SER A C 1
ATOM 2601 O O . SER A 1 359 ? -30.291 17.000 47.257 1.00 81.94 359 SER A O 1
ATOM 2603 N N . GLY A 1 360 ? -29.183 15.042 47.308 1.00 85.50 360 GLY A N 1
ATOM 2604 C CA . GLY A 1 360 ? -27.867 15.581 47.640 1.00 85.50 360 GLY A CA 1
ATOM 2605 C C . GLY A 1 360 ? -27.650 15.805 49.137 1.00 85.50 360 GLY A C 1
ATOM 2606 O O . GLY A 1 360 ? -26.693 16.481 49.519 1.00 85.50 360 GLY A O 1
ATOM 2607 N N . LYS A 1 361 ? -28.520 15.273 50.004 1.00 87.00 361 LYS A N 1
ATOM 2608 C CA . LYS A 1 361 ? -28.379 15.394 51.456 1.00 87.00 361 LYS A CA 1
ATOM 2609 C C . LYS A 1 361 ? -27.568 14.227 52.012 1.00 87.00 361 LYS A C 1
ATOM 2611 O O . LYS A 1 361 ? -27.739 13.082 51.607 1.00 87.00 361 LYS A O 1
ATOM 2616 N N . ALA A 1 362 ? -26.692 14.526 52.968 1.00 89.12 362 ALA A N 1
ATOM 2617 C CA . ALA A 1 362 ? -25.871 13.524 53.630 1.00 89.12 362 ALA A CA 1
ATOM 2618 C C . ALA A 1 362 ? -26.713 12.507 54.404 1.00 89.12 362 ALA A C 1
ATOM 2620 O O . ALA A 1 362 ? -27.575 12.881 55.204 1.00 89.12 362 ALA A O 1
ATOM 2621 N N . ILE A 1 363 ? -26.388 11.235 54.203 1.00 87.69 363 ILE A N 1
ATOM 2622 C CA . ILE A 1 363 ? -26.918 10.126 54.987 1.00 87.69 363 ILE A CA 1
ATOM 2623 C C . ILE A 1 363 ? -26.046 9.970 56.228 1.00 87.69 363 ILE A C 1
ATOM 2625 O O . ILE A 1 363 ? -24.810 10.016 56.154 1.00 87.69 363 ILE A O 1
ATOM 2629 N N . THR A 1 364 ? -26.693 9.812 57.379 1.00 89.69 364 THR A N 1
ATOM 2630 C CA . THR A 1 364 ? -26.013 9.698 58.670 1.00 89.69 364 THR A CA 1
ATOM 2631 C C . THR A 1 364 ? -26.359 8.391 59.378 1.00 89.69 364 THR A C 1
ATOM 2633 O O . THR A 1 364 ? -27.326 7.728 59.028 1.00 89.69 364 THR A O 1
ATOM 2636 N N . HIS A 1 365 ? -25.565 8.015 60.375 1.00 88.81 365 HIS A N 1
ATOM 2637 C CA . HIS A 1 365 ? -25.873 6.970 61.346 1.00 88.81 365 HIS A CA 1
ATOM 2638 C C . HIS A 1 365 ? -25.576 7.513 62.742 1.00 88.81 365 HIS A C 1
ATOM 2640 O O . HIS A 1 365 ? -24.440 7.901 63.024 1.00 88.81 365 HIS A O 1
ATOM 2646 N N . ASN A 1 366 ? -26.594 7.581 63.601 1.00 86.81 366 ASN A N 1
ATOM 2647 C CA . ASN A 1 366 ? -26.532 8.249 64.903 1.00 86.81 366 ASN A CA 1
ATOM 2648 C C . ASN A 1 366 ? -25.998 9.694 64.803 1.00 86.81 366 ASN A C 1
ATOM 2650 O O . ASN A 1 366 ? -25.234 10.158 65.650 1.00 86.81 366 ASN A O 1
ATOM 2654 N N . GLY A 1 367 ? -26.379 10.402 63.736 1.00 86.88 367 GLY A N 1
ATOM 2655 C CA . GLY A 1 367 ? -25.919 11.762 63.434 1.00 86.88 367 GLY A CA 1
ATOM 2656 C C . GLY A 1 367 ? -24.493 11.887 62.870 1.00 86.88 367 GLY A C 1
ATOM 2657 O O . GLY A 1 367 ? -24.092 12.997 62.518 1.00 86.88 367 GLY A O 1
ATOM 2658 N N . GLU A 1 368 ? -23.731 10.796 62.733 1.00 92.81 368 GLU A N 1
ATOM 2659 C CA . GLU A 1 368 ? -22.429 10.798 62.049 1.00 92.81 368 GLU A CA 1
ATOM 2660 C C . GLU A 1 368 ? -22.597 10.573 60.545 1.00 92.81 368 GLU A C 1
ATOM 2662 O O . GLU A 1 368 ? -23.290 9.655 60.119 1.00 92.81 368 GLU A O 1
ATOM 2667 N N . THR A 1 369 ? -21.941 11.382 59.716 1.00 93.00 369 THR A N 1
ATOM 2668 C CA . THR A 1 369 ? -22.025 11.256 58.256 1.00 93.00 369 THR A CA 1
ATOM 2669 C C . THR A 1 369 ? -21.239 10.064 57.737 1.00 93.00 369 THR A C 1
ATOM 2671 O O . THR A 1 369 ? -20.121 9.811 58.193 1.00 93.00 369 THR A O 1
ATOM 2674 N N . LEU A 1 370 ? -21.779 9.398 56.720 1.00 93.88 370 LEU A N 1
ATOM 2675 C CA . LEU A 1 370 ? -21.105 8.294 56.047 1.00 93.88 370 LEU A CA 1
ATOM 2676 C C . LEU A 1 370 ? -20.179 8.794 54.936 1.00 93.88 370 LEU A C 1
ATOM 2678 O O . LEU A 1 370 ? -20.504 9.745 54.224 1.00 93.88 370 LEU A O 1
ATOM 2682 N N . THR A 1 371 ? -19.050 8.115 54.751 1.00 95.31 371 THR A N 1
ATOM 2683 C CA . THR A 1 371 ? -18.116 8.340 53.638 1.00 95.31 371 THR A CA 1
ATOM 2684 C C . THR A 1 371 ? -17.919 7.043 52.865 1.00 95.31 371 THR A C 1
ATOM 2686 O O . THR A 1 371 ? -17.758 5.983 53.469 1.00 95.31 371 THR A O 1
ATOM 2689 N N . TRP A 1 372 ? -17.934 7.130 51.536 1.00 95.88 372 TRP A N 1
ATOM 2690 C CA . TRP A 1 372 ? -17.606 6.027 50.646 1.00 95.88 372 TRP A CA 1
ATOM 2691 C C . TRP A 1 372 ? -16.127 5.668 50.738 1.00 95.88 372 TRP A C 1
ATOM 2693 O O . TRP A 1 372 ? -15.249 6.517 50.581 1.00 95.88 372 TRP A O 1
ATOM 2703 N N . GLN A 1 373 ? -15.866 4.383 50.927 1.00 96.12 373 GLN A N 1
ATOM 2704 C CA . GLN A 1 373 ? -14.545 3.785 50.895 1.00 96.12 373 GLN A CA 1
ATOM 2705 C C . GLN A 1 373 ? -14.568 2.578 49.960 1.00 96.12 373 GLN A C 1
ATOM 2707 O O . GLN A 1 373 ? -15.378 1.667 50.135 1.00 96.12 373 GLN A O 1
ATOM 2712 N N . GLU A 1 374 ? -13.682 2.559 48.965 1.00 96.19 374 GLU A N 1
ATOM 2713 C CA . GLU A 1 374 ? -13.506 1.383 48.113 1.00 96.19 374 GLU A CA 1
ATOM 2714 C C . GLU A 1 374 ? -12.958 0.220 48.947 1.00 96.19 374 GLU A C 1
ATOM 2716 O O . GLU A 1 374 ? -12.024 0.384 49.740 1.00 96.19 374 GLU A O 1
ATOM 2721 N N . VAL A 1 375 ? -13.517 -0.972 48.748 1.00 95.88 375 VAL A N 1
ATOM 2722 C CA . VAL A 1 375 ? -12.976 -2.188 49.350 1.00 95.88 375 VAL A CA 1
ATOM 2723 C C . VAL A 1 375 ? -11.639 -2.517 48.674 1.00 95.88 375 VAL A C 1
ATOM 2725 O O . VAL A 1 375 ? -11.612 -2.701 47.450 1.00 95.88 375 VAL A O 1
ATOM 2728 N N . PRO A 1 376 ? -10.527 -2.627 49.431 1.00 94.19 376 PRO A N 1
ATOM 2729 C CA . PRO A 1 376 ? -9.212 -2.884 48.855 1.00 94.19 376 PRO A CA 1
ATOM 2730 C C . PRO A 1 376 ? -9.189 -4.135 47.973 1.00 94.19 376 PRO A C 1
ATOM 2732 O O . PRO A 1 376 ? -9.622 -5.209 48.386 1.00 94.19 376 PRO A O 1
ATOM 2735 N N . GLY A 1 377 ? -8.659 -3.994 46.757 1.00 91.88 377 GLY A N 1
ATOM 2736 C CA . GLY A 1 377 ? -8.554 -5.087 45.787 1.00 91.88 377 GLY A CA 1
ATOM 2737 C C . GLY A 1 377 ? -9.834 -5.380 44.998 1.00 91.88 377 GLY A C 1
ATOM 2738 O O . GLY A 1 377 ? -9.800 -6.260 44.141 1.00 91.88 377 GLY A O 1
ATOM 2739 N N . SER A 1 378 ? -10.931 -4.646 45.234 1.00 93.44 378 SER A N 1
ATOM 2740 C CA . SER A 1 378 ? -12.183 -4.826 44.485 1.00 93.44 378 SER A CA 1
ATOM 2741 C C . SER A 1 378 ? -12.150 -4.250 43.067 1.00 93.44 378 SER A C 1
ATOM 2743 O O . SER A 1 378 ? -12.986 -4.640 42.260 1.00 93.44 378 SER A O 1
ATOM 2745 N N . LYS A 1 379 ? -11.192 -3.362 42.754 1.00 92.81 379 LYS A N 1
ATOM 2746 C CA . LYS A 1 379 ? -11.052 -2.690 41.448 1.00 92.81 379 LYS A CA 1
ATOM 2747 C C . LYS A 1 379 ? -12.300 -1.882 41.067 1.00 92.81 379 LYS A C 1
ATOM 2749 O O . LYS A 1 379 ? -12.745 -1.911 39.928 1.00 92.81 379 LYS A O 1
ATOM 2754 N N . GLY A 1 380 ? -12.888 -1.188 42.036 1.00 93.69 380 GLY A N 1
ATOM 2755 C CA . GLY A 1 380 ? -14.116 -0.419 41.851 1.00 93.69 380 GLY A CA 1
ATOM 2756 C C . GLY A 1 380 ? -15.395 -1.261 41.817 1.00 93.69 380 GLY A C 1
ATOM 2757 O O . GLY A 1 380 ? -16.460 -0.725 41.529 1.00 93.69 380 GLY A O 1
ATOM 2758 N N . HIS A 1 381 ? -15.348 -2.561 42.125 1.00 95.44 381 HIS A N 1
ATOM 2759 C CA . HIS A 1 381 ? -16.555 -3.397 42.169 1.00 95.44 381 HIS A CA 1
ATOM 2760 C C . HIS A 1 381 ? -17.265 -3.376 43.528 1.00 95.44 381 HIS A C 1
ATOM 2762 O O . HIS A 1 381 ? -18.413 -3.806 43.609 1.00 95.44 381 HIS A O 1
ATOM 2768 N N . SER A 1 382 ? -16.620 -2.922 44.609 1.00 96.19 382 SER A N 1
ATOM 2769 C CA . SER A 1 382 ? -17.236 -2.911 45.940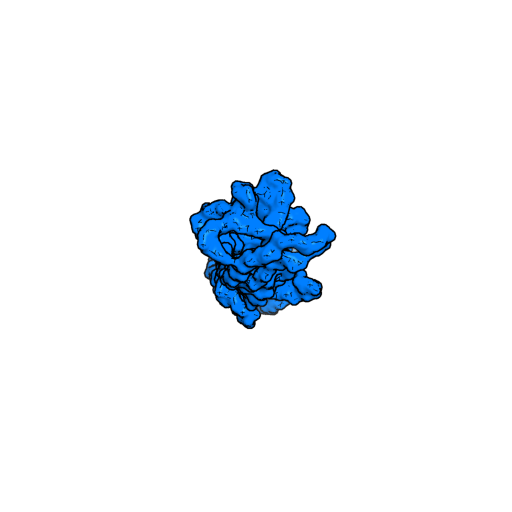 1.00 96.19 382 SER A CA 1
ATOM 2770 C C . SER A 1 382 ? -16.849 -1.681 46.754 1.00 96.19 382 SER A C 1
ATOM 2772 O O . SER A 1 382 ? -15.676 -1.320 46.852 1.00 96.19 382 SER A O 1
ATOM 2774 N N . PHE A 1 383 ? -17.852 -1.060 47.370 1.00 96.69 383 PHE A N 1
ATOM 2775 C CA . PHE A 1 383 ? -17.718 0.129 48.203 1.00 96.69 383 PHE A CA 1
ATOM 2776 C C . PHE A 1 383 ? -18.473 -0.037 49.518 1.00 96.69 383 PHE A C 1
ATOM 2778 O O . PHE A 1 383 ? -19.511 -0.695 49.588 1.00 96.69 383 PHE A O 1
ATOM 2785 N N . GLN A 1 384 ? -17.955 0.602 50.560 1.00 95.75 384 GLN A N 1
ATOM 2786 C CA . GLN A 1 384 ? -18.528 0.632 51.898 1.00 95.75 384 GLN A CA 1
ATOM 2787 C C . GLN A 1 384 ? -18.790 2.077 52.319 1.00 95.75 384 GLN A C 1
ATOM 2789 O O . GLN A 1 384 ? -17.945 2.945 52.122 1.00 95.75 384 GLN A O 1
ATOM 2794 N N . GLY A 1 385 ? -19.958 2.333 52.901 1.00 94.44 385 GLY A N 1
ATOM 2795 C CA . GLY A 1 385 ? -20.262 3.573 53.604 1.00 94.44 385 GLY A CA 1
ATOM 2796 C C . GLY A 1 385 ? -19.944 3.405 55.084 1.00 94.44 385 GLY A C 1
ATOM 2797 O O . GLY A 1 385 ? -20.618 2.638 55.779 1.00 94.44 385 GLY A O 1
ATOM 2798 N N . VAL A 1 386 ? -18.918 4.115 55.552 1.00 94.31 386 VAL A N 1
ATOM 2799 C CA . VAL A 1 386 ? -18.431 4.042 56.936 1.00 94.31 386 VAL A CA 1
ATOM 2800 C C . VAL A 1 386 ? -18.560 5.387 57.644 1.00 94.31 386 VAL A C 1
ATOM 2802 O O . VAL A 1 386 ? -18.394 6.444 57.029 1.00 94.31 386 VAL A O 1
ATOM 2805 N N . THR A 1 387 ? -18.856 5.360 58.943 1.00 94.12 387 THR A N 1
ATOM 2806 C CA . THR A 1 387 ? -18.795 6.556 59.796 1.00 94.12 387 THR A CA 1
ATOM 2807 C C . THR A 1 387 ? -17.345 6.917 60.137 1.00 94.12 387 THR A C 1
ATOM 2809 O O . THR A 1 387 ? -16.435 6.095 60.011 1.00 94.12 387 THR A O 1
ATOM 2812 N N . ALA A 1 388 ? -17.112 8.130 60.650 1.00 90.81 388 ALA A N 1
ATOM 2813 C CA . ALA A 1 388 ? -15.792 8.540 61.146 1.00 90.81 388 ALA A CA 1
ATOM 2814 C C . ALA A 1 388 ? -15.306 7.678 62.329 1.00 90.81 388 ALA A C 1
ATOM 2816 O O . ALA A 1 388 ? -14.104 7.482 62.506 1.00 90.81 388 ALA A O 1
ATOM 2817 N N . SER A 1 389 ? -16.241 7.137 63.116 1.00 90.12 389 SER A N 1
ATOM 2818 C CA . SER A 1 389 ? -15.978 6.164 64.183 1.00 90.12 389 SER A CA 1
ATOM 2819 C C . SER A 1 389 ? -15.622 4.753 63.683 1.00 90.12 389 SER A C 1
ATOM 2821 O O . SER A 1 389 ? -15.251 3.904 64.494 1.00 90.12 389 SER A O 1
ATOM 2823 N N . GLY A 1 390 ? -15.684 4.495 62.370 1.00 88.56 390 GLY A N 1
ATOM 2824 C CA . GLY A 1 390 ? -15.328 3.212 61.756 1.00 88.56 390 GLY A CA 1
ATOM 2825 C C . GLY A 1 390 ? -16.465 2.188 61.713 1.00 88.56 390 GLY A C 1
ATOM 2826 O O . GLY A 1 390 ? -16.213 1.007 61.477 1.00 88.56 390 GLY A O 1
ATOM 2827 N N . THR A 1 391 ? -17.710 2.613 61.937 1.00 90.25 391 THR A N 1
ATOM 2828 C CA . THR A 1 391 ? -18.879 1.730 61.840 1.00 90.25 391 THR A CA 1
ATOM 2829 C C . THR A 1 391 ? -19.229 1.511 60.372 1.00 90.25 391 THR A C 1
ATOM 2831 O O . THR A 1 391 ? -19.455 2.476 59.643 1.00 90.25 391 THR A O 1
ATOM 2834 N N . LEU A 1 392 ? -19.288 0.249 59.937 1.00 91.31 392 LEU A N 1
ATOM 2835 C CA . LEU A 1 392 ? -19.799 -0.131 58.620 1.00 91.31 392 LEU A CA 1
ATOM 2836 C C . LEU A 1 392 ? -21.325 -0.043 58.624 1.00 91.31 392 LEU A C 1
ATOM 2838 O O . LEU A 1 392 ? -21.976 -0.766 59.375 1.00 91.31 392 LEU A O 1
ATOM 2842 N N . VAL A 1 393 ? -21.884 0.819 57.775 1.00 89.62 393 VAL A N 1
ATOM 2843 C CA . VAL A 1 393 ? -23.332 1.067 57.749 1.00 89.62 393 VAL A CA 1
ATOM 2844 C C . VAL A 1 393 ? -23.991 0.509 56.502 1.00 89.62 393 VAL A C 1
ATOM 2846 O O . VAL A 1 393 ? -25.050 -0.107 56.589 1.00 89.62 393 VAL A O 1
ATOM 2849 N N . LEU A 1 394 ? -23.352 0.658 55.346 1.00 90.19 394 LEU A N 1
ATOM 2850 C CA . LEU A 1 394 ? -23.869 0.128 54.089 1.00 90.19 394 LEU A CA 1
ATOM 2851 C C . LEU A 1 394 ? -22.736 -0.375 53.195 1.00 90.19 394 LEU A C 1
ATOM 2853 O O . LEU A 1 394 ? -21.606 0.104 53.282 1.00 90.19 394 LEU A O 1
ATOM 2857 N N . SER A 1 395 ? -23.044 -1.311 52.309 1.00 92.75 395 SER A N 1
ATOM 2858 C CA . SER A 1 395 ? -22.150 -1.771 51.252 1.00 92.75 395 SER A CA 1
ATOM 2859 C C . SER A 1 395 ? -22.875 -1.855 49.910 1.00 92.75 395 SER A C 1
ATOM 2861 O O . SER A 1 395 ? -24.059 -2.183 49.844 1.00 92.75 395 SER A O 1
ATOM 2863 N N . VAL A 1 396 ? -22.154 -1.545 48.833 1.00 93.56 396 VAL A N 1
ATOM 2864 C CA . VAL A 1 396 ? -22.613 -1.687 47.446 1.00 93.56 396 VAL A CA 1
ATOM 2865 C C . VAL A 1 396 ? -21.602 -2.545 46.711 1.00 93.56 396 VAL A C 1
ATOM 2867 O O . VAL A 1 396 ? -20.404 -2.285 46.797 1.00 93.56 396 VAL A O 1
ATOM 2870 N N . THR A 1 397 ? -22.062 -3.589 46.026 1.00 94.50 397 THR A N 1
ATOM 2871 C CA . THR A 1 397 ? -21.179 -4.550 45.357 1.00 94.50 397 THR A CA 1
ATOM 2872 C C . THR A 1 397 ? -21.728 -4.972 43.997 1.00 94.50 397 THR A C 1
ATOM 2874 O O . THR A 1 397 ? -22.915 -5.262 43.872 1.00 94.50 397 THR A O 1
ATOM 2877 N N . LEU A 1 398 ? -20.843 -5.064 43.005 1.00 94.38 398 LEU A N 1
ATOM 2878 C CA . LEU A 1 398 ? -21.028 -5.763 41.734 1.00 94.38 398 LEU A CA 1
ATOM 2879 C C . LEU A 1 398 ? -20.392 -7.162 41.855 1.00 94.38 398 LEU A C 1
ATOM 2881 O O . LEU A 1 398 ? -19.196 -7.312 41.607 1.00 94.38 398 LEU A O 1
ATOM 2885 N N . PRO A 1 399 ? -21.132 -8.190 42.313 1.00 90.25 399 PRO A N 1
ATOM 2886 C CA . PRO A 1 399 ? -20.554 -9.493 42.643 1.00 90.25 399 PRO A CA 1
ATOM 2887 C C . PRO A 1 399 ? -19.963 -10.236 41.441 1.00 90.25 399 PRO A C 1
ATOM 2889 O O . PRO A 1 399 ? -18.967 -10.936 41.600 1.00 90.25 399 PRO A O 1
ATOM 2892 N N . ASN A 1 400 ? -20.565 -10.095 40.257 1.00 90.38 400 ASN A N 1
ATOM 2893 C CA . ASN A 1 400 ? -20.215 -10.870 39.066 1.00 90.38 400 ASN A CA 1
ATOM 2894 C C . ASN A 1 400 ? -19.989 -9.940 37.869 1.00 90.38 400 ASN A C 1
ATOM 2896 O O . ASN A 1 400 ? -20.848 -9.821 36.998 1.00 90.38 400 ASN A O 1
ATOM 2900 N N . VAL A 1 401 ? -18.836 -9.269 37.837 1.00 92.38 401 VAL A N 1
ATOM 2901 C CA . VAL A 1 401 ? -18.413 -8.480 36.671 1.00 92.38 401 VAL A CA 1
ATOM 2902 C C . VAL A 1 401 ? -17.672 -9.399 35.694 1.00 92.38 401 VAL A C 1
ATOM 2904 O O . VAL A 1 401 ? -16.668 -10.001 36.091 1.00 92.38 401 VAL A O 1
ATOM 2907 N N . PRO A 1 402 ? -18.151 -9.568 34.446 1.00 91.88 402 PRO A N 1
ATOM 2908 C CA . PRO A 1 402 ? -17.441 -10.358 33.452 1.00 91.88 402 PRO A CA 1
ATOM 2909 C C . PRO A 1 402 ? -16.122 -9.671 33.081 1.00 91.88 402 PRO A C 1
ATOM 2911 O O . PRO A 1 402 ? -16.008 -8.452 33.140 1.00 91.88 402 PRO A O 1
ATOM 2914 N N . GLY A 1 403 ? -15.119 -10.454 32.679 1.00 88.44 403 GLY A N 1
ATOM 2915 C CA . GLY A 1 403 ? -13.835 -9.893 32.237 1.00 88.44 403 GLY A CA 1
ATOM 2916 C C . GLY A 1 403 ? -13.926 -9.115 30.919 1.00 88.44 403 GLY A C 1
ATOM 2917 O O . GLY A 1 403 ? -13.059 -8.297 30.649 1.00 88.44 403 GLY A O 1
ATOM 2918 N N . SER A 1 404 ? -14.950 -9.390 30.106 1.00 92.31 404 SER A N 1
ATOM 2919 C CA . SER A 1 404 ? -15.331 -8.588 28.941 1.00 92.31 404 SER A CA 1
ATOM 2920 C C . SER A 1 404 ? -16.788 -8.860 28.554 1.00 92.31 404 SER A C 1
ATOM 2922 O O . SER A 1 404 ? -17.331 -9.915 28.900 1.00 92.31 404 SER A O 1
ATOM 2924 N N . ILE A 1 405 ? -17.406 -7.932 27.829 1.00 94.25 405 ILE A N 1
ATOM 2925 C CA . ILE A 1 405 ? -18.666 -8.138 27.101 1.00 94.25 405 ILE A CA 1
ATOM 2926 C C . ILE A 1 405 ? -18.311 -7.996 25.625 1.00 94.25 405 ILE A C 1
ATOM 2928 O O . ILE A 1 405 ? -17.731 -6.984 25.248 1.00 94.25 405 ILE A O 1
ATOM 2932 N N . ALA A 1 406 ? -18.585 -9.018 24.815 1.00 92.44 406 ALA A N 1
ATOM 2933 C CA . ALA A 1 406 ? -18.202 -9.019 23.403 1.00 92.44 406 ALA A CA 1
ATOM 2934 C C . ALA A 1 406 ? -18.891 -7.876 22.638 1.00 92.44 406 ALA A C 1
ATOM 2936 O O . ALA A 1 406 ? -20.002 -7.496 23.012 1.00 92.44 406 ALA A O 1
ATOM 2937 N N . ALA A 1 407 ? -18.264 -7.381 21.569 1.00 91.56 407 ALA A N 1
ATOM 2938 C CA . ALA A 1 407 ? -18.892 -6.443 20.639 1.00 91.56 407 ALA A CA 1
ATOM 2939 C C . ALA A 1 407 ? -20.272 -6.958 20.184 1.00 91.56 407 ALA A C 1
ATOM 2941 O O . ALA A 1 407 ? -20.502 -8.171 20.095 1.00 91.56 407 ALA A O 1
ATOM 2942 N N . HIS A 1 408 ? -21.205 -6.035 19.964 1.00 90.94 408 HIS A N 1
ATOM 2943 C CA . HIS A 1 408 ? -22.588 -6.282 19.549 1.00 90.94 408 HIS A CA 1
ATOM 2944 C C . HIS A 1 408 ? -23.363 -7.241 20.467 1.00 90.94 408 HIS A C 1
ATOM 2946 O O . HIS A 1 408 ? -24.292 -7.937 20.045 1.00 90.94 408 HIS A O 1
ATOM 2952 N N . SER A 1 409 ? -22.985 -7.307 21.747 1.00 93.69 409 SER A N 1
ATOM 2953 C CA . SER A 1 409 ? -23.628 -8.170 22.734 1.00 93.69 409 SER A CA 1
ATOM 2954 C C . SER A 1 409 ? -24.011 -7.411 24.000 1.00 93.69 409 SER A C 1
ATOM 2956 O O . SER A 1 409 ? -23.449 -6.365 24.332 1.00 93.69 409 SER A O 1
ATOM 2958 N N . SER A 1 410 ? -24.986 -7.956 24.728 1.00 94.88 410 SER A N 1
ATOM 2959 C CA . SER A 1 410 ? -25.433 -7.401 26.003 1.00 94.88 410 SER A CA 1
ATOM 2960 C C . SER A 1 410 ? -25.115 -8.338 27.160 1.00 94.88 410 SER A C 1
ATOM 2962 O O . SER A 1 410 ? -25.250 -9.559 27.048 1.00 94.88 410 SER A O 1
ATOM 2964 N N . ALA A 1 411 ? -24.784 -7.759 28.310 1.00 96.00 411 ALA A N 1
ATOM 2965 C CA . ALA A 1 411 ? -24.709 -8.469 29.578 1.00 96.00 411 ALA A CA 1
ATOM 2966 C C . ALA A 1 411 ? -25.596 -7.792 30.623 1.00 96.00 411 ALA A C 1
ATOM 2968 O O . ALA A 1 411 ? -25.654 -6.566 30.724 1.00 96.00 411 ALA A O 1
ATOM 2969 N N . THR A 1 412 ? -26.256 -8.612 31.438 1.00 95.38 412 THR A N 1
ATOM 2970 C CA . THR A 1 412 ? -26.984 -8.158 32.622 1.00 95.38 412 THR A CA 1
ATOM 2971 C C . THR A 1 412 ? -26.219 -8.596 33.860 1.00 95.38 412 THR A C 1
ATOM 2973 O O . THR A 1 412 ? -25.982 -9.787 34.062 1.00 95.38 412 THR A O 1
ATOM 2976 N N . LEU A 1 413 ? -25.823 -7.626 34.677 1.00 93.75 413 LEU A N 1
ATOM 2977 C CA . LEU A 1 413 ? -25.127 -7.833 35.936 1.00 93.75 413 LEU A CA 1
ATOM 2978 C C . LEU A 1 413 ? -26.077 -7.503 37.082 1.00 93.75 413 LEU A C 1
ATOM 2980 O O . LEU A 1 413 ? -26.781 -6.494 37.042 1.00 93.75 413 LEU A O 1
ATOM 2984 N N . ASP A 1 414 ? -26.044 -8.307 38.135 1.00 92.81 414 ASP A N 1
ATOM 2985 C CA . ASP A 1 414 ? -26.679 -7.929 39.390 1.00 92.81 414 ASP A CA 1
ATOM 2986 C C . ASP A 1 414 ? -25.754 -6.992 40.165 1.00 92.81 414 ASP A C 1
ATOM 2988 O O . ASP A 1 414 ? -24.545 -7.219 40.241 1.00 92.81 414 ASP A O 1
ATOM 2992 N N . TYR A 1 415 ? -26.327 -5.980 40.804 1.00 91.94 415 TYR A N 1
ATOM 2993 C CA . TYR A 1 415 ? -25.674 -5.227 41.865 1.00 91.94 415 TYR A CA 1
ATOM 2994 C C . TYR A 1 415 ? -26.428 -5.440 43.174 1.00 91.94 415 TYR A C 1
ATOM 2996 O O . TYR A 1 415 ? -27.645 -5.634 43.199 1.00 91.94 415 TYR A O 1
ATOM 3004 N N . GLN A 1 416 ? -25.697 -5.421 44.281 1.00 92.06 416 GLN A N 1
ATOM 3005 C CA . GLN A 1 416 ? -26.232 -5.665 45.612 1.00 92.06 416 GLN A CA 1
ATOM 3006 C C . GLN A 1 416 ? -25.977 -4.453 46.489 1.00 92.06 416 GLN A C 1
ATOM 3008 O O . GLN A 1 416 ? -24.847 -3.978 46.581 1.00 92.06 416 GLN A O 1
ATOM 3013 N N . VAL A 1 417 ? -27.026 -3.988 47.157 1.00 90.12 417 VAL A N 1
ATOM 3014 C CA . VAL A 1 417 ? -26.940 -2.975 48.205 1.00 90.12 417 VAL A CA 1
ATOM 3015 C C . VAL A 1 417 ? -27.328 -3.646 49.511 1.00 90.12 417 VAL A C 1
ATOM 3017 O O . VAL A 1 417 ? -28.384 -4.278 49.597 1.00 90.12 417 VAL A O 1
ATOM 3020 N N . ARG A 1 418 ? -26.466 -3.529 50.518 1.00 89.56 418 ARG A N 1
ATOM 3021 C CA . ARG A 1 418 ? -26.668 -4.119 51.838 1.00 89.56 418 ARG A CA 1
ATOM 3022 C C . ARG A 1 418 ? -26.546 -3.050 52.906 1.00 89.56 418 ARG A C 1
ATOM 3024 O O . ARG A 1 418 ? -25.606 -2.264 52.885 1.00 89.56 418 ARG A O 1
ATOM 3031 N N . VAL A 1 419 ? -27.487 -3.031 53.835 1.00 87.94 419 VAL A N 1
ATOM 3032 C CA . VAL A 1 419 ? -27.490 -2.143 54.995 1.00 87.94 419 VAL A CA 1
ATOM 3033 C C . VAL A 1 419 ? -27.279 -3.000 56.233 1.00 87.94 419 VAL A C 1
ATOM 3035 O O . VAL A 1 419 ? -27.984 -3.987 56.439 1.00 87.94 419 VAL A O 1
ATOM 3038 N N . HIS A 1 420 ? -26.279 -2.622 57.021 1.00 86.00 420 HIS A N 1
ATOM 3039 C CA . HIS A 1 420 ? -25.765 -3.396 58.149 1.00 86.00 420 HIS A CA 1
ATOM 3040 C C . HIS A 1 420 ? -26.263 -2.896 59.508 1.00 86.00 420 HIS A C 1
ATOM 3042 O O . HIS A 1 420 ? -26.194 -3.614 60.502 1.00 86.00 420 HIS A O 1
ATOM 3048 N N . THR A 1 421 ? -26.744 -1.656 59.565 1.00 84.31 421 THR A N 1
ATOM 3049 C CA . THR A 1 421 ? -27.318 -1.036 60.763 1.00 84.31 421 THR A CA 1
ATOM 3050 C C . THR A 1 421 ? -28.279 0.084 60.356 1.00 84.31 421 THR A C 1
ATOM 3052 O O . THR A 1 421 ? -28.365 0.423 59.177 1.00 84.31 421 THR A O 1
ATOM 3055 N N . ASN A 1 422 ? -29.008 0.660 61.311 1.00 80.69 422 ASN A N 1
ATOM 3056 C CA . ASN A 1 422 ? -29.991 1.714 61.054 1.00 80.69 422 ASN A CA 1
ATOM 3057 C C . ASN A 1 422 ? -29.358 2.940 60.374 1.00 80.69 422 ASN A C 1
ATOM 3059 O O . ASN A 1 422 ? -28.241 3.329 60.723 1.00 80.69 422 ASN A O 1
ATOM 3063 N N . LEU A 1 423 ? -30.064 3.579 59.442 1.00 83.06 423 LEU A N 1
ATOM 3064 C CA . LEU A 1 423 ? -29.650 4.842 58.843 1.00 83.06 423 LEU A CA 1
ATOM 3065 C C . LEU A 1 423 ? -30.545 5.965 59.376 1.00 83.06 423 LEU A C 1
ATOM 3067 O O . LEU A 1 423 ? -31.708 5.794 59.712 1.00 83.06 423 LEU A O 1
ATOM 3071 N N . ASP A 1 424 ? -29.995 7.165 59.433 1.00 79.12 424 ASP A N 1
ATOM 3072 C CA . ASP A 1 424 ? -30.761 8.381 59.652 1.00 79.12 424 ASP A CA 1
ATOM 3073 C C . ASP A 1 424 ? -30.932 9.056 58.282 1.00 79.12 424 ASP A C 1
ATOM 3075 O O . ASP A 1 424 ? -30.073 9.831 57.850 1.00 79.12 424 ASP A O 1
ATOM 3079 N N . HIS A 1 425 ? -32.021 8.748 57.568 1.00 68.19 425 HIS A N 1
ATOM 3080 C CA . HIS A 1 425 ? -32.267 9.248 56.202 1.00 68.19 425 HIS A CA 1
ATOM 3081 C C . HIS A 1 425 ? -33.439 10.243 56.073 1.00 68.19 425 HIS A C 1
ATOM 3083 O O . HIS A 1 425 ? -34.000 10.444 55.000 1.00 68.19 425 HIS A O 1
ATOM 3089 N N . GLY A 1 426 ? -33.786 10.961 57.143 1.00 66.12 426 GLY A N 1
ATOM 3090 C CA . GLY A 1 426 ? -34.865 11.959 57.124 1.00 66.12 426 GLY A CA 1
ATOM 3091 C C . GLY A 1 426 ? -36.226 11.378 57.516 1.00 66.12 426 GLY A C 1
ATOM 3092 O O . GLY A 1 426 ? -36.284 10.462 58.320 1.00 66.12 426 GLY A O 1
ATOM 3093 N N . ALA A 1 427 ? -37.321 11.980 57.036 1.00 62.44 427 ALA A N 1
ATOM 3094 C CA . ALA A 1 427 ? -38.688 11.664 57.485 1.00 62.44 427 ALA A CA 1
ATOM 3095 C C . ALA A 1 427 ? -39.445 10.660 56.591 1.00 62.44 427 ALA A C 1
ATOM 3097 O O . ALA A 1 427 ? -40.586 10.331 56.902 1.00 62.44 427 ALA A O 1
ATOM 3098 N N . ASP A 1 428 ? -38.853 10.240 55.471 1.00 63.56 428 ASP A N 1
ATOM 3099 C CA . ASP A 1 428 ? -39.402 9.203 54.590 1.00 63.56 428 ASP A CA 1
ATOM 3100 C C . ASP A 1 428 ? -38.721 7.871 54.926 1.00 63.56 428 ASP A C 1
ATOM 3102 O O . ASP A 1 428 ? -37.516 7.858 55.164 1.00 63.56 428 ASP A O 1
ATOM 3106 N N . ASP A 1 429 ? -39.474 6.771 54.907 1.00 66.19 429 ASP A N 1
ATOM 3107 C CA . ASP A 1 429 ? -38.993 5.403 55.171 1.00 66.19 429 ASP A CA 1
ATOM 3108 C C . ASP A 1 429 ? -38.293 4.787 53.938 1.00 66.19 429 ASP A C 1
ATOM 3110 O O . ASP A 1 429 ? -38.028 3.585 53.880 1.00 66.19 429 ASP A O 1
ATOM 3114 N N . LYS A 1 430 ? -38.039 5.604 52.908 1.00 66.75 430 LYS A N 1
ATOM 3115 C CA . LYS A 1 430 ? -37.397 5.218 51.651 1.00 66.75 430 LYS A CA 1
ATOM 3116 C C . LYS A 1 430 ? -36.083 5.955 51.470 1.00 66.75 430 LYS A C 1
ATOM 3118 O O . LYS A 1 430 ? -36.057 7.180 51.356 1.00 66.75 430 LYS A O 1
ATOM 3123 N N . LEU A 1 431 ? -35.012 5.188 51.308 1.00 70.69 431 LEU A N 1
ATOM 3124 C CA . LEU A 1 431 ? -33.726 5.711 50.882 1.00 70.69 431 LEU A CA 1
ATOM 3125 C C . LEU A 1 431 ? -33.532 5.508 49.374 1.00 70.69 431 LEU A C 1
ATOM 3127 O O . LEU A 1 431 ? -33.517 4.377 48.892 1.00 70.69 431 LEU A O 1
ATOM 3131 N N . ASN A 1 432 ? -33.325 6.608 48.647 1.00 74.88 432 ASN A N 1
ATOM 3132 C CA . ASN A 1 432 ? -32.922 6.584 47.242 1.00 74.88 432 ASN A CA 1
ATOM 3133 C C . ASN A 1 432 ? -31.431 6.917 47.141 1.00 74.88 432 ASN A C 1
ATOM 3135 O O . ASN A 1 432 ? -31.021 8.020 47.508 1.00 74.88 432 ASN A O 1
ATOM 3139 N N . LEU A 1 433 ? -30.640 5.973 46.633 1.00 76.44 433 LEU A N 1
ATOM 3140 C CA . LEU A 1 433 ? -29.216 6.143 46.356 1.00 76.44 433 LEU A CA 1
ATOM 3141 C C . LEU A 1 433 ? -28.993 6.223 44.848 1.00 76.44 433 LEU A C 1
ATOM 3143 O O . LEU A 1 433 ? -29.555 5.435 44.091 1.00 76.44 433 LEU A O 1
ATOM 3147 N N . THR A 1 434 ? -28.137 7.148 44.440 1.00 79.50 434 THR A N 1
ATOM 3148 C CA . THR A 1 434 ? -27.621 7.237 43.073 1.00 79.50 434 THR A CA 1
ATOM 3149 C C . THR A 1 434 ? -26.341 6.412 42.993 1.00 79.50 434 THR A C 1
ATOM 3151 O O . THR A 1 434 ? -25.433 6.610 43.805 1.00 79.50 434 THR A O 1
ATOM 3154 N N . LEU A 1 435 ? -26.267 5.472 42.048 1.00 84.69 435 LEU A N 1
ATOM 3155 C CA . LEU A 1 435 ? -25.143 4.542 41.924 1.00 84.69 435 LEU A CA 1
ATOM 3156 C C . LEU A 1 435 ? -24.391 4.833 40.624 1.00 84.69 435 LEU A C 1
ATOM 3158 O O . LEU A 1 435 ? -24.701 4.227 39.601 1.00 84.69 435 LEU A O 1
ATOM 3162 N N . PRO A 1 436 ? -23.408 5.752 40.640 1.00 89.69 436 PRO A N 1
ATOM 3163 C CA . PRO A 1 436 ? -22.633 6.054 39.455 1.00 89.69 436 PRO A CA 1
ATOM 3164 C C . PRO A 1 436 ? -21.819 4.824 39.035 1.00 89.69 436 PRO A C 1
ATOM 3166 O O . PRO A 1 436 ? -20.964 4.331 39.780 1.00 89.69 436 PRO A O 1
ATOM 3169 N N . VAL A 1 437 ? -22.107 4.345 37.831 1.00 92.25 437 VAL A N 1
ATOM 3170 C CA . VAL A 1 437 ? -21.399 3.272 37.141 1.00 92.25 437 VAL A CA 1
ATOM 3171 C C . VAL A 1 437 ? -20.694 3.864 35.932 1.00 92.25 437 VAL A C 1
ATOM 3173 O O . VAL A 1 437 ? -21.276 4.650 35.184 1.00 92.25 437 VAL A O 1
ATOM 3176 N N . GLN A 1 438 ? -19.445 3.459 35.744 1.00 94.38 438 GLN A N 1
ATOM 3177 C CA . GLN A 1 438 ? -18.632 3.747 34.577 1.00 94.38 438 GLN A CA 1
ATOM 3178 C C . GLN A 1 438 ? -18.399 2.454 33.800 1.00 94.38 438 GLN A C 1
ATOM 3180 O O . GLN A 1 438 ? -18.063 1.424 34.389 1.00 94.38 438 GLN A O 1
ATOM 3185 N N . VAL A 1 439 ? -18.565 2.530 32.485 1.00 94.81 439 VAL A N 1
ATOM 3186 C CA . VAL A 1 439 ? -18.269 1.449 31.547 1.00 94.81 439 VAL A CA 1
ATOM 3187 C C . VAL A 1 439 ? -17.257 1.966 30.534 1.00 94.81 439 VAL A C 1
ATOM 3189 O O . VAL A 1 439 ? -17.417 3.085 30.041 1.00 94.81 439 VAL A O 1
ATOM 3192 N N . THR A 1 440 ? -16.229 1.159 30.272 1.00 92.50 440 THR A N 1
ATOM 3193 C CA . THR A 1 440 ? -15.172 1.438 29.294 1.00 92.50 440 THR A CA 1
ATOM 3194 C C . THR A 1 440 ? -15.037 0.257 28.336 1.00 92.50 440 THR A C 1
ATOM 3196 O O . THR A 1 440 ? -14.967 -0.898 28.774 1.00 92.50 440 THR A O 1
ATOM 3199 N N . ASP A 1 441 ? -15.011 0.537 27.044 1.00 92.00 441 ASP A N 1
ATOM 3200 C CA . ASP A 1 441 ? -14.732 -0.405 25.954 1.00 92.00 441 ASP A CA 1
ATOM 3201 C C . ASP A 1 441 ? -13.242 -0.465 25.594 1.00 92.00 441 ASP A C 1
ATOM 3203 O O . ASP A 1 441 ? -12.376 0.053 26.310 1.00 92.00 441 ASP A O 1
ATOM 3207 N N . SER A 1 442 ? -12.928 -1.251 24.567 1.00 88.69 442 SER A N 1
ATOM 3208 C CA . SER A 1 442 ? -11.560 -1.658 24.261 1.00 88.69 442 SER A CA 1
ATOM 3209 C C . SER A 1 442 ? -10.727 -0.595 23.546 1.00 88.69 442 SER A C 1
ATOM 3211 O O . SER A 1 442 ? -9.498 -0.652 23.624 1.00 88.69 442 SER A O 1
ATOM 3213 N N . ASP A 1 443 ? -11.380 0.379 22.919 1.00 82.88 443 ASP A N 1
ATOM 3214 C CA . ASP A 1 443 ? -10.809 1.603 22.353 1.00 82.88 443 ASP A CA 1
ATOM 3215 C C . ASP A 1 443 ? -10.676 2.729 23.388 1.00 82.88 443 ASP A C 1
ATOM 3217 O O . ASP A 1 443 ? -9.877 3.654 23.217 1.00 82.88 443 ASP A O 1
ATOM 3221 N N . GLY A 1 444 ? -11.361 2.601 24.529 1.00 86.12 444 GLY A N 1
ATOM 3222 C CA . GLY A 1 444 ? -11.241 3.506 25.669 1.00 86.12 444 GLY A CA 1
ATOM 3223 C C . GLY A 1 444 ? -12.341 4.562 25.734 1.00 86.12 444 GLY A C 1
ATOM 3224 O O . GLY A 1 444 ? -12.269 5.473 26.570 1.00 86.12 444 GLY A O 1
ATOM 3225 N N . SER A 1 445 ? -13.361 4.442 24.893 1.00 86.75 445 SER A N 1
ATOM 3226 C CA . SER A 1 445 ? -14.620 5.148 25.009 1.00 86.75 445 SER A CA 1
ATOM 3227 C C . SER A 1 445 ? -15.312 4.833 26.345 1.00 86.75 445 SER A C 1
ATOM 3229 O O . SER A 1 445 ? -15.303 3.735 26.898 1.00 86.75 445 SER A O 1
ATOM 3231 N N . VAL A 1 446 ? -15.869 5.885 26.952 1.00 89.94 446 VAL A N 1
ATOM 3232 C CA . VAL A 1 446 ? -16.433 5.837 28.307 1.00 89.94 446 VAL A CA 1
ATOM 3233 C C . VAL A 1 446 ? -17.869 6.334 28.299 1.00 89.94 446 VAL A C 1
ATOM 3235 O O . VAL A 1 446 ? -18.157 7.436 27.807 1.00 89.94 446 VAL A O 1
ATOM 3238 N N . ILE A 1 447 ? -18.742 5.574 28.962 1.00 91.44 447 ILE A N 1
ATOM 3239 C CA . ILE A 1 447 ? -20.077 6.011 29.376 1.00 91.44 447 ILE A CA 1
ATOM 3240 C C . ILE A 1 447 ? -20.213 5.963 30.901 1.00 91.44 447 ILE A C 1
ATOM 3242 O O . ILE A 1 447 ? -19.677 5.081 31.575 1.00 91.44 447 ILE A O 1
ATOM 3246 N N . THR A 1 448 ? -20.950 6.925 31.453 1.00 89.44 448 THR A N 1
ATOM 3247 C CA . THR A 1 448 ? -21.352 6.937 32.860 1.00 89.44 448 THR A CA 1
ATOM 3248 C C . THR A 1 448 ? -22.870 7.046 32.979 1.00 89.44 448 THR A C 1
ATOM 3250 O O . THR A 1 448 ? -23.506 7.810 32.253 1.00 89.44 448 THR A O 1
ATOM 3253 N N . ALA A 1 449 ? -23.460 6.285 33.899 1.00 83.12 449 ALA A N 1
ATOM 3254 C CA . ALA A 1 449 ? -24.870 6.394 34.281 1.00 83.12 449 ALA A CA 1
ATOM 3255 C C . ALA A 1 449 ? -25.003 6.287 35.802 1.00 83.12 449 ALA A C 1
ATOM 3257 O O . ALA A 1 449 ? -24.065 5.849 36.468 1.00 83.12 449 ALA A O 1
ATOM 3258 N N . SER A 1 450 ? -26.131 6.725 36.364 1.00 74.56 450 SER A N 1
ATOM 3259 C CA . SER A 1 450 ? -26.281 6.888 37.814 1.00 74.56 450 SER A CA 1
ATOM 3260 C C . SER A 1 450 ? -27.701 6.697 38.315 1.00 74.56 450 SER A C 1
ATOM 3262 O O . SER A 1 450 ? -28.599 7.209 37.605 1.00 74.56 450 SER A O 1
#